Protein AF-A0A949ATL0-F1 (afdb_monomer_lite)

Secondary structure (DSSP, 8-state):
---GGG-HHHHHHHHHHHHHHHHHHHHHHHHHHTTTGGGT--------SS--HHHHHHHHHS-HHHHHHHH-PPP-TT-S-HHHHHHHHHHHHHHHHHHHHHHHHHHHHTTS--SS---PPPS---GGGG--EEEEEE-HHHHHHHH-GGG---HHHHHHHHHHHHHHHHTTGGGTBTTTBBB-EEE-STT--HHHHTTTGGGTS-HHHHHHHHHHHHHHSS-EETTEE----S-HHHHHHHHHHTT---EEESB-HHHHS---PPPPSS--SSSSSTTHHHHHHHHHHHTTSS-TTSPP--SEEEE-HHHHSS-EEEEEEE-B-S-IIIIIIHHHHHHHHHHHHHHHHHHTTS--GGGS---HHHHHHHHHHHHHHHHT-SEEEEETT-S-HHHHHHHHH-TT-EE-SSSTTEEEEEHHHHHHHHHHHHHHHTHHHHHHHT-HHHHHHHHHHHHSHHHHSHHHHHHHHHHHHHT-SSTTSS-HHHHHHHHHHHHHTHHHHHHHHHHHHHHHHHHHHHHTTSSPPPHHHHHHHHHHHTTS-HHHHHHHHHHHHHTT---HHHHHHHHHHHHHHHHHHHHHHHHT-

Structure (mmCIF, N/CA/C/O backbone):
data_AF-A0A949ATL0-F1
#
_entry.id   AF-A0A949ATL0-F1
#
loop_
_atom_site.group_PDB
_atom_site.id
_atom_site.type_symbol
_atom_site.label_atom_id
_atom_site.label_alt_id
_atom_site.label_comp_id
_atom_site.label_asym_id
_atom_site.label_entity_id
_atom_site.label_seq_id
_atom_site.pdbx_PDB_ins_code
_atom_site.Cartn_x
_atom_site.Cartn_y
_atom_site.Cartn_z
_atom_site.occupancy
_atom_site.B_iso_or_equiv
_atom_site.auth_seq_id
_atom_site.auth_comp_id
_atom_site.auth_asym_id
_atom_site.auth_atom_id
_atom_site.pdbx_PDB_model_num
ATOM 1 N N . ALA A 1 1 ? 1.616 -3.691 27.550 1.00 38.03 1 ALA A N 1
ATOM 2 C CA . ALA A 1 1 ? 3.024 -3.585 27.112 1.00 38.03 1 ALA A CA 1
ATOM 3 C C . ALA A 1 1 ? 3.184 -4.290 25.773 1.00 38.03 1 ALA A C 1
ATOM 5 O O . ALA A 1 1 ? 2.669 -5.392 25.647 1.00 38.03 1 ALA A O 1
ATOM 6 N N . MET A 1 2 ? 3.848 -3.681 24.785 1.00 47.81 2 MET A N 1
ATOM 7 C CA . MET A 1 2 ? 4.134 -4.350 23.508 1.00 47.81 2 MET A CA 1
ATOM 8 C C . MET A 1 2 ? 5.226 -5.403 23.725 1.00 47.81 2 MET A C 1
ATOM 10 O O . MET A 1 2 ? 6.414 -5.078 23.716 1.00 47.81 2 MET A O 1
ATOM 14 N N . THR A 1 3 ? 4.824 -6.641 23.995 1.00 50.84 3 THR A N 1
ATOM 15 C CA . THR A 1 3 ? 5.743 -7.778 24.095 1.00 50.84 3 THR A CA 1
ATOM 16 C C . THR A 1 3 ? 5.717 -8.571 22.789 1.00 50.84 3 THR A C 1
ATOM 18 O O . THR A 1 3 ? 4.660 -8.657 22.161 1.00 50.84 3 THR A O 1
ATOM 21 N N . PRO A 1 4 ? 6.837 -9.199 22.386 1.00 49.50 4 PRO A N 1
ATOM 22 C CA . PRO A 1 4 ? 6.887 -10.092 21.225 1.00 49.50 4 PRO A CA 1
ATOM 23 C C . PRO A 1 4 ? 5.726 -11.097 21.184 1.00 49.50 4 PRO A C 1
ATOM 25 O O . PRO A 1 4 ? 5.126 -11.302 20.137 1.00 49.50 4 PRO A O 1
ATOM 28 N N . HIS A 1 5 ? 5.345 -11.632 22.349 1.00 43.72 5 HIS A N 1
ATOM 29 C CA . HIS A 1 5 ? 4.305 -12.652 22.498 1.00 43.72 5 HIS A CA 1
ATOM 30 C C . HIS A 1 5 ? 2.863 -12.146 22.325 1.00 43.72 5 HIS A C 1
ATOM 32 O O . HIS A 1 5 ? 1.959 -12.959 22.161 1.00 43.72 5 HIS A O 1
ATOM 38 N N . THR A 1 6 ? 2.619 -10.830 22.369 1.00 52.38 6 THR A N 1
ATOM 39 C CA . THR A 1 6 ? 1.273 -10.250 22.172 1.00 52.38 6 THR A CA 1
ATOM 40 C C . THR A 1 6 ? 1.055 -9.677 20.763 1.00 52.38 6 THR A C 1
ATOM 42 O O . THR A 1 6 ? -0.088 -9.374 20.419 1.00 52.38 6 THR A O 1
ATOM 45 N N . GLY A 1 7 ? 2.113 -9.611 19.936 1.00 62.03 7 GLY A N 1
ATOM 46 C CA . GLY A 1 7 ? 2.097 -9.154 18.539 1.00 62.03 7 GLY A CA 1
ATOM 47 C C . GLY A 1 7 ? 1.983 -7.631 18.405 1.00 62.03 7 GLY A C 1
ATOM 48 O O . GLY A 1 7 ? 0.956 -7.039 18.740 1.00 62.03 7 GLY A O 1
ATOM 49 N N . TYR A 1 8 ? 3.025 -6.971 17.883 1.00 78.50 8 TYR A N 1
ATOM 50 C CA . TYR A 1 8 ? 3.023 -5.514 17.663 1.00 78.50 8 TYR A CA 1
ATOM 51 C C . TYR A 1 8 ? 1.917 -5.089 16.686 1.00 78.50 8 TYR A C 1
ATOM 53 O O . TYR A 1 8 ? 1.301 -4.036 16.858 1.00 78.50 8 TYR A O 1
ATOM 61 N N . GLY A 1 9 ? 1.619 -5.931 15.698 1.00 88.81 9 GLY A N 1
ATOM 62 C CA . GLY A 1 9 ? 0.537 -5.726 14.751 1.00 88.81 9 GLY A CA 1
ATOM 63 C C . GLY A 1 9 ? -0.846 -5.783 15.388 1.00 88.81 9 GLY A C 1
ATOM 64 O O . GLY A 1 9 ? -1.692 -4.951 15.067 1.00 88.81 9 GLY A O 1
ATOM 65 N N . ARG A 1 10 ? -1.084 -6.694 16.341 1.00 87.25 10 ARG A N 1
ATOM 66 C CA . ARG A 1 10 ? -2.369 -6.773 17.058 1.00 87.25 10 ARG A CA 1
ATOM 67 C C . ARG A 1 10 ? -2.649 -5.500 17.854 1.00 87.25 10 ARG A C 1
ATOM 69 O O . ARG A 1 10 ? -3.773 -5.006 17.829 1.00 87.25 10 ARG A O 1
ATOM 76 N N . ALA A 1 11 ? -1.637 -4.960 18.532 1.00 87.81 11 ALA A N 1
ATOM 77 C CA . ALA A 1 11 ? -1.769 -3.707 19.272 1.00 87.81 11 ALA A CA 1
ATOM 78 C C . ALA A 1 11 ? -2.113 -2.533 18.339 1.00 87.81 11 ALA A C 1
ATOM 80 O O . ALA A 1 11 ? -3.066 -1.803 18.606 1.00 87.81 11 ALA A O 1
ATOM 81 N N . LEU A 1 12 ? -1.404 -2.407 17.210 1.00 91.31 12 LEU A N 1
ATOM 82 C CA . LEU A 1 12 ? -1.682 -1.373 16.208 1.00 91.31 12 LEU A CA 1
ATOM 83 C C . LEU A 1 12 ? -3.086 -1.515 15.603 1.00 91.31 12 LEU A C 1
ATOM 85 O O . LEU A 1 12 ? -3.784 -0.519 15.415 1.00 91.31 12 LEU A O 1
ATOM 89 N N . ALA A 1 13 ? -3.508 -2.743 15.297 1.00 93.94 13 ALA A N 1
ATOM 90 C CA . ALA A 1 13 ? -4.839 -3.026 14.773 1.00 93.94 13 ALA A CA 1
ATOM 91 C C . ALA A 1 13 ? -5.935 -2.632 15.772 1.00 93.94 13 ALA A C 1
ATOM 93 O O . ALA A 1 13 ? -6.879 -1.945 15.388 1.00 93.94 13 ALA A O 1
ATOM 94 N N . ARG A 1 14 ? -5.772 -2.989 17.056 1.00 93.12 14 ARG A N 1
ATOM 95 C CA . ARG A 1 14 ? -6.687 -2.594 18.140 1.00 93.12 14 ARG A CA 1
ATOM 96 C C . ARG A 1 14 ? -6.792 -1.075 18.254 1.00 93.12 14 ARG A C 1
ATOM 98 O O . ARG A 1 14 ? -7.898 -0.544 18.260 1.00 93.12 14 ARG A O 1
ATOM 105 N N . GLU A 1 15 ? -5.658 -0.377 18.307 1.00 92.25 15 GLU A N 1
ATOM 106 C CA . GLU A 1 15 ? -5.614 1.090 18.373 1.00 92.25 15 GLU A CA 1
ATOM 107 C C . GLU A 1 15 ? -6.308 1.725 17.159 1.00 92.25 15 GLU A C 1
ATOM 109 O O . GLU A 1 15 ? -7.127 2.634 17.304 1.00 92.25 15 GLU A O 1
ATOM 114 N N . THR A 1 16 ? -6.032 1.213 15.956 1.00 94.75 16 THR A N 1
ATOM 115 C CA . THR A 1 16 ? -6.629 1.712 14.710 1.00 94.75 16 THR A CA 1
ATOM 116 C C . THR A 1 16 ? -8.143 1.508 14.696 1.00 94.75 16 THR A C 1
ATOM 118 O O . THR A 1 16 ? -8.878 2.442 14.376 1.00 94.75 16 THR A O 1
ATOM 121 N N . ALA A 1 17 ? -8.620 0.328 15.095 1.00 96.25 17 ALA A N 1
ATOM 122 C CA . ALA A 1 17 ? -10.040 0.003 15.162 1.00 96.25 17 ALA A CA 1
ATOM 123 C C . ALA A 1 17 ? -10.779 0.867 16.202 1.00 96.25 17 ALA A C 1
ATOM 125 O O . ALA A 1 17 ? -11.827 1.438 15.893 1.00 96.25 17 ALA A O 1
ATOM 126 N N . LYS A 1 18 ? -10.196 1.054 17.400 1.00 95.19 18 LYS A N 1
ATOM 127 C CA . LYS A 1 18 ? -10.725 1.963 18.434 1.00 95.19 18 LYS A CA 1
ATOM 128 C C . LYS A 1 18 ? -10.811 3.399 17.918 1.00 95.19 18 LYS A C 1
ATOM 130 O O . LYS A 1 18 ? -11.859 4.026 18.033 1.00 95.19 18 LYS A O 1
ATOM 135 N N . ARG A 1 19 ? -9.747 3.926 17.302 1.00 95.00 19 ARG A N 1
ATOM 136 C CA . ARG A 1 19 ? -9.737 5.297 16.752 1.00 95.00 19 ARG A CA 1
ATOM 137 C C . ARG A 1 19 ? -10.710 5.476 15.595 1.00 95.00 19 ARG A C 1
ATOM 139 O O . ARG A 1 19 ? -11.346 6.527 15.488 1.00 95.00 19 ARG A O 1
ATOM 146 N N . PHE A 1 20 ? -10.853 4.464 14.744 1.00 96.25 20 PHE A N 1
ATOM 147 C CA . PHE A 1 20 ? -11.852 4.481 13.686 1.00 96.25 20 PHE A CA 1
ATOM 148 C C . PHE A 1 20 ? -13.256 4.591 14.278 1.00 96.25 20 PHE A C 1
ATOM 150 O O . PHE A 1 20 ? -13.971 5.528 13.930 1.00 96.25 20 PHE A O 1
ATOM 157 N N . LEU A 1 21 ? -13.612 3.725 15.235 1.00 97.00 21 LEU A N 1
ATOM 158 C CA . LEU A 1 21 ? -14.902 3.788 15.925 1.00 97.00 21 LEU A CA 1
ATOM 159 C C . LEU A 1 21 ? -15.111 5.132 16.636 1.00 97.00 21 LEU A C 1
ATOM 161 O O . LEU A 1 21 ? -16.160 5.747 16.474 1.00 97.00 21 LEU A O 1
ATOM 165 N N . PHE A 1 22 ? -14.102 5.633 17.351 1.00 96.69 22 PHE A N 1
ATOM 166 C CA . PHE A 1 22 ? -14.157 6.947 17.997 1.00 96.69 22 PHE A CA 1
ATOM 167 C C . PHE A 1 22 ? -14.537 8.047 16.999 1.00 96.69 22 PHE A C 1
ATOM 169 O O . PHE A 1 22 ? -15.420 8.865 17.251 1.00 96.69 22 PHE A O 1
ATOM 176 N N . THR A 1 23 ? -13.920 8.030 15.817 1.00 95.50 23 THR A N 1
ATOM 177 C CA . THR A 1 23 ? -14.212 9.012 14.769 1.00 95.50 23 THR A CA 1
ATOM 178 C C . THR A 1 23 ? -15.613 8.824 14.175 1.00 95.50 23 THR A C 1
ATOM 180 O O . THR A 1 23 ? -16.273 9.812 13.854 1.00 95.50 23 THR A O 1
ATOM 183 N N . GLN A 1 24 ? -16.109 7.585 14.065 1.00 95.62 24 GLN A N 1
ATOM 184 C CA . GLN A 1 24 ? -17.497 7.323 13.657 1.00 95.62 24 GLN A CA 1
ATOM 185 C C . GLN A 1 24 ? -18.490 7.936 14.647 1.00 95.62 24 GLN A C 1
ATOM 187 O O . GLN A 1 24 ? -19.400 8.646 14.227 1.00 95.62 24 GLN A O 1
ATOM 192 N N . LEU A 1 25 ? -18.273 7.737 15.950 1.00 96.12 25 LEU A N 1
ATOM 193 C CA . LEU A 1 25 ? -19.125 8.285 17.007 1.00 96.12 25 LEU A CA 1
ATOM 194 C C . LEU A 1 25 ? -19.133 9.815 17.007 1.00 96.12 25 LEU A C 1
ATOM 196 O O . LEU A 1 25 ? -20.196 10.419 17.128 1.00 96.12 25 LEU A O 1
ATOM 200 N N . LEU A 1 26 ? -17.974 10.451 16.798 1.00 95.06 26 LEU A N 1
ATOM 201 C CA . LEU A 1 26 ? -17.893 11.906 16.644 1.00 95.06 26 LEU A CA 1
ATOM 202 C C . LEU A 1 26 ? -18.732 12.409 15.466 1.00 95.06 26 LEU A C 1
ATOM 204 O O . LEU A 1 26 ? -19.407 13.428 15.585 1.00 95.06 26 LEU A O 1
ATOM 208 N N . ILE A 1 27 ? -18.710 11.701 14.334 1.00 93.56 27 ILE A N 1
ATOM 209 C CA . ILE A 1 27 ? -19.497 12.067 13.152 1.00 93.56 27 ILE A CA 1
ATOM 210 C C . ILE A 1 27 ? -20.992 11.862 13.393 1.00 93.56 27 ILE A C 1
ATOM 212 O O . ILE A 1 27 ? -21.781 12.732 13.029 1.00 93.56 27 ILE A O 1
ATOM 216 N N . MET A 1 28 ? -21.387 10.755 14.026 1.00 91.75 28 MET A N 1
ATOM 217 C CA . MET A 1 28 ? -22.783 10.507 14.402 1.00 91.75 28 MET A CA 1
ATOM 218 C C . MET A 1 28 ? -23.292 11.603 15.344 1.00 91.75 28 MET A C 1
ATOM 220 O O . MET A 1 28 ? -24.315 12.227 15.070 1.00 91.75 28 MET A O 1
ATOM 224 N N . TYR A 1 29 ? -22.515 11.926 16.380 1.00 92.75 29 TYR A N 1
ATOM 225 C CA . TYR A 1 29 ? -22.817 13.022 17.295 1.00 92.75 29 TYR A CA 1
ATOM 226 C C . TYR A 1 29 ? -22.923 14.368 16.563 1.00 92.75 29 TYR A C 1
ATOM 228 O O . TYR A 1 29 ? -23.875 15.114 16.778 1.00 92.75 29 TYR A O 1
ATOM 236 N N . ALA A 1 30 ? -21.981 14.683 15.668 1.00 91.94 30 ALA A N 1
ATOM 237 C CA . ALA A 1 30 ? -21.966 15.932 14.909 1.00 91.94 30 ALA A CA 1
ATOM 238 C C . ALA A 1 30 ? -23.161 16.064 13.948 1.00 91.94 30 ALA A C 1
ATOM 240 O O . ALA A 1 30 ? -23.724 17.154 13.828 1.00 91.94 30 ALA A O 1
ATOM 241 N N . ASN A 1 31 ? -23.566 14.975 13.287 1.00 92.62 31 ASN A N 1
ATOM 242 C CA . ASN A 1 31 ? -24.712 14.966 12.373 1.00 92.62 31 ASN A CA 1
ATOM 243 C C . ASN A 1 31 ? -26.005 15.408 13.068 1.00 92.62 31 ASN A C 1
ATOM 245 O O . ASN A 1 31 ? -26.751 16.214 12.505 1.00 92.62 31 ASN A O 1
ATOM 249 N N . GLU A 1 32 ? -26.222 14.938 14.297 1.00 90.00 32 GLU A N 1
ATOM 250 C CA . GLU A 1 32 ? -27.373 15.311 15.119 1.00 90.00 32 GLU A CA 1
ATOM 251 C C . GLU A 1 32 ? -27.179 16.680 15.778 1.00 90.00 32 GLU A C 1
ATOM 253 O O . GLU A 1 32 ? -28.005 17.583 15.632 1.00 90.00 32 GLU A O 1
ATOM 258 N N . LYS A 1 33 ? -26.048 16.890 16.463 1.00 90.94 33 LYS A N 1
ATOM 259 C CA . LYS A 1 33 ? -25.818 18.087 17.282 1.00 90.94 33 LYS A CA 1
ATOM 260 C C . LYS A 1 33 ? -25.751 19.376 16.464 1.00 90.94 33 LYS A C 1
ATOM 262 O O . LYS A 1 33 ? -26.205 20.415 16.942 1.00 90.94 33 LYS A O 1
ATOM 267 N N . PHE A 1 34 ? -25.212 19.319 15.246 1.00 90.75 34 PHE A N 1
ATOM 268 C CA . PHE A 1 34 ? -25.178 20.457 14.321 1.00 90.75 34 PHE A CA 1
ATOM 269 C C . PHE A 1 34 ? -26.373 20.486 13.356 1.00 90.75 34 PHE A C 1
ATOM 271 O O . PHE A 1 34 ? -26.385 21.292 12.424 1.00 90.75 34 PHE A O 1
ATOM 278 N N . ALA A 1 35 ? -27.383 19.635 13.581 1.00 89.50 35 ALA A N 1
ATOM 279 C CA . ALA A 1 35 ? -28.601 19.543 12.782 1.00 89.50 35 ALA A CA 1
ATOM 280 C C . ALA A 1 35 ? -28.333 19.352 11.275 1.00 89.50 35 ALA A C 1
ATOM 282 O O . ALA A 1 35 ? -29.090 19.848 10.435 1.00 89.50 35 ALA A O 1
ATOM 283 N N . LEU A 1 36 ? -27.253 18.641 10.919 1.00 89.38 36 LEU A N 1
ATOM 284 C CA . LEU A 1 36 ? -26.925 18.343 9.522 1.00 89.38 36 LEU A CA 1
ATOM 285 C C . LEU A 1 36 ? -28.033 17.486 8.908 1.00 89.38 36 LEU A C 1
ATOM 287 O O . LEU A 1 36 ? -28.561 17.841 7.853 1.00 89.38 36 LEU A O 1
ATOM 291 N N . ALA A 1 37 ? -28.453 16.433 9.619 1.00 83.75 37 ALA A N 1
ATOM 292 C CA . ALA A 1 37 ? -29.500 15.518 9.168 1.00 83.75 37 ALA A CA 1
ATOM 293 C C . ALA A 1 37 ? -30.829 16.250 8.920 1.00 83.75 37 ALA A C 1
ATOM 295 O O . ALA A 1 37 ? -31.431 16.105 7.856 1.00 83.75 37 ALA A O 1
ATOM 296 N N . HIS A 1 38 ? -31.228 17.136 9.840 1.00 86.12 38 HIS A N 1
ATOM 297 C CA . HIS A 1 38 ? -32.420 17.981 9.696 1.00 86.12 38 HIS A CA 1
ATOM 298 C C . HIS A 1 38 ? -32.341 18.920 8.476 1.00 86.12 38 HIS A C 1
ATOM 300 O O . HIS A 1 38 ? -33.360 19.300 7.903 1.00 86.12 38 HIS A O 1
ATOM 306 N N . ARG A 1 39 ? -31.136 19.316 8.052 1.00 91.44 39 ARG A N 1
ATOM 307 C CA . ARG A 1 39 ? -30.905 20.147 6.857 1.00 91.44 39 ARG A CA 1
ATOM 308 C C . ARG A 1 39 ? -30.714 19.325 5.576 1.00 91.44 39 ARG A C 1
ATOM 310 O O . ARG A 1 39 ? -30.345 19.888 4.548 1.00 91.44 39 ARG A O 1
ATOM 317 N N . GLY A 1 40 ? -30.947 18.011 5.622 1.00 90.81 40 GLY A N 1
ATOM 318 C CA . GLY A 1 40 ? -30.778 17.106 4.483 1.00 90.81 40 GLY A CA 1
ATOM 319 C C . GLY A 1 40 ? -29.317 16.782 4.155 1.00 90.81 40 GLY A C 1
ATOM 320 O O . GLY A 1 40 ? -29.020 16.354 3.041 1.00 90.81 40 GLY A O 1
ATOM 321 N N . GLN A 1 41 ? -28.394 17.000 5.095 1.00 91.38 41 GLN A N 1
ATOM 322 C CA . GLN A 1 41 ? -26.971 16.692 4.956 1.00 91.38 41 GLN A CA 1
ATOM 323 C C . GLN A 1 41 ? -26.563 15.565 5.907 1.00 91.38 41 GLN A C 1
ATOM 325 O O . GLN A 1 41 ? -27.055 15.466 7.024 1.00 91.38 41 GLN A O 1
ATOM 330 N N . LYS A 1 42 ? -25.619 14.723 5.486 1.00 90.62 42 LYS A N 1
ATOM 331 C CA . LYS A 1 42 ? -25.051 13.675 6.339 1.00 90.62 42 LYS A CA 1
ATOM 332 C C . LYS A 1 42 ? -23.557 13.556 6.085 1.00 90.62 42 LYS A C 1
ATOM 334 O O . LYS A 1 42 ? -23.139 13.230 4.974 1.00 90.62 42 LYS A O 1
ATOM 339 N N . ALA A 1 43 ? -22.760 13.826 7.111 1.00 91.69 43 ALA A N 1
ATOM 340 C CA . ALA A 1 43 ? -21.337 13.535 7.107 1.00 91.69 43 ALA A CA 1
ATOM 341 C C . ALA A 1 43 ? -21.121 12.042 7.376 1.00 91.69 43 ALA A C 1
ATOM 343 O O . ALA A 1 43 ? -21.821 11.441 8.191 1.00 91.69 43 ALA A O 1
ATOM 344 N N . MET A 1 44 ? -20.152 11.439 6.689 1.00 91.88 44 MET A N 1
ATOM 345 C CA . MET A 1 44 ? -19.773 10.041 6.884 1.00 91.88 44 MET A CA 1
ATOM 346 C C . MET A 1 44 ? -18.268 9.877 6.712 1.00 91.88 44 MET A C 1
ATOM 348 O O . MET A 1 44 ? -17.652 10.585 5.916 1.00 91.88 44 MET A O 1
ATOM 352 N N . LEU A 1 45 ? -17.703 8.903 7.419 1.00 92.94 45 LEU A N 1
ATOM 353 C CA . LEU A 1 45 ? -16.316 8.481 7.276 1.00 92.94 45 LEU A CA 1
ATOM 354 C C . LEU A 1 45 ? -16.272 7.004 6.910 1.00 92.94 45 LEU A C 1
ATOM 356 O O . LEU A 1 45 ? -17.006 6.195 7.473 1.00 92.94 45 LEU A O 1
ATOM 360 N N . PHE A 1 46 ? -15.394 6.658 5.984 1.00 94.00 46 PHE A N 1
ATOM 361 C CA . PHE A 1 46 ? -15.075 5.287 5.611 1.00 94.00 46 PHE A CA 1
ATOM 362 C C . PHE A 1 46 ? -13.706 5.282 4.933 1.00 94.00 46 PHE A C 1
ATOM 364 O O . PHE A 1 46 ? -13.237 6.320 4.457 1.00 94.00 46 PHE A O 1
ATOM 371 N N . PHE A 1 47 ? -13.063 4.120 4.892 1.00 93.62 47 PHE A N 1
ATOM 372 C CA . PHE A 1 47 ? -11.842 3.946 4.119 1.00 93.62 47 PHE A CA 1
ATOM 373 C C . PHE A 1 47 ? -12.193 3.608 2.667 1.00 93.62 47 PHE A C 1
ATOM 375 O O . PHE A 1 47 ? -13.070 2.787 2.407 1.00 93.62 47 PHE A O 1
ATOM 382 N N . SER A 1 48 ? -11.523 4.258 1.718 1.00 91.88 48 SER A N 1
ATOM 383 C CA . SER A 1 48 ? -11.639 3.953 0.292 1.00 91.88 48 SER A CA 1
ATOM 384 C C . SER A 1 48 ? -10.261 4.055 -0.355 1.00 91.88 48 SER A C 1
ATOM 386 O O . SER A 1 48 ? -9.575 5.058 -0.141 1.00 91.88 48 SER A O 1
ATOM 388 N N . PRO A 1 49 ? -9.851 3.072 -1.175 1.00 92.75 49 PRO A N 1
ATOM 389 C CA . PRO A 1 49 ? -8.583 3.135 -1.893 1.00 92.75 49 PRO A CA 1
ATOM 390 C C . PRO A 1 49 ? -8.649 3.979 -3.174 1.00 92.75 49 PRO A C 1
ATOM 392 O O . PRO A 1 49 ? -7.607 4.204 -3.788 1.00 92.75 49 PRO A O 1
ATOM 395 N N . HIS A 1 50 ? -9.853 4.402 -3.585 1.00 92.19 50 HIS A N 1
ATOM 396 C CA . HIS A 1 50 ? -10.103 5.133 -4.829 1.00 92.19 50 HIS A CA 1
ATOM 397 C C . HIS A 1 50 ? -10.909 6.411 -4.584 1.00 92.19 50 HIS A C 1
ATOM 399 O O . HIS A 1 50 ? -11.759 6.430 -3.682 1.00 92.19 50 HIS A O 1
ATOM 405 N N . PRO A 1 51 ? -10.748 7.448 -5.425 1.00 90.06 51 PRO A N 1
ATOM 406 C CA . PRO A 1 51 ? -11.592 8.624 -5.381 1.00 90.06 51 PRO A CA 1
ATOM 407 C C . PRO A 1 51 ? -12.966 8.247 -5.952 1.00 90.06 51 PRO A C 1
ATOM 409 O O . PRO A 1 51 ? -13.033 7.466 -6.908 1.00 90.06 51 PRO A O 1
ATOM 412 N N . PRO A 1 52 ? -14.065 8.816 -5.434 1.00 91.38 52 PRO A N 1
ATOM 413 C CA . PRO A 1 52 ? -15.397 8.564 -5.967 1.00 91.38 52 PRO A CA 1
ATOM 414 C C . PRO A 1 52 ? -15.497 8.828 -7.476 1.00 91.38 52 PRO A C 1
ATOM 416 O O . PRO A 1 52 ? -15.014 9.842 -7.984 1.00 91.38 52 PRO A O 1
ATOM 419 N N . MET A 1 53 ? -16.222 7.982 -8.200 1.00 91.50 53 MET A N 1
ATOM 420 C CA . MET A 1 53 ? -16.475 8.087 -9.638 1.00 91.50 53 MET A CA 1
ATOM 421 C C . MET A 1 53 ? -17.129 9.423 -9.999 1.00 91.50 53 MET A C 1
ATOM 423 O O . MET A 1 53 ? -16.832 9.993 -11.044 1.00 91.50 53 MET A O 1
ATOM 427 N N . ARG A 1 54 ? -17.985 9.971 -9.123 1.00 91.25 54 ARG A N 1
ATOM 428 C CA . ARG A 1 54 ? -18.558 11.316 -9.316 1.00 91.25 54 ARG A CA 1
ATOM 429 C C . ARG A 1 54 ? -17.509 12.423 -9.195 1.00 91.25 54 ARG A C 1
ATOM 431 O O . ARG A 1 54 ? -17.594 13.401 -9.927 1.00 91.25 54 ARG A O 1
ATOM 438 N N . GLN A 1 55 ? -16.526 12.270 -8.306 1.00 90.12 55 GLN A N 1
ATOM 439 C CA . GLN A 1 55 ? -15.405 13.207 -8.190 1.00 90.12 55 GLN A CA 1
ATOM 440 C C . GLN A 1 55 ? -14.481 13.106 -9.409 1.00 90.12 55 GLN A C 1
ATOM 442 O O . GLN A 1 55 ? -14.038 14.136 -9.906 1.00 90.12 55 GLN A O 1
ATOM 447 N N . ARG A 1 56 ? -14.255 11.895 -9.939 1.00 89.19 56 ARG A N 1
ATOM 448 C CA . ARG A 1 56 ? -13.538 11.689 -11.207 1.00 89.19 56 ARG A CA 1
ATOM 449 C C . ARG A 1 56 ? -14.250 12.371 -12.380 1.00 89.19 56 ARG A C 1
ATOM 451 O O . ARG A 1 56 ? -13.630 13.172 -13.064 1.00 89.19 56 ARG A O 1
ATOM 458 N N . ALA A 1 57 ? -15.553 12.139 -12.539 1.00 89.06 57 ALA A N 1
ATOM 459 C CA . ALA A 1 57 ? -16.347 12.785 -13.585 1.00 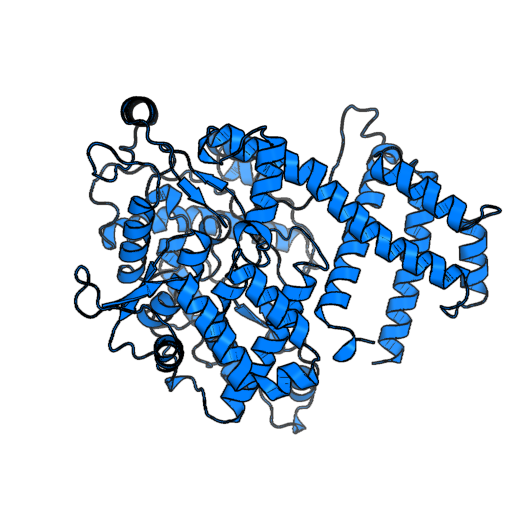89.06 57 ALA A CA 1
ATOM 460 C C . ALA A 1 57 ? -16.357 14.318 -13.442 1.00 89.06 57 ALA A C 1
ATOM 462 O O . ALA A 1 57 ? -16.234 15.037 -14.426 1.00 89.06 57 ALA A O 1
ATOM 463 N N . LEU A 1 58 ? -16.450 14.841 -12.213 1.00 89.94 58 LEU A N 1
ATOM 464 C CA . LEU A 1 58 ? -16.357 16.282 -11.976 1.00 89.94 58 LEU A CA 1
ATOM 465 C C . LEU A 1 58 ? -14.982 16.832 -12.374 1.00 89.94 58 LEU A C 1
ATOM 467 O O . LEU A 1 58 ? -14.918 17.884 -13.003 1.00 89.94 58 LEU A O 1
ATOM 471 N N . ASN A 1 59 ? -13.901 16.128 -12.027 1.00 88.31 59 ASN A N 1
ATOM 472 C CA . ASN A 1 59 ? -12.530 16.505 -12.370 1.00 88.31 59 ASN A CA 1
ATOM 473 C C . ASN A 1 59 ? -12.308 16.608 -13.888 1.00 88.31 59 ASN A C 1
ATOM 475 O O . ASN A 1 59 ? -11.587 17.491 -14.339 1.00 88.31 59 ASN A O 1
ATOM 479 N N . GLU A 1 60 ? -12.955 15.751 -14.678 1.00 84.81 60 GLU A N 1
ATOM 480 C CA . GLU A 1 60 ? -12.912 15.807 -16.148 1.00 84.81 60 GLU A CA 1
ATOM 481 C C . GLU A 1 60 ? -13.606 17.057 -16.717 1.00 84.81 60 GLU A C 1
ATOM 483 O O . GLU A 1 60 ? -13.275 17.505 -17.815 1.00 84.81 60 GLU A O 1
ATOM 488 N N . CYS A 1 61 ? -14.540 17.651 -15.967 1.00 88.44 61 CYS A N 1
ATOM 489 C CA . CYS A 1 61 ? -15.336 18.802 -16.394 1.00 88.44 61 CYS A CA 1
ATOM 490 C C . CYS A 1 61 ? -14.825 20.158 -15.884 1.00 88.44 61 CYS A C 1
ATOM 492 O O . CYS A 1 61 ? -15.390 21.188 -16.255 1.00 88.44 61 CYS A O 1
ATOM 494 N N . ILE A 1 62 ? -13.806 20.194 -15.019 1.00 87.81 62 ILE A N 1
ATOM 495 C CA . ILE A 1 62 ? -13.333 21.436 -14.397 1.00 87.81 62 ILE A CA 1
ATOM 496 C C . ILE A 1 62 ? -11.839 21.668 -14.595 1.00 87.81 62 ILE A C 1
ATOM 498 O O . ILE A 1 62 ? -11.061 20.756 -14.855 1.00 87.81 62 ILE A O 1
ATOM 502 N N . SER A 1 63 ? -11.423 22.927 -14.454 1.00 86.56 63 SER A N 1
ATOM 503 C CA . SER A 1 63 ? -10.005 23.264 -14.498 1.00 86.56 63 SER A CA 1
ATOM 504 C C . SER A 1 63 ? -9.281 22.784 -13.244 1.00 86.56 63 SER A C 1
ATOM 506 O O . SER A 1 63 ? -9.824 22.763 -12.139 1.00 86.56 63 SER A O 1
ATOM 508 N N . ASP A 1 64 ? -7.996 22.500 -13.409 1.00 83.88 64 ASP A N 1
ATOM 509 C CA . ASP A 1 64 ? -7.108 22.066 -12.337 1.00 83.88 64 ASP A CA 1
ATOM 510 C C . ASP A 1 64 ? -7.006 23.072 -11.171 1.00 83.88 64 ASP A C 1
ATOM 512 O O . ASP A 1 64 ? -6.955 22.707 -9.995 1.00 83.88 64 ASP A O 1
ATOM 516 N N . ALA A 1 65 ? -7.057 24.370 -11.478 1.00 85.81 65 ALA A N 1
ATOM 517 C CA . ALA A 1 65 ? -7.113 25.418 -10.462 1.00 85.81 65 ALA A CA 1
ATOM 518 C C . ALA A 1 65 ? -8.434 25.401 -9.677 1.00 85.81 65 ALA A C 1
ATOM 520 O O . ALA A 1 65 ? -8.426 25.604 -8.461 1.00 85.81 65 ALA A O 1
ATOM 521 N N . PHE A 1 66 ? -9.558 25.139 -10.352 1.00 88.69 66 PHE A N 1
ATOM 522 C CA . PHE A 1 66 ? -10.858 25.073 -9.695 1.00 88.69 66 PHE A CA 1
ATOM 523 C C . PHE A 1 66 ? -11.005 23.803 -8.853 1.00 88.69 66 PHE A C 1
ATOM 525 O O . PHE A 1 66 ? -11.470 23.891 -7.718 1.00 88.69 66 PHE A O 1
ATOM 532 N N . TYR A 1 67 ? -10.512 22.659 -9.340 1.00 87.88 67 TYR A N 1
ATOM 533 C CA . TYR A 1 67 ? -10.454 21.423 -8.559 1.00 87.88 67 TYR A CA 1
ATOM 534 C C . TYR A 1 67 ? -9.704 21.632 -7.241 1.00 87.88 67 TYR A C 1
ATOM 536 O O . TYR A 1 67 ? -10.222 21.298 -6.175 1.00 87.88 67 TYR A O 1
ATOM 544 N N . ARG A 1 68 ? -8.526 22.276 -7.282 1.00 87.12 68 ARG A N 1
ATOM 545 C CA . ARG A 1 68 ? -7.774 22.588 -6.059 1.00 87.12 68 ARG A CA 1
ATOM 546 C C . ARG A 1 68 ? -8.576 23.425 -5.070 1.00 87.12 68 ARG A C 1
ATOM 548 O O . ARG A 1 68 ? -8.574 23.115 -3.886 1.00 87.12 68 ARG A O 1
ATOM 555 N N . LYS A 1 69 ? -9.279 24.454 -5.547 1.00 85.19 69 LYS A N 1
ATOM 556 C CA . LYS A 1 69 ? -10.107 25.316 -4.692 1.00 85.19 69 LYS A CA 1
ATOM 557 C C . LYS A 1 69 ? -11.236 24.543 -4.000 1.00 85.19 69 LYS A C 1
ATOM 559 O O . LYS A 1 69 ? -11.590 24.885 -2.878 1.00 85.19 69 LYS A O 1
ATOM 564 N N . LEU A 1 70 ? -11.800 23.533 -4.662 1.00 85.56 70 LEU A N 1
ATOM 565 C CA . LEU A 1 70 ? -12.904 22.736 -4.126 1.00 85.56 70 LEU A CA 1
ATOM 566 C C . LEU A 1 70 ? -12.440 21.619 -3.182 1.00 85.56 70 LEU A C 1
ATOM 568 O O . LEU A 1 70 ? -13.086 21.381 -2.167 1.00 85.56 70 LEU A O 1
ATOM 572 N N . PHE A 1 71 ? -11.346 20.928 -3.517 1.00 82.38 71 PHE A N 1
ATOM 573 C CA . PHE A 1 71 ? -10.983 19.658 -2.875 1.00 82.38 71 PHE A CA 1
ATOM 574 C C . PHE A 1 71 ? -9.704 19.697 -2.033 1.00 82.38 71 PHE A C 1
ATOM 576 O O . PHE A 1 71 ? -9.451 18.754 -1.283 1.00 82.38 71 PHE A O 1
ATOM 583 N N . MET A 1 72 ? -8.885 20.752 -2.107 1.00 78.06 72 MET A N 1
ATOM 584 C CA . MET A 1 72 ? -7.681 20.858 -1.271 1.00 78.06 72 MET A CA 1
ATOM 585 C C . MET A 1 72 ? -8.022 21.432 0.104 1.00 78.06 72 MET A C 1
ATOM 587 O O . MET A 1 72 ? -7.751 22.594 0.395 1.00 78.06 72 MET A O 1
ATOM 591 N N . SER A 1 73 ?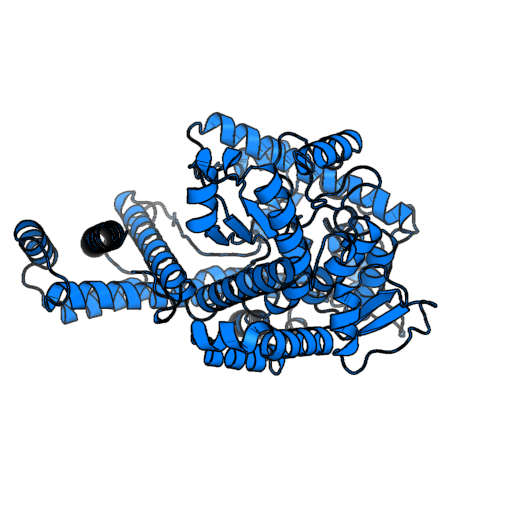 -8.586 20.594 0.972 1.00 69.12 73 SER A N 1
ATOM 592 C CA . SER A 1 73 ? -8.646 20.863 2.410 1.00 69.12 73 SER A CA 1
ATOM 593 C C . SER A 1 73 ? -7.514 20.098 3.107 1.00 69.12 73 SER A C 1
ATOM 595 O O . SER A 1 73 ? -7.455 18.870 2.988 1.00 69.12 73 SER A O 1
ATOM 597 N N . PRO A 1 74 ? -6.559 20.770 3.776 1.00 66.75 74 PRO A N 1
ATOM 598 C CA . PRO A 1 74 ? -5.478 20.066 4.447 1.00 66.75 74 PRO A CA 1
ATOM 599 C C . PRO A 1 74 ? -6.009 19.415 5.732 1.00 66.75 74 PRO A C 1
ATOM 601 O O . PRO A 1 74 ? -6.521 20.095 6.615 1.00 66.75 74 PRO A O 1
ATOM 604 N N . CYS A 1 75 ? -5.811 18.105 5.910 1.00 67.31 75 CYS A N 1
ATOM 605 C CA . CYS A 1 75 ? -5.733 17.569 7.276 1.00 67.31 75 CYS A CA 1
ATOM 606 C C . CYS A 1 75 ? -4.556 18.263 7.975 1.00 67.31 75 CYS A C 1
ATOM 608 O O . CYS A 1 75 ? -3.596 18.546 7.286 1.00 67.31 75 CYS A O 1
ATOM 610 N N . LEU A 1 76 ? -4.523 18.516 9.283 1.00 71.44 76 LEU A N 1
ATOM 611 C CA . LEU A 1 76 ? -3.345 19.156 9.920 1.00 71.44 76 LEU A CA 1
ATOM 612 C C . LEU A 1 76 ? -2.292 18.163 10.435 1.00 71.44 76 LEU A C 1
ATOM 614 O O . LEU A 1 76 ? -1.279 18.553 10.989 1.00 71.44 76 LEU A O 1
ATOM 618 N N . SER A 1 77 ? -2.476 16.861 10.188 1.00 67.12 77 SER A N 1
ATOM 619 C CA . SER A 1 77 ? -1.557 15.821 10.676 1.00 67.12 77 SER A CA 1
ATOM 620 C C . SER A 1 77 ? -0.088 16.117 10.341 1.00 67.12 77 SER A C 1
ATOM 622 O O . SER A 1 77 ? 0.266 16.185 9.158 1.00 67.12 77 SER A O 1
ATOM 624 N N . GLY A 1 78 ? 0.743 16.241 11.381 1.00 69.88 78 GLY A N 1
ATOM 625 C CA . GLY A 1 78 ? 2.190 16.460 11.297 1.00 69.88 78 GLY A CA 1
ATOM 626 C C . GLY A 1 78 ? 2.622 17.870 10.883 1.00 69.88 78 GLY A C 1
ATOM 627 O O . GLY A 1 78 ? 3.750 18.015 10.423 1.00 69.88 78 GLY A O 1
ATOM 628 N N . TRP A 1 79 ? 1.731 18.862 10.955 1.00 80.81 79 TRP A N 1
ATOM 629 C CA . TRP A 1 79 ? 2.021 20.258 10.630 1.00 80.81 79 TRP A CA 1
ATOM 630 C C . TRP A 1 79 ? 1.386 21.177 11.668 1.00 80.81 79 TRP A C 1
ATOM 632 O O . TRP A 1 79 ? 0.190 21.069 11.930 1.00 80.81 79 TRP A O 1
ATOM 642 N N . ASP A 1 80 ? 2.176 22.112 12.186 1.00 84.38 80 ASP A N 1
ATOM 643 C CA . ASP A 1 80 ? 1.696 23.117 13.139 1.00 84.38 80 ASP A CA 1
ATOM 644 C C . ASP A 1 80 ? 1.034 24.311 12.424 1.00 84.38 80 ASP A C 1
ATOM 646 O O . ASP A 1 80 ? 0.153 24.964 12.976 1.00 84.38 80 ASP A O 1
ATOM 650 N N . GLU A 1 81 ? 1.404 24.557 11.159 1.00 87.19 81 GLU A N 1
ATOM 651 C CA . GLU A 1 81 ? 0.890 25.653 10.329 1.00 87.19 81 GLU A CA 1
ATOM 652 C C . GLU A 1 81 ? 0.009 25.134 9.183 1.00 87.19 81 GLU A C 1
ATOM 654 O O . GLU A 1 81 ? 0.480 24.519 8.214 1.00 87.19 81 GLU A O 1
ATOM 659 N N . GLY A 1 82 ? -1.294 25.404 9.274 1.00 86.31 82 GLY A N 1
ATOM 660 C CA . GLY A 1 82 ? -2.275 24.934 8.298 1.00 86.31 82 GLY A CA 1
ATOM 661 C C . GLY A 1 82 ? -2.107 25.543 6.912 1.00 86.31 82 GLY A C 1
ATOM 662 O O . GLY A 1 82 ? -2.229 24.835 5.911 1.00 86.31 82 GLY A O 1
ATOM 663 N N . GLU A 1 83 ? -1.759 26.824 6.835 1.00 87.50 83 GLU A N 1
ATOM 664 C CA . GLU A 1 83 ? -1.493 27.544 5.592 1.00 87.50 83 GLU A CA 1
ATOM 665 C C . GLU A 1 83 ? -0.285 26.953 4.864 1.00 87.50 83 GLU A C 1
ATOM 667 O O . GLU A 1 83 ? -0.347 26.709 3.656 1.00 87.50 83 GLU A O 1
ATOM 672 N N . ALA A 1 84 ? 0.793 26.653 5.593 1.00 88.88 84 ALA A N 1
ATOM 673 C CA . ALA A 1 84 ? 1.986 26.033 5.029 1.00 88.88 84 ALA A CA 1
ATOM 674 C C . ALA A 1 84 ? 1.658 24.650 4.448 1.00 88.88 84 ALA A C 1
ATOM 676 O O . ALA A 1 84 ? 2.055 24.326 3.322 1.00 88.88 84 ALA A O 1
ATOM 677 N N . LYS A 1 85 ? 0.841 23.861 5.158 1.00 88.12 85 LYS A N 1
ATOM 678 C CA . LYS A 1 85 ? 0.371 22.572 4.651 1.00 88.12 85 LYS A CA 1
ATOM 679 C C . LYS A 1 85 ? -0.556 22.713 3.448 1.00 88.12 85 LYS A C 1
ATOM 681 O O . LYS A 1 85 ? -0.456 21.927 2.507 1.00 88.12 85 LYS A O 1
ATOM 686 N N . HIS A 1 86 ? -1.443 23.703 3.448 1.00 87.44 86 HIS A N 1
ATOM 687 C CA . HIS A 1 86 ? -2.309 23.989 2.309 1.00 87.44 86 HIS A CA 1
ATOM 688 C C . HIS A 1 86 ? -1.480 24.304 1.054 1.00 87.44 86 HIS A C 1
ATOM 690 O O . HIS A 1 86 ? -1.705 23.705 0.001 1.00 87.44 86 HIS A O 1
ATOM 696 N N . GLN A 1 87 ? -0.456 25.155 1.179 1.00 88.69 87 GLN A N 1
ATOM 697 C CA . GLN A 1 87 ? 0.470 25.461 0.083 1.00 88.69 87 GLN A CA 1
ATOM 698 C C . GLN A 1 87 ? 1.269 24.233 -0.365 1.00 88.69 87 GLN A C 1
ATOM 700 O O . GLN A 1 87 ? 1.444 24.003 -1.563 1.00 88.69 87 GLN A O 1
ATOM 705 N N . TYR A 1 88 ? 1.701 23.396 0.579 1.00 89.56 88 TYR A N 1
ATOM 706 C CA . TYR A 1 88 ? 2.354 22.128 0.267 1.00 89.56 88 TYR A CA 1
ATOM 707 C C . TYR A 1 88 ? 1.433 21.178 -0.517 1.00 89.56 88 TYR A C 1
ATOM 709 O O . TYR A 1 88 ? 1.868 20.567 -1.492 1.00 89.56 88 TYR A O 1
ATOM 717 N N . MET A 1 89 ? 0.151 21.080 -0.154 1.00 88.31 89 MET A N 1
ATOM 718 C CA . MET A 1 89 ? -0.834 20.265 -0.876 1.00 88.31 89 MET A CA 1
ATOM 719 C C . MET A 1 89 ? -1.090 20.790 -2.293 1.00 88.31 89 MET A C 1
ATOM 721 O O . MET A 1 89 ? -1.130 19.999 -3.239 1.00 88.31 89 MET A O 1
ATOM 725 N N . ILE A 1 90 ? -1.185 22.115 -2.464 1.00 88.88 90 ILE A N 1
ATOM 726 C CA . ILE A 1 90 ? -1.267 22.757 -3.786 1.00 88.88 90 ILE A CA 1
ATOM 727 C C . ILE A 1 90 ? -0.054 22.374 -4.637 1.00 88.88 90 ILE A C 1
ATOM 729 O O . ILE A 1 90 ? -0.221 21.961 -5.788 1.00 88.88 90 ILE A O 1
ATOM 733 N N . LEU A 1 91 ? 1.152 22.461 -4.067 1.00 90.75 91 LEU A N 1
ATOM 734 C CA . LEU A 1 91 ? 2.380 22.082 -4.755 1.00 90.75 91 LEU A CA 1
ATOM 735 C C . LEU A 1 91 ? 2.356 20.610 -5.175 1.00 90.75 91 LEU A C 1
ATOM 737 O O . LEU A 1 91 ? 2.618 20.303 -6.338 1.00 90.75 91 LEU A O 1
ATOM 741 N N . CYS A 1 92 ? 2.007 19.709 -4.254 1.00 89.38 92 CYS A N 1
ATOM 742 C CA . CYS A 1 92 ? 1.920 18.282 -4.545 1.00 89.38 92 CYS A CA 1
ATOM 743 C C . CYS A 1 92 ? 0.984 18.024 -5.729 1.00 89.38 92 CYS A C 1
ATOM 745 O O . CYS A 1 92 ? 1.345 17.309 -6.660 1.00 89.38 92 CYS A O 1
ATOM 747 N N . HIS A 1 93 ? -0.183 18.670 -5.741 1.00 88.69 93 HIS A N 1
ATOM 748 C CA . HIS A 1 93 ? -1.161 18.513 -6.811 1.00 88.69 93 HIS A CA 1
ATOM 749 C C . HIS A 1 93 ? -0.606 18.979 -8.160 1.00 88.69 93 HIS A C 1
ATOM 751 O O . HIS A 1 93 ? -0.708 18.274 -9.161 1.00 88.69 93 HIS A O 1
ATOM 757 N N . GLN A 1 94 ? 0.022 20.157 -8.192 1.00 88.94 94 GLN A N 1
ATOM 758 C CA . GLN A 1 94 ? 0.631 20.708 -9.404 1.00 88.94 94 GLN A CA 1
ATOM 759 C C . GLN A 1 94 ? 1.754 19.818 -9.941 1.00 88.94 94 GLN A C 1
ATOM 761 O O . GLN A 1 94 ? 1.929 19.693 -11.153 1.00 88.94 94 GLN A O 1
ATOM 766 N N . VAL A 1 95 ? 2.557 19.229 -9.056 1.00 90.19 95 VAL A N 1
ATOM 767 C CA . VAL A 1 95 ? 3.631 18.310 -9.442 1.00 90.19 95 VAL A CA 1
ATOM 768 C C . VAL A 1 95 ? 3.057 17.027 -10.024 1.00 90.19 95 VAL A C 1
ATOM 770 O O . VAL A 1 95 ? 3.486 16.638 -11.103 1.00 90.19 95 VAL A O 1
ATOM 773 N N . LEU A 1 96 ? 2.062 16.405 -9.385 1.00 89.19 96 LEU A N 1
ATOM 774 C CA . LEU A 1 96 ? 1.464 15.166 -9.893 1.00 89.19 96 LEU A CA 1
ATOM 775 C C . LEU A 1 96 ? 0.770 15.362 -11.247 1.00 89.19 96 LEU A C 1
ATOM 777 O O . LEU A 1 96 ? 0.959 14.541 -12.145 1.00 89.19 96 LEU A O 1
ATOM 781 N N . SER A 1 97 ? 0.049 16.472 -11.435 1.00 86.44 97 SER A N 1
ATOM 782 C CA . SER A 1 97 ? -0.529 16.836 -12.735 1.00 86.44 97 SER A CA 1
ATOM 783 C C . SER A 1 97 ? 0.537 16.960 -13.835 1.00 86.44 97 SER A C 1
ATOM 785 O O . SER A 1 97 ? 0.395 16.371 -14.905 1.00 86.44 97 SER A O 1
ATOM 787 N N . ARG A 1 98 ? 1.638 17.683 -13.573 1.00 86.62 98 ARG A N 1
ATOM 788 C CA . ARG A 1 98 ? 2.745 17.857 -14.538 1.00 86.62 98 ARG A CA 1
ATOM 789 C C . ARG A 1 98 ? 3.509 16.561 -14.798 1.00 86.62 98 ARG A C 1
ATOM 791 O O . ARG A 1 98 ? 3.859 16.270 -15.937 1.00 86.62 98 ARG A O 1
ATOM 798 N N . SER A 1 99 ? 3.744 15.777 -13.750 1.00 86.75 99 SER A N 1
ATOM 799 C CA . SER A 1 99 ? 4.439 14.494 -13.832 1.00 86.75 99 SER A CA 1
ATOM 800 C C . SER A 1 99 ? 3.683 13.535 -14.753 1.00 86.75 99 SER A C 1
ATOM 802 O O . SER A 1 99 ? 4.274 12.969 -15.664 1.00 86.75 99 SER A O 1
ATOM 804 N N . HIS A 1 100 ? 2.354 13.454 -14.624 1.00 84.12 100 HIS A N 1
ATOM 805 C CA . HIS A 1 100 ? 1.534 12.608 -15.492 1.00 84.12 100 HIS A CA 1
ATOM 806 C C . HIS A 1 100 ? 1.631 12.997 -16.980 1.00 84.12 100 HIS A C 1
ATOM 808 O O . HIS A 1 100 ? 1.708 12.125 -17.843 1.00 84.12 100 HIS A O 1
ATOM 814 N N . LEU A 1 101 ? 1.725 14.294 -17.295 1.00 83.94 101 LEU A N 1
ATOM 815 C CA . LEU A 1 101 ? 1.980 14.762 -18.664 1.00 83.94 101 LEU A CA 1
ATOM 816 C C . LEU A 1 101 ? 3.374 14.345 -19.164 1.00 83.94 101 LEU A C 1
ATOM 818 O O . LEU A 1 101 ? 3.513 13.856 -20.285 1.00 83.94 101 LEU A O 1
ATOM 822 N N . ASN A 1 102 ? 4.403 14.468 -18.322 1.00 88.25 102 ASN A N 1
ATOM 823 C CA . ASN A 1 102 ? 5.770 14.060 -18.664 1.00 88.25 102 ASN A CA 1
ATOM 824 C C . ASN A 1 102 ? 5.925 12.536 -18.826 1.00 88.25 102 ASN A C 1
ATOM 826 O O . ASN A 1 102 ? 6.830 12.080 -19.533 1.00 88.25 102 ASN A O 1
ATOM 830 N N . ALA A 1 103 ? 5.025 11.739 -18.246 1.00 89.19 103 ALA A N 1
ATOM 831 C CA . ALA A 1 103 ? 4.990 10.289 -18.424 1.00 89.19 103 ALA A CA 1
ATOM 832 C C . ALA A 1 103 ? 4.779 9.895 -19.897 1.00 89.19 103 ALA A C 1
ATOM 834 O O . ALA A 1 103 ? 5.365 8.914 -20.365 1.00 89.19 103 ALA A O 1
ATOM 835 N N . VAL A 1 104 ? 3.994 10.679 -20.649 1.00 88.94 104 VAL A N 1
ATOM 836 C CA . VAL A 1 104 ? 3.696 10.447 -22.075 1.00 88.94 104 VAL A CA 1
ATOM 837 C C . VAL A 1 104 ? 4.972 10.427 -22.915 1.00 88.94 104 VAL A C 1
ATOM 839 O O . VAL A 1 104 ? 5.166 9.525 -23.734 1.00 88.94 104 VAL A O 1
ATOM 842 N N . MET A 1 105 ? 5.886 11.370 -22.668 1.00 86.88 105 MET A N 1
ATOM 843 C CA . MET A 1 105 ? 7.167 11.441 -23.377 1.00 86.88 105 MET A CA 1
ATOM 844 C C . MET A 1 105 ? 8.019 10.197 -23.119 1.00 86.88 105 MET A C 1
ATOM 846 O O . MET A 1 105 ? 8.510 9.578 -24.063 1.00 86.88 105 MET A O 1
ATOM 850 N N . LYS A 1 106 ? 8.092 9.744 -21.863 1.00 90.00 106 LYS A N 1
ATOM 851 C CA . LYS A 1 106 ? 8.801 8.508 -21.507 1.00 90.00 106 LYS A CA 1
ATOM 852 C C . LYS A 1 106 ? 8.184 7.263 -22.143 1.00 90.00 106 LYS A C 1
ATOM 854 O O . LYS A 1 106 ? 8.900 6.349 -22.543 1.00 90.00 106 LYS A O 1
ATOM 859 N N . MET A 1 107 ? 6.858 7.205 -22.271 1.00 91.88 107 MET A N 1
ATOM 860 C CA . MET A 1 107 ? 6.185 6.102 -22.966 1.00 91.88 107 MET A CA 1
ATOM 861 C C . MET A 1 107 ? 6.485 6.087 -24.467 1.00 91.88 107 MET A C 1
ATOM 863 O O . MET A 1 107 ? 6.607 5.007 -25.054 1.00 91.88 107 MET A O 1
ATOM 867 N N . ARG A 1 108 ? 6.637 7.261 -25.087 1.00 90.38 108 ARG A N 1
ATOM 868 C CA . ARG A 1 108 ? 7.080 7.386 -26.480 1.00 90.38 108 ARG A CA 1
ATOM 869 C C . ARG A 1 108 ? 8.521 6.907 -26.654 1.00 90.38 108 ARG A C 1
ATOM 871 O O . ARG A 1 108 ? 8.776 6.087 -27.531 1.00 90.38 108 ARG A O 1
ATOM 878 N N . GLU A 1 109 ? 9.438 7.339 -25.790 1.00 88.44 109 GLU A N 1
ATOM 879 C CA . GLU A 1 109 ? 10.839 6.878 -25.780 1.00 88.44 109 GLU A CA 1
ATOM 880 C C . GLU A 1 109 ? 10.947 5.366 -25.548 1.00 88.44 109 GLU A C 1
ATOM 882 O O . GLU A 1 109 ? 11.715 4.669 -26.210 1.00 88.44 109 GLU A O 1
ATOM 887 N N . ALA A 1 110 ? 10.103 4.827 -24.667 1.00 90.69 110 ALA A N 1
ATOM 888 C CA . ALA A 1 110 ? 9.999 3.396 -24.435 1.00 90.69 110 ALA A CA 1
ATOM 889 C C . ALA A 1 110 ? 9.362 2.636 -25.614 1.00 90.69 110 ALA A C 1
ATOM 891 O O . ALA A 1 110 ? 9.273 1.414 -25.551 1.00 90.69 110 ALA A O 1
ATOM 892 N N . GLY A 1 111 ? 8.891 3.295 -26.678 1.00 90.06 111 GLY A N 1
ATOM 893 C CA . GLY A 1 111 ? 8.221 2.647 -27.811 1.00 90.06 111 GLY A CA 1
ATOM 894 C C . GLY A 1 111 ? 6.893 1.977 -27.439 1.00 90.06 111 GLY A C 1
ATOM 895 O O . GLY A 1 111 ? 6.488 1.003 -28.075 1.00 90.06 111 GLY A O 1
ATOM 896 N N . ILE A 1 112 ? 6.246 2.448 -26.369 1.00 92.38 112 ILE A N 1
ATOM 897 C CA . ILE A 1 112 ? 4.905 2.020 -25.947 1.00 92.38 112 ILE A CA 1
ATOM 898 C C . ILE A 1 112 ? 3.853 2.781 -26.748 1.00 92.38 112 ILE A C 1
ATOM 900 O O . ILE A 1 112 ? 2.932 2.167 -27.285 1.00 92.38 112 ILE A O 1
ATOM 904 N N . ILE A 1 113 ? 4.029 4.099 -26.846 1.00 88.62 113 ILE A N 1
ATOM 905 C CA . ILE A 1 113 ? 3.269 4.963 -27.744 1.00 88.62 113 ILE A CA 1
ATOM 906 C C . ILE A 1 113 ? 4.024 5.002 -29.069 1.00 88.62 113 ILE A C 1
ATOM 908 O O . ILE A 1 113 ? 5.130 5.533 -29.154 1.00 88.62 113 ILE A O 1
ATOM 912 N N . THR A 1 114 ? 3.437 4.398 -30.099 1.00 82.81 114 THR A N 1
ATOM 913 C CA . THR A 1 114 ? 4.046 4.277 -31.434 1.00 82.81 114 THR A CA 1
ATOM 914 C C . THR A 1 114 ? 3.423 5.217 -32.465 1.00 82.81 114 THR A C 1
ATOM 916 O O . THR A 1 114 ? 3.878 5.264 -33.603 1.00 82.81 114 THR A O 1
ATOM 919 N N . THR A 1 115 ? 2.370 5.943 -32.090 1.00 78.50 115 THR A N 1
ATOM 920 C CA . THR A 1 115 ? 1.590 6.832 -32.959 1.00 78.50 115 THR A CA 1
ATOM 921 C C . THR A 1 115 ? 1.629 8.267 -32.447 1.00 78.50 115 THR A C 1
ATOM 923 O O . THR A 1 115 ? 1.854 8.506 -31.265 1.00 78.50 115 THR A O 1
ATOM 926 N N . ASN A 1 116 ? 1.374 9.234 -33.334 1.00 77.25 116 ASN A N 1
ATOM 927 C CA . ASN A 1 116 ? 1.198 10.638 -32.938 1.00 77.25 116 ASN A CA 1
ATOM 928 C C . ASN A 1 116 ? -0.206 10.926 -32.374 1.00 77.25 116 ASN A C 1
ATOM 930 O O . ASN A 1 116 ? -0.449 12.023 -31.884 1.00 77.25 116 ASN A O 1
ATOM 934 N N . LEU A 1 117 ? -1.123 9.957 -32.454 1.00 77.06 117 LEU A N 1
ATOM 935 C CA . LEU A 1 117 ? -2.419 10.018 -31.793 1.00 77.06 117 LEU A CA 1
ATOM 936 C C . LEU A 1 117 ? -2.240 9.545 -30.349 1.00 77.06 117 LEU A C 1
ATOM 938 O O . LEU A 1 117 ? -1.906 8.380 -30.128 1.00 77.06 117 LEU A O 1
ATOM 942 N N . VAL A 1 118 ? -2.395 10.477 -29.413 1.00 76.25 118 VAL A N 1
ATOM 943 C CA . VAL A 1 118 ? -2.299 10.269 -27.965 1.00 76.25 118 VAL A CA 1
ATOM 944 C C . VAL A 1 118 ? -3.451 11.018 -27.319 1.00 76.25 118 VAL A C 1
ATOM 946 O O . VAL A 1 118 ? -3.697 12.177 -27.664 1.00 76.25 118 VAL A O 1
ATOM 949 N N . MET A 1 119 ? -4.136 10.385 -26.373 1.00 74.31 119 MET A N 1
ATOM 950 C CA . MET A 1 119 ? -5.070 11.091 -25.511 1.00 74.31 119 MET A CA 1
ATOM 951 C C . MET A 1 119 ? -4.274 11.944 -24.539 1.00 74.31 119 MET A C 1
ATOM 953 O O . MET A 1 119 ? -3.560 11.439 -23.678 1.00 74.31 119 MET A O 1
ATOM 957 N N . MET A 1 120 ? -4.358 13.264 -24.688 1.00 74.31 120 MET A N 1
ATOM 958 C CA . MET A 1 120 ? -3.712 14.154 -23.732 1.00 74.31 120 MET A CA 1
ATOM 959 C C . MET A 1 120 ? -4.345 13.931 -22.354 1.00 74.31 120 MET A C 1
ATOM 961 O O . MET A 1 120 ? -5.563 14.088 -22.228 1.00 74.31 120 MET A O 1
ATOM 965 N N . PRO A 1 121 ? -3.556 13.567 -21.324 1.00 69.56 121 PRO A N 1
ATOM 966 C CA . PRO A 1 121 ? -4.083 13.447 -19.978 1.00 69.56 121 PRO A CA 1
ATOM 967 C C . PRO A 1 121 ? -4.729 14.760 -19.542 1.00 69.56 121 PRO A C 1
ATOM 969 O O . PRO A 1 121 ? -4.240 15.846 -19.872 1.00 69.56 121 PRO A O 1
ATOM 972 N N . HIS A 1 122 ? -5.803 14.670 -18.758 1.00 69.75 122 HIS A N 1
ATOM 973 C CA . HIS A 1 122 ? -6.363 15.852 -18.117 1.00 69.75 122 HIS A CA 1
ATOM 974 C C . HIS A 1 122 ? -5.291 16.538 -17.262 1.00 69.75 122 HIS A C 1
ATOM 976 O O . HIS A 1 122 ? -4.492 15.892 -16.582 1.00 69.75 122 HIS A O 1
ATOM 982 N N . THR A 1 123 ? -5.292 17.869 -17.278 1.00 65.75 123 THR A N 1
ATOM 983 C CA . THR A 1 123 ? -4.351 18.684 -16.498 1.00 65.75 123 THR A CA 1
ATOM 984 C C . THR A 1 123 ? -4.629 18.635 -14.998 1.00 65.75 123 THR A C 1
ATOM 986 O O . THR A 1 123 ? -3.800 19.101 -14.219 1.00 65.75 123 THR A O 1
ATOM 989 N N . SER A 1 124 ? -5.767 18.073 -14.579 1.00 76.56 124 SER A N 1
ATOM 990 C CA . SER A 1 124 ? -6.105 17.876 -13.174 1.00 76.56 124 SER A CA 1
ATOM 991 C C . SER A 1 124 ? -6.079 16.405 -12.784 1.00 76.56 124 SER A C 1
ATOM 993 O O . SER A 1 124 ? -6.679 15.560 -13.451 1.00 76.56 124 SER A O 1
ATOM 995 N N . ASN A 1 125 ? -5.351 16.104 -11.709 1.00 79.69 125 ASN A N 1
ATOM 996 C CA . ASN A 1 125 ? -5.062 14.753 -11.263 1.00 79.69 125 ASN A CA 1
ATOM 997 C C . ASN A 1 125 ? -5.640 14.500 -9.861 1.00 79.69 125 ASN A C 1
ATOM 999 O O . ASN A 1 125 ? -5.293 15.178 -8.899 1.00 79.69 125 ASN A O 1
ATOM 1003 N N . ILE A 1 126 ? -6.471 13.465 -9.735 1.00 83.94 126 ILE A N 1
ATOM 1004 C CA . ILE A 1 126 ? -7.148 13.095 -8.482 1.00 83.94 126 ILE A CA 1
ATOM 1005 C C . ILE A 1 126 ? -6.325 12.172 -7.569 1.00 83.94 126 ILE A C 1
ATOM 1007 O O . ILE A 1 126 ? -6.761 11.859 -6.464 1.00 83.94 126 ILE A O 1
ATOM 1011 N N . SER A 1 127 ? -5.135 11.746 -7.998 1.00 82.25 127 SER A N 1
ATOM 1012 C CA . SER A 1 127 ? -4.306 10.745 -7.312 1.00 82.25 127 SER A CA 1
ATOM 1013 C C . SER A 1 127 ? -3.919 11.137 -5.886 1.00 82.25 127 SER A C 1
ATOM 1015 O O . SER A 1 127 ? -3.746 10.253 -5.056 1.00 82.25 127 SER A O 1
ATOM 1017 N N . LEU A 1 128 ? -3.861 12.428 -5.529 1.00 81.31 128 LEU A N 1
ATOM 1018 C CA . LEU A 1 128 ? -3.640 12.835 -4.131 1.00 81.31 128 LEU A CA 1
ATOM 1019 C C . LEU A 1 128 ? -4.686 12.281 -3.155 1.00 81.31 128 LEU A C 1
ATOM 1021 O O . LEU A 1 128 ? -4.364 12.088 -1.984 1.00 81.31 128 LEU A O 1
ATOM 1025 N N . ALA A 1 129 ? -5.901 11.987 -3.622 1.00 77.06 129 ALA A N 1
ATOM 1026 C CA . ALA A 1 129 ? -6.924 11.332 -2.813 1.00 77.06 129 ALA A CA 1
ATOM 1027 C C . ALA A 1 129 ? -6.625 9.837 -2.550 1.00 77.06 129 ALA A C 1
ATOM 1029 O O . ALA A 1 129 ? -7.256 9.242 -1.685 1.00 77.06 129 ALA A O 1
ATOM 1030 N N . ASN A 1 130 ? -5.624 9.252 -3.221 1.00 79.69 130 ASN A N 1
ATOM 1031 C CA . ASN A 1 130 ? -5.248 7.831 -3.169 1.00 79.69 130 ASN A CA 1
ATOM 1032 C C . ASN A 1 130 ? -3.935 7.575 -2.408 1.00 79.69 130 ASN A C 1
ATOM 1034 O O . ASN A 1 130 ? -3.179 6.652 -2.727 1.00 79.69 130 ASN A O 1
ATOM 1038 N N . ASN A 1 131 ? -3.628 8.380 -1.387 1.00 75.44 131 ASN A N 1
ATOM 1039 C CA . ASN A 1 131 ? -2.360 8.292 -0.650 1.00 75.44 131 ASN A CA 1
ATOM 1040 C C . ASN A 1 131 ? -2.181 6.978 0.157 1.00 75.44 131 ASN A C 1
ATOM 1042 O O . ASN A 1 131 ? -1.088 6.717 0.647 1.00 75.44 131 ASN A O 1
ATOM 1046 N N . GLY A 1 132 ? -3.193 6.103 0.218 1.00 86.88 132 GLY A N 1
ATOM 1047 C CA . GLY A 1 132 ? -3.107 4.778 0.851 1.00 86.88 132 GLY A CA 1
ATOM 1048 C C . GLY A 1 132 ? -2.867 4.833 2.364 1.00 86.88 132 GLY A C 1
ATOM 1049 O O . GLY A 1 132 ? -2.955 5.893 2.986 1.00 86.88 132 GLY A O 1
ATOM 1050 N N . THR A 1 133 ? -2.559 3.683 2.967 1.00 91.38 133 THR A N 1
ATOM 1051 C CA . THR A 1 133 ? -2.237 3.585 4.401 1.00 91.38 133 THR A CA 1
ATOM 1052 C C . THR A 1 133 ? -0.728 3.532 4.606 1.00 91.38 133 THR A C 1
ATOM 1054 O O . THR A 1 133 ? -0.015 2.783 3.936 1.00 91.38 133 THR A O 1
ATOM 1057 N N . HIS A 1 134 ? -0.225 4.325 5.551 1.00 93.06 134 HIS A N 1
ATOM 1058 C CA . HIS A 1 134 ? 1.185 4.321 5.927 1.00 93.06 134 HIS A CA 1
ATOM 1059 C C . HIS A 1 134 ? 1.365 3.684 7.302 1.00 93.06 134 HIS A C 1
ATOM 1061 O O . HIS A 1 134 ? 0.725 4.103 8.264 1.00 93.06 134 HIS A O 1
ATOM 1067 N N . VAL A 1 135 ? 2.272 2.714 7.409 1.00 94.19 135 VAL A N 1
ATOM 1068 C CA . VAL A 1 135 ? 2.599 2.058 8.685 1.00 94.19 135 VAL A CA 1
ATOM 1069 C C . VAL A 1 135 ? 4.054 2.340 9.023 1.00 94.19 135 VAL A C 1
ATOM 1071 O O . VAL A 1 135 ? 4.959 1.901 8.310 1.00 94.19 135 VAL A O 1
ATOM 1074 N N . SER A 1 136 ? 4.278 3.077 10.112 1.00 93.00 136 SER A N 1
ATOM 1075 C CA . SER A 1 136 ? 5.617 3.407 10.606 1.00 93.00 136 SER A CA 1
ATOM 1076 C C . SER A 1 136 ? 5.977 2.570 11.829 1.00 93.00 136 SER A C 1
ATOM 1078 O O . SER A 1 136 ? 5.186 2.451 12.757 1.00 93.00 136 SER A O 1
ATOM 1080 N N . MET A 1 137 ? 7.192 2.024 11.847 1.00 90.75 137 MET A N 1
ATOM 1081 C CA . MET A 1 137 ? 7.752 1.274 12.971 1.00 90.75 137 MET A CA 1
ATOM 1082 C C . MET A 1 137 ? 9.050 1.937 13.429 1.00 90.75 137 MET A C 1
ATOM 1084 O O . MET A 1 137 ? 10.022 1.998 12.672 1.00 90.75 137 MET A O 1
ATOM 1088 N N . GLY A 1 138 ? 9.064 2.437 14.664 1.00 91.44 138 GLY A N 1
ATOM 1089 C CA . GLY A 1 138 ? 10.241 3.044 15.287 1.00 91.44 138 GLY A CA 1
ATOM 1090 C C . GLY A 1 138 ? 11.136 2.014 15.983 1.00 91.44 138 GLY A C 1
ATOM 1091 O O . GLY A 1 138 ? 10.653 1.115 16.669 1.00 91.44 138 GLY A O 1
ATOM 1092 N N . SER A 1 139 ? 12.453 2.168 15.857 1.00 91.62 139 SER A N 1
ATOM 1093 C CA . SER A 1 139 ? 13.457 1.358 16.547 1.00 91.62 139 SER A CA 1
ATOM 1094 C C . SER A 1 139 ? 13.954 2.070 17.802 1.00 91.62 139 SER A C 1
ATOM 1096 O O . SER A 1 139 ? 14.811 2.948 17.742 1.00 91.62 139 SER A O 1
ATOM 1098 N N . ARG A 1 140 ? 13.485 1.639 18.981 1.00 90.50 140 ARG A N 1
ATOM 1099 C CA . ARG A 1 140 ? 13.953 2.188 20.272 1.00 90.50 140 ARG A CA 1
ATOM 1100 C C . ARG A 1 140 ? 15.466 2.062 20.457 1.00 90.50 140 ARG A C 1
ATOM 1102 O O . ARG A 1 140 ? 16.079 2.900 21.109 1.00 90.50 140 ARG A O 1
ATOM 1109 N N . LYS A 1 141 ? 16.082 1.001 19.922 1.00 92.19 141 LYS A N 1
ATOM 1110 C CA . LYS A 1 141 ? 17.533 0.794 20.023 1.00 92.19 141 LYS A CA 1
ATOM 1111 C C . LYS A 1 141 ? 18.290 1.806 19.168 1.00 92.19 141 LYS A C 1
ATOM 1113 O O . LYS A 1 141 ? 19.165 2.474 19.698 1.00 92.19 141 LYS A O 1
ATOM 1118 N N . MET A 1 142 ? 17.937 1.946 17.890 1.00 93.31 142 MET A N 1
ATOM 1119 C CA . MET A 1 142 ? 18.611 2.901 17.003 1.00 93.31 142 MET A CA 1
ATOM 1120 C C . MET A 1 142 ? 18.386 4.342 17.460 1.00 93.31 142 MET A C 1
ATOM 1122 O O . MET A 1 142 ? 19.344 5.100 17.525 1.00 93.31 142 MET A O 1
ATOM 1126 N N . THR A 1 143 ? 17.162 4.687 17.874 1.00 95.00 143 THR A N 1
ATOM 1127 C CA . THR A 1 143 ? 16.848 6.006 18.440 1.00 95.00 143 THR A CA 1
ATOM 1128 C C . THR A 1 143 ? 17.711 6.319 19.664 1.00 95.00 143 THR A C 1
ATOM 1130 O O . THR A 1 143 ? 18.300 7.391 19.723 1.00 95.00 143 THR A O 1
ATOM 1133 N N . ARG A 1 144 ? 17.853 5.386 20.621 1.00 95.25 144 ARG A N 1
ATOM 1134 C CA . ARG A 1 144 ? 18.724 5.595 21.794 1.00 95.25 144 ARG A CA 1
ATOM 1135 C C . ARG A 1 144 ? 20.194 5.755 21.415 1.00 95.25 144 ARG A C 1
ATOM 1137 O O . ARG A 1 144 ? 20.859 6.614 21.973 1.00 95.25 144 ARG A O 1
ATOM 1144 N N . LEU A 1 145 ? 20.684 4.949 20.474 1.00 95.56 145 LEU A N 1
ATOM 1145 C CA . LEU A 1 145 ? 22.068 5.044 20.010 1.00 95.56 145 LEU A CA 1
ATOM 1146 C C . LEU A 1 145 ? 22.341 6.392 19.325 1.00 95.56 145 LEU A C 1
ATOM 1148 O O . LEU A 1 145 ? 23.369 6.994 19.587 1.00 95.56 145 LEU A O 1
ATOM 1152 N N . LEU A 1 146 ? 21.416 6.903 18.508 1.00 95.56 146 LEU A N 1
ATOM 1153 C CA . LEU A 1 146 ? 21.567 8.212 17.855 1.00 95.56 146 LEU A CA 1
ATOM 1154 C C . LEU A 1 146 ? 21.420 9.390 18.826 1.00 95.56 146 LEU A C 1
ATOM 1156 O O . LEU A 1 146 ? 21.990 10.449 18.586 1.00 95.56 146 LEU A O 1
ATOM 1160 N N . HIS A 1 147 ? 20.678 9.207 19.919 1.00 94.81 147 HIS A N 1
ATOM 1161 C CA . HIS A 1 147 ? 20.558 10.214 20.971 1.00 94.81 147 HIS A CA 1
ATOM 1162 C C . HIS A 1 147 ? 21.806 10.286 21.866 1.00 94.81 147 HIS A C 1
ATOM 1164 O O . HIS A 1 147 ? 22.068 11.330 22.454 1.00 94.81 147 HIS A O 1
ATOM 1170 N N . ASP A 1 148 ? 22.556 9.192 22.009 1.00 94.19 148 ASP A N 1
ATOM 1171 C CA . ASP A 1 148 ? 23.772 9.134 22.823 1.00 94.19 148 ASP A CA 1
ATOM 1172 C C . ASP A 1 148 ? 25.028 9.365 21.960 1.00 94.19 148 ASP A C 1
ATOM 1174 O O . ASP A 1 148 ? 25.443 8.454 21.232 1.00 94.19 148 ASP A O 1
ATOM 1178 N N . PRO A 1 149 ? 25.695 10.535 22.058 1.00 90.25 149 PRO A N 1
ATOM 1179 C CA . PRO A 1 149 ? 26.906 10.814 21.288 1.00 90.25 149 PRO A CA 1
ATOM 1180 C C . PRO A 1 149 ? 28.063 9.853 21.598 1.00 90.25 149 PRO A C 1
ATOM 1182 O O . PRO A 1 149 ? 28.942 9.669 20.755 1.00 90.25 149 PRO A O 1
ATOM 1185 N N . ALA A 1 150 ? 28.078 9.226 22.781 1.00 94.44 150 ALA A N 1
ATOM 1186 C CA . ALA A 1 150 ? 29.119 8.282 23.182 1.00 94.44 150 ALA A CA 1
ATOM 1187 C C . ALA A 1 150 ? 28.941 6.887 22.557 1.00 94.44 150 ALA A C 1
ATOM 1189 O O . ALA A 1 150 ? 29.860 6.069 22.606 1.00 94.44 150 ALA A O 1
ATOM 1190 N N . SER A 1 151 ? 27.796 6.609 21.924 1.00 94.69 151 SER A N 1
ATOM 1191 C CA . SER A 1 151 ? 27.498 5.297 21.341 1.00 94.69 151 SER A CA 1
ATOM 1192 C C . SER A 1 151 ? 28.372 4.936 20.130 1.00 94.69 151 SER A C 1
ATOM 1194 O O . SER A 1 151 ? 28.430 3.772 19.731 1.00 94.69 151 SER A O 1
ATOM 1196 N N . GLY A 1 152 ? 28.996 5.933 19.488 1.00 93.88 152 GLY A N 1
ATOM 1197 C CA . GLY A 1 152 ? 29.696 5.784 18.207 1.00 93.88 152 GLY A CA 1
ATOM 1198 C C . GLY A 1 152 ? 28.766 5.517 17.013 1.00 93.88 152 GLY A C 1
ATOM 1199 O O . GLY A 1 152 ? 29.227 5.360 15.878 1.00 93.88 152 GLY A O 1
ATOM 1200 N N . PHE A 1 153 ? 27.451 5.470 17.230 1.00 95.69 153 PHE A N 1
ATOM 1201 C CA . PHE A 1 153 ? 26.457 5.260 16.192 1.00 95.69 153 PHE A CA 1
ATOM 1202 C C . PHE A 1 153 ? 26.019 6.599 15.595 1.00 95.69 153 PHE A C 1
ATOM 1204 O O . PHE A 1 153 ? 25.413 7.425 16.266 1.00 95.69 153 PHE A O 1
ATOM 1211 N N . THR A 1 154 ? 26.331 6.822 14.319 1.00 96.06 154 THR A N 1
ATOM 1212 C CA . THR A 1 154 ? 26.148 8.127 13.671 1.00 96.06 154 THR A CA 1
ATOM 1213 C C . THR A 1 154 ? 25.041 8.082 12.613 1.00 96.06 154 THR A C 1
ATOM 1215 O O . THR A 1 154 ? 24.695 6.994 12.137 1.00 96.06 154 THR A O 1
ATOM 1218 N N . PRO A 1 155 ? 24.552 9.244 12.139 1.00 95.94 155 PRO A N 1
ATOM 1219 C CA . PRO A 1 155 ? 23.624 9.320 11.006 1.00 95.94 155 PRO A CA 1
ATOM 1220 C C . PRO A 1 155 ? 24.129 8.594 9.748 1.00 95.94 155 PRO A C 1
ATOM 1222 O O . PRO A 1 155 ? 23.348 8.040 8.979 1.00 95.94 155 PRO A O 1
ATOM 1225 N N . ARG A 1 156 ? 25.455 8.508 9.544 1.00 96.31 156 ARG A N 1
ATOM 1226 C CA . ARG A 1 156 ? 26.033 7.721 8.438 1.00 96.31 156 ARG A CA 1
ATOM 1227 C C . ARG A 1 156 ? 25.748 6.228 8.592 1.00 96.31 156 ARG A C 1
ATOM 1229 O O . ARG A 1 156 ? 25.472 5.561 7.598 1.00 96.31 156 ARG A O 1
ATOM 1236 N N . HIS A 1 157 ? 25.821 5.703 9.816 1.00 96.31 157 HIS A N 1
ATOM 1237 C CA . HIS A 1 157 ? 25.515 4.301 10.102 1.00 96.31 157 HIS A CA 1
ATOM 1238 C C . HIS A 1 157 ? 24.020 4.023 9.932 1.00 96.31 157 HIS A C 1
ATOM 1240 O O . HIS A 1 157 ? 23.660 3.039 9.285 1.00 96.31 157 HIS A O 1
ATOM 1246 N N . GLU A 1 158 ? 23.165 4.915 10.448 1.00 96.94 158 GLU A N 1
ATOM 1247 C CA . GLU A 1 158 ? 21.715 4.856 10.236 1.00 96.94 158 GLU A CA 1
ATOM 1248 C C . GLU A 1 158 ? 21.390 4.794 8.743 1.00 96.94 158 GLU A C 1
ATOM 1250 O O . GLU A 1 158 ? 20.707 3.869 8.305 1.00 96.94 158 GLU A O 1
ATOM 1255 N N . LYS A 1 159 ? 21.936 5.725 7.956 1.00 96.75 159 LYS A N 1
ATOM 1256 C CA . LYS A 1 159 ? 21.655 5.823 6.527 1.00 96.75 159 LYS A CA 1
ATOM 1257 C C . LYS A 1 159 ? 22.141 4.607 5.747 1.00 96.75 159 LYS A C 1
ATOM 1259 O O . LYS A 1 159 ? 21.385 4.032 4.965 1.00 96.75 159 LYS A O 1
ATOM 1264 N N . CYS A 1 160 ? 23.379 4.181 5.996 1.00 96.69 160 CYS A N 1
ATOM 1265 C CA . CYS A 1 160 ? 23.981 3.033 5.325 1.00 96.69 160 CYS A CA 1
ATOM 1266 C C . CYS A 1 160 ? 23.154 1.757 5.531 1.00 96.69 160 CYS A C 1
ATOM 1268 O O . CYS A 1 160 ? 22.848 1.058 4.564 1.00 96.69 160 CYS A O 1
ATOM 1270 N N . MET A 1 161 ? 22.748 1.467 6.769 1.00 96.25 161 MET A N 1
ATOM 1271 C CA . MET A 1 161 ? 21.942 0.279 7.054 1.00 96.25 161 MET A CA 1
ATOM 1272 C C . MET A 1 161 ? 20.483 0.452 6.642 1.00 96.25 161 MET A C 1
ATOM 1274 O O . MET A 1 161 ? 19.897 -0.476 6.095 1.00 96.25 161 MET A O 1
ATOM 1278 N N . GLY A 1 162 ? 19.893 1.620 6.894 1.00 96.69 162 GLY A N 1
ATOM 1279 C CA . GLY A 1 162 ? 18.484 1.885 6.632 1.00 96.69 162 GLY A CA 1
ATOM 1280 C C . GLY A 1 162 ? 18.136 1.771 5.152 1.00 96.69 162 GLY A C 1
ATOM 1281 O O . GLY A 1 162 ? 17.172 1.095 4.793 1.00 96.69 162 GLY A O 1
ATOM 1282 N N . ASP A 1 163 ? 18.967 2.329 4.276 1.00 97.25 163 ASP A N 1
ATOM 1283 C CA . ASP A 1 163 ? 18.771 2.186 2.835 1.00 97.25 163 ASP A CA 1
ATOM 1284 C C . ASP A 1 163 ? 18.933 0.725 2.376 1.00 97.25 163 ASP A C 1
ATOM 1286 O O . ASP A 1 163 ? 18.181 0.249 1.523 1.00 97.25 163 ASP A O 1
ATOM 1290 N N . LEU A 1 164 ? 19.864 -0.030 2.972 1.00 98.06 164 LEU A N 1
ATOM 1291 C CA . LEU A 1 164 ? 20.043 -1.449 2.658 1.00 98.06 164 LEU A CA 1
ATOM 1292 C C . LEU A 1 164 ? 18.855 -2.301 3.122 1.00 98.06 164 LEU A C 1
ATOM 1294 O O . LEU A 1 164 ? 18.405 -3.172 2.376 1.00 98.06 164 LEU A O 1
ATOM 1298 N N . VAL A 1 165 ? 18.308 -2.031 4.312 1.00 98.06 165 VAL A N 1
ATOM 1299 C CA . VAL A 1 165 ? 17.060 -2.654 4.780 1.00 98.06 165 VAL A CA 1
ATOM 1300 C C . VAL A 1 165 ? 15.934 -2.351 3.797 1.00 98.06 165 VAL A C 1
ATOM 1302 O O . VAL A 1 165 ? 15.238 -3.273 3.380 1.00 98.06 165 VAL A O 1
ATOM 1305 N N . ALA A 1 166 ? 15.793 -1.099 3.349 1.00 97.06 166 ALA A N 1
ATOM 1306 C CA . ALA A 1 166 ? 14.774 -0.729 2.370 1.00 97.06 166 ALA A CA 1
ATOM 1307 C C . ALA A 1 166 ? 14.925 -1.500 1.046 1.00 97.06 166 ALA A C 1
ATOM 1309 O O . ALA A 1 166 ? 13.943 -2.038 0.531 1.00 97.06 166 ALA A O 1
ATOM 1310 N N . LYS A 1 167 ? 16.156 -1.660 0.549 1.00 96.56 167 LYS A N 1
ATOM 1311 C CA . LYS A 1 167 ? 16.465 -2.457 -0.650 1.00 96.56 167 LYS A CA 1
ATOM 1312 C C . LYS A 1 167 ? 16.114 -3.931 -0.493 1.00 96.56 167 LYS A C 1
ATOM 1314 O O . LYS A 1 167 ? 15.571 -4.531 -1.422 1.00 96.56 167 LYS A O 1
ATOM 1319 N N . ILE A 1 168 ? 16.405 -4.527 0.664 1.00 98.44 168 ILE A N 1
ATOM 1320 C CA . ILE A 1 168 ? 16.015 -5.910 0.969 1.00 98.44 168 ILE A CA 1
ATOM 1321 C C . ILE A 1 168 ? 14.485 -6.013 0.994 1.00 98.44 168 ILE A C 1
ATOM 1323 O O . ILE A 1 168 ? 13.922 -6.853 0.291 1.00 98.44 168 ILE A O 1
ATOM 1327 N N . MET A 1 169 ? 13.811 -5.109 1.711 1.00 98.12 169 MET A N 1
ATOM 1328 C CA . MET A 1 169 ? 12.352 -5.081 1.854 1.00 98.12 169 MET A CA 1
ATOM 1329 C C . MET A 1 169 ? 11.615 -4.986 0.516 1.00 98.12 169 MET A C 1
ATOM 1331 O O . MET A 1 169 ? 10.597 -5.656 0.341 1.00 98.12 169 MET A O 1
ATOM 1335 N N . GLU A 1 170 ? 12.147 -4.244 -0.462 1.00 97.56 170 GLU A N 1
ATOM 1336 C CA . GLU A 1 170 ? 11.561 -4.138 -1.807 1.00 97.56 170 GLU A CA 1
ATOM 1337 C C . GLU A 1 170 ? 11.347 -5.499 -2.501 1.00 97.56 170 GLU A C 1
ATOM 1339 O O . GLU A 1 170 ? 10.398 -5.654 -3.271 1.00 97.56 170 GLU A O 1
ATOM 1344 N N . HIS A 1 171 ? 12.165 -6.511 -2.191 1.00 98.56 171 HIS A N 1
ATOM 1345 C CA . HIS A 1 171 ? 12.030 -7.856 -2.761 1.00 98.56 171 HIS A CA 1
ATOM 1346 C C . HIS A 1 171 ? 10.844 -8.635 -2.188 1.00 98.56 171 HIS A C 1
ATOM 1348 O O . HIS A 1 171 ? 10.329 -9.527 -2.867 1.00 98.56 171 HIS A O 1
ATOM 1354 N N . PHE A 1 172 ? 10.418 -8.300 -0.966 1.00 98.69 172 PHE A N 1
ATOM 1355 C CA . PHE A 1 172 ? 9.356 -8.982 -0.227 1.00 98.69 172 PHE A CA 1
ATOM 1356 C C . PHE A 1 172 ? 7.983 -8.318 -0.370 1.00 98.69 172 PHE A C 1
ATOM 1358 O O . PHE A 1 172 ? 6.977 -8.935 -0.028 1.00 98.69 172 PHE A O 1
ATOM 1365 N N . LEU A 1 173 ? 7.902 -7.107 -0.933 1.00 98.25 173 LEU A N 1
ATOM 1366 C CA . LEU A 1 173 ? 6.637 -6.378 -1.116 1.00 98.25 173 LEU A CA 1
ATOM 1367 C C . LEU A 1 173 ? 5.516 -7.169 -1.826 1.00 98.25 173 LEU A C 1
ATOM 1369 O O . LEU A 1 173 ? 4.355 -7.009 -1.443 1.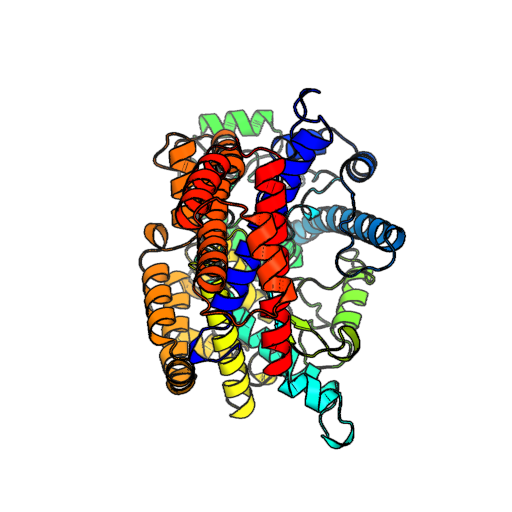00 98.25 173 LEU A O 1
ATOM 1373 N N . PRO A 1 174 ? 5.800 -8.070 -2.793 1.00 98.25 174 PRO A N 1
ATOM 1374 C CA . PRO A 1 174 ? 4.779 -8.943 -3.379 1.00 98.25 174 PRO A CA 1
ATOM 1375 C C . PRO A 1 174 ? 4.056 -9.870 -2.388 1.00 98.25 174 PRO A C 1
ATOM 1377 O O . PRO A 1 174 ? 3.019 -10.425 -2.742 1.00 98.25 174 PRO A O 1
ATOM 1380 N N . LEU A 1 175 ? 4.585 -10.076 -1.176 1.00 98.69 175 LEU A N 1
ATOM 1381 C CA . LEU A 1 175 ? 3.901 -10.825 -0.117 1.00 98.69 175 LEU A CA 1
ATOM 1382 C C . LEU A 1 175 ? 2.759 -10.034 0.521 1.00 98.69 175 LEU A C 1
ATOM 1384 O O . LEU A 1 175 ? 1.870 -10.650 1.095 1.00 98.69 175 LEU A O 1
ATOM 1388 N N . PHE A 1 176 ? 2.758 -8.705 0.405 1.00 98.50 176 PHE A N 1
ATOM 1389 C CA . PHE A 1 176 ? 1.764 -7.837 1.036 1.00 98.50 176 PHE A CA 1
ATOM 1390 C C . PHE A 1 176 ? 0.639 -7.440 0.089 1.00 98.50 176 PHE A C 1
ATOM 1392 O O . PHE A 1 176 ? -0.541 -7.507 0.440 1.00 98.50 176 PHE A O 1
ATOM 1399 N N . VAL A 1 177 ? 1.016 -7.037 -1.122 1.00 96.75 177 VAL A N 1
ATOM 1400 C CA . VAL A 1 177 ? 0.091 -6.540 -2.140 1.00 96.75 177 VAL A CA 1
ATOM 1401 C C . VAL A 1 177 ? -0.820 -7.661 -2.614 1.00 96.75 177 VAL A C 1
ATOM 1403 O O . VAL A 1 177 ? -0.352 -8.759 -2.909 1.00 96.75 177 VAL A O 1
ATOM 1406 N N . THR A 1 178 ? -2.124 -7.393 -2.685 1.00 97.56 178 THR A N 1
ATOM 1407 C CA . THR A 1 178 ? -3.224 -8.356 -2.909 1.00 97.56 178 THR A CA 1
ATOM 1408 C C . THR A 1 178 ? -3.464 -9.369 -1.782 1.00 97.56 178 THR A C 1
ATOM 1410 O O . THR A 1 178 ? -4.559 -9.927 -1.697 1.00 97.56 178 THR A O 1
ATOM 1413 N N . THR A 1 179 ? -2.476 -9.590 -0.910 1.00 98.44 179 THR A N 1
ATOM 1414 C CA . THR A 1 179 ? -2.513 -10.571 0.183 1.00 98.44 179 THR A CA 1
ATOM 1415 C C . THR A 1 179 ? -3.189 -10.012 1.434 1.00 98.44 179 THR A C 1
ATOM 1417 O O . THR A 1 179 ? -4.136 -10.621 1.930 1.00 98.44 179 THR A O 1
ATOM 1420 N N . TYR A 1 180 ? -2.716 -8.861 1.925 1.00 98.38 180 TYR A N 1
ATOM 1421 C CA . TYR A 1 180 ? -3.236 -8.196 3.128 1.00 98.38 180 TYR A CA 1
ATOM 1422 C C . TYR A 1 180 ? -3.935 -6.876 2.808 1.00 98.38 180 TYR A C 1
ATOM 1424 O O . TYR A 1 180 ? -4.863 -6.489 3.497 1.00 98.38 180 TYR A O 1
ATOM 1432 N N . SER A 1 181 ? -3.545 -6.190 1.737 1.00 98.00 181 SER A N 1
ATOM 1433 C CA . SER A 1 181 ? -4.281 -5.014 1.266 1.00 98.00 181 SER A CA 1
ATOM 1434 C C . SER A 1 181 ? -4.448 -5.069 -0.242 1.00 98.00 181 SER A C 1
ATOM 1436 O O . SER A 1 181 ? -3.651 -5.714 -0.933 1.00 98.00 181 SER A O 1
ATOM 1438 N N . ALA A 1 182 ? -5.500 -4.436 -0.746 1.00 98.00 182 ALA A N 1
ATOM 1439 C CA . ALA A 1 182 ? -5.778 -4.378 -2.171 1.00 98.00 182 ALA A CA 1
ATOM 1440 C C . ALA A 1 182 ? -6.574 -3.120 -2.530 1.00 98.00 182 ALA A C 1
ATOM 1442 O O . ALA A 1 182 ? -7.022 -2.376 -1.664 1.00 98.00 182 ALA A O 1
ATOM 1443 N N . ALA A 1 183 ? -6.758 -2.887 -3.823 1.00 97.50 183 ALA A N 1
ATOM 1444 C CA . ALA A 1 183 ? -7.599 -1.814 -4.337 1.00 97.50 183 ALA A CA 1
ATOM 1445 C C . ALA A 1 183 ? -8.283 -2.277 -5.631 1.00 97.50 183 ALA A C 1
ATOM 1447 O O . ALA A 1 183 ? -7.903 -1.805 -6.711 1.00 97.50 183 ALA A O 1
ATOM 1448 N N . PRO A 1 184 ? -9.251 -3.214 -5.547 1.00 98.12 184 PRO A N 1
ATOM 1449 C CA . PRO A 1 184 ? -9.933 -3.747 -6.721 1.00 98.12 184 PRO A CA 1
ATOM 1450 C C . PRO A 1 184 ? -10.514 -2.630 -7.589 1.00 98.12 184 PRO A C 1
ATOM 1452 O O . PRO A 1 184 ? -11.156 -1.711 -7.076 1.00 98.12 184 PRO A O 1
ATOM 1455 N N . TYR A 1 185 ? -10.275 -2.695 -8.898 1.00 97.50 185 TYR A N 1
ATOM 1456 C CA . TYR A 1 185 ? -10.756 -1.697 -9.853 1.00 97.50 185 TYR A CA 1
ATOM 1457 C C . TYR A 1 185 ? -10.992 -2.315 -11.231 1.00 97.50 185 TYR A C 1
ATOM 1459 O O . TYR A 1 185 ? -10.211 -3.155 -11.695 1.00 97.50 185 TYR A O 1
ATOM 1467 N N . ARG A 1 186 ? -12.052 -1.882 -11.918 1.00 97.50 186 ARG A N 1
ATOM 1468 C CA . ARG A 1 186 ? -12.289 -2.226 -13.322 1.00 97.50 186 ARG A CA 1
ATOM 1469 C C . ARG A 1 186 ? -11.914 -1.051 -14.207 1.00 97.50 186 ARG A C 1
ATOM 1471 O O . ARG A 1 186 ? -12.481 0.029 -14.084 1.00 97.50 186 ARG A O 1
ATOM 1478 N N . LEU A 1 187 ? -10.989 -1.308 -15.125 1.00 95.50 187 LEU A N 1
ATOM 1479 C CA . LEU A 1 187 ? -10.636 -0.387 -16.195 1.00 95.50 187 LEU A CA 1
ATOM 1480 C C . LEU A 1 187 ? -11.424 -0.796 -17.441 1.00 95.50 187 LEU A C 1
ATOM 1482 O O . LEU A 1 187 ? -11.395 -1.977 -17.811 1.00 95.50 187 LEU A O 1
ATOM 1486 N N . ALA A 1 188 ? -12.161 0.139 -18.040 1.00 94.69 188 ALA A N 1
ATOM 1487 C CA . ALA A 1 188 ? -12.945 -0.120 -19.243 1.00 94.69 188 ALA A CA 1
ATOM 1488 C C . ALA A 1 188 ? -12.033 -0.318 -20.467 1.00 94.69 188 ALA A C 1
ATOM 1490 O O . ALA A 1 188 ? -10.809 -0.221 -20.356 1.00 94.69 188 ALA A O 1
ATOM 1491 N N . PHE A 1 189 ? -12.598 -0.658 -21.630 1.00 94.50 189 PHE A N 1
ATOM 1492 C CA . PHE A 1 189 ? -11.777 -0.747 -22.840 1.00 94.50 189 PHE A CA 1
ATOM 1493 C C . PHE A 1 189 ? -11.294 0.648 -23.226 1.00 94.50 189 PHE A C 1
ATOM 1495 O O . PHE A 1 189 ? -10.097 0.834 -23.360 1.00 94.50 189 PHE A O 1
ATOM 1502 N N . GLU A 1 190 ? -12.209 1.605 -23.302 1.00 90.94 190 GLU A N 1
ATOM 1503 C CA . GLU A 1 190 ? -11.997 3.018 -23.607 1.00 90.94 190 GLU A CA 1
ATOM 1504 C C . GLU A 1 190 ? -10.991 3.713 -22.679 1.00 90.94 190 GLU A C 1
ATOM 1506 O O . GLU A 1 190 ? -10.307 4.622 -23.119 1.00 90.94 190 GLU A O 1
ATOM 1511 N N . ASP A 1 191 ? -10.815 3.239 -21.444 1.00 89.19 191 ASP A N 1
ATOM 1512 C CA . ASP A 1 191 ? -9.820 3.778 -20.504 1.00 89.19 191 ASP A CA 1
ATOM 1513 C C . ASP A 1 191 ? -8.467 3.033 -20.577 1.00 89.19 191 ASP A C 1
ATOM 1515 O O . ASP A 1 191 ? -7.517 3.334 -19.851 1.00 89.19 191 ASP A O 1
ATOM 1519 N N . PHE A 1 192 ? -8.349 2.007 -21.430 1.00 92.75 192 PHE A N 1
ATOM 1520 C CA . PHE A 1 192 ? -7.162 1.149 -21.554 1.00 92.75 192 PHE A CA 1
ATOM 1521 C C . PHE A 1 192 ? -6.091 1.728 -22.496 1.00 92.75 192 PHE A C 1
ATOM 1523 O O . PHE A 1 192 ? -5.339 0.996 -23.154 1.00 92.75 192 PHE A O 1
ATOM 1530 N N . HIS A 1 193 ? -6.016 3.052 -22.562 1.00 90.19 193 HIS A N 1
ATOM 1531 C CA . HIS A 1 193 ? -4.943 3.787 -23.214 1.00 90.19 193 HIS A CA 1
ATOM 1532 C C . HIS A 1 193 ? -3.639 3.662 -22.424 1.00 90.19 193 HIS A C 1
ATOM 1534 O O . HIS A 1 193 ? -3.682 3.775 -21.200 1.00 90.19 193 HIS A O 1
ATOM 1540 N N . PRO A 1 194 ? -2.466 3.466 -23.055 1.00 91.06 194 PRO A N 1
ATOM 1541 C CA . PRO A 1 194 ? -1.209 3.401 -22.310 1.00 91.06 194 PRO A CA 1
ATOM 1542 C C . PRO A 1 194 ? -0.966 4.661 -21.465 1.00 91.06 194 PRO A C 1
ATOM 1544 O O . PRO A 1 194 ? -0.546 4.533 -20.320 1.00 91.06 194 PRO A O 1
ATOM 1547 N N . GLU A 1 195 ? -1.303 5.843 -21.984 1.00 87.94 195 GLU A N 1
ATOM 1548 C CA . GLU A 1 195 ? -1.202 7.143 -21.311 1.00 87.94 195 GLU A CA 1
ATOM 1549 C C . GLU A 1 195 ? -2.055 7.297 -20.048 1.00 87.94 195 GLU A C 1
ATOM 1551 O O . GLU A 1 195 ? -1.736 8.133 -19.212 1.00 87.94 195 GLU A O 1
ATOM 1556 N N . GLN A 1 196 ? -3.107 6.492 -19.897 1.00 87.75 196 GLN A N 1
ATOM 1557 C CA . GLN A 1 196 ? -3.987 6.503 -18.728 1.00 87.75 196 GLN A CA 1
ATOM 1558 C C . GLN A 1 196 ? -3.729 5.276 -17.848 1.00 87.75 196 GLN A C 1
ATOM 1560 O O . GLN A 1 196 ? -3.494 5.392 -16.649 1.00 87.75 196 GLN A O 1
ATOM 1565 N N . ALA A 1 197 ? -3.698 4.087 -18.452 1.00 91.75 197 ALA A N 1
ATOM 1566 C CA . ALA A 1 197 ? -3.546 2.815 -17.759 1.00 91.75 197 ALA A CA 1
ATOM 1567 C C . ALA A 1 197 ? -2.189 2.677 -17.057 1.00 91.75 197 ALA A C 1
ATOM 1569 O O . ALA A 1 197 ? -2.120 2.092 -15.978 1.00 91.75 197 ALA A O 1
ATOM 1570 N N . LEU A 1 198 ? -1.099 3.185 -17.648 1.00 93.25 198 LEU A N 1
ATOM 1571 C CA . LEU A 1 198 ? 0.227 3.096 -17.029 1.00 93.25 198 LEU A CA 1
ATOM 1572 C C . LEU A 1 198 ? 0.448 4.147 -15.935 1.00 93.25 198 LEU A C 1
ATOM 1574 O O . LEU A 1 198 ? 1.412 3.999 -15.183 1.00 93.25 198 LEU A O 1
ATOM 1578 N N . GLY A 1 199 ? -0.415 5.163 -15.825 1.00 90.31 199 GLY A N 1
ATOM 1579 C CA . GLY A 1 199 ? -0.358 6.200 -14.795 1.00 90.31 199 GLY A CA 1
ATOM 1580 C C . GLY A 1 199 ? 1.061 6.725 -14.569 1.00 90.31 199 GLY A C 1
ATOM 1581 O O . GLY A 1 199 ? 1.723 7.226 -15.479 1.00 90.31 199 GLY A O 1
ATOM 1582 N N . PHE A 1 200 ? 1.573 6.542 -13.350 1.00 92.00 200 PHE A N 1
ATOM 1583 C CA . PHE A 1 200 ? 2.913 6.997 -12.968 1.00 92.00 200 PHE A CA 1
ATOM 1584 C C . PHE A 1 200 ? 4.029 5.971 -13.206 1.00 92.00 200 PHE A C 1
ATOM 1586 O O . PHE A 1 200 ? 5.195 6.277 -12.954 1.00 92.00 200 PHE A O 1
ATOM 1593 N N . LEU A 1 201 ? 3.732 4.755 -13.680 1.00 95.50 201 LEU A N 1
ATOM 1594 C CA . LEU A 1 201 ? 4.741 3.711 -13.921 1.00 95.50 201 LEU A CA 1
ATOM 1595 C C . LEU A 1 201 ? 5.934 4.162 -14.787 1.00 95.50 201 LEU A C 1
ATOM 1597 O O . LEU A 1 201 ? 7.044 3.721 -14.485 1.00 95.50 201 LEU A O 1
ATOM 1601 N N . PRO A 1 202 ? 5.791 5.056 -15.789 1.00 95.19 202 PRO A N 1
ATOM 1602 C CA . PRO A 1 202 ? 6.940 5.565 -16.546 1.00 95.19 202 PRO A CA 1
ATOM 1603 C C . PRO A 1 202 ? 7.973 6.337 -15.706 1.00 95.19 202 PRO A C 1
ATOM 1605 O O . PRO A 1 202 ? 9.122 6.489 -16.116 1.00 95.19 202 PRO A O 1
ATOM 1608 N N . HIS A 1 203 ? 7.602 6.817 -14.517 1.00 94.19 203 HIS A N 1
ATOM 1609 C CA . HIS A 1 203 ? 8.526 7.441 -13.561 1.00 94.19 203 HIS A CA 1
ATOM 1610 C C . HIS A 1 203 ? 9.041 6.473 -12.490 1.00 94.19 203 HIS A C 1
ATOM 1612 O O . HIS A 1 203 ? 9.896 6.853 -11.694 1.00 94.19 203 HIS A O 1
ATOM 1618 N N . GLN A 1 204 ? 8.534 5.239 -12.469 1.00 95.12 204 GLN A N 1
ATOM 1619 C CA . GLN A 1 204 ? 8.808 4.240 -11.431 1.00 95.12 204 GLN A CA 1
ATOM 1620 C C . GLN A 1 204 ? 9.556 3.010 -11.965 1.00 95.12 204 GLN A C 1
ATOM 1622 O O . GLN A 1 204 ? 10.103 2.229 -11.187 1.00 95.12 204 GLN A O 1
ATOM 1627 N N . LEU A 1 205 ? 9.581 2.825 -13.288 1.00 96.56 205 LEU A N 1
ATOM 1628 C CA . LEU A 1 205 ? 10.246 1.721 -13.969 1.00 96.56 205 LEU A CA 1
ATOM 1629 C C . LEU A 1 205 ? 11.085 2.222 -15.145 1.00 96.56 205 LEU A C 1
ATOM 1631 O O . LEU A 1 205 ? 10.702 3.146 -15.858 1.00 96.56 205 LEU A O 1
ATOM 1635 N N . ASP A 1 206 ? 12.205 1.542 -15.367 1.00 95.75 206 ASP A N 1
ATOM 1636 C CA . ASP A 1 206 ? 13.024 1.671 -16.564 1.00 95.75 206 ASP A CA 1
ATOM 1637 C C . ASP A 1 206 ? 12.231 1.245 -17.813 1.00 95.75 206 ASP A C 1
ATOM 1639 O O . ASP A 1 206 ? 11.361 0.363 -17.758 1.00 95.75 206 ASP A O 1
ATOM 1643 N N . TYR A 1 207 ? 12.568 1.829 -18.966 1.00 95.06 207 TYR A N 1
ATOM 1644 C CA . TYR A 1 207 ? 11.885 1.600 -20.242 1.00 95.06 207 TYR A CA 1
ATOM 1645 C C . TYR A 1 207 ? 11.859 0.116 -20.653 1.00 95.06 207 TYR A C 1
ATOM 1647 O O . TYR A 1 207 ? 10.934 -0.334 -21.340 1.00 95.06 207 TYR A O 1
ATOM 1655 N N . THR A 1 208 ? 12.849 -0.680 -20.239 1.00 96.00 208 THR A N 1
ATOM 1656 C CA . THR A 1 208 ? 12.902 -2.117 -20.529 1.00 96.00 208 THR A CA 1
ATOM 1657 C C . THR A 1 208 ? 11.807 -2.868 -19.785 1.00 96.00 208 THR A C 1
ATOM 1659 O O . THR A 1 208 ? 10.982 -3.548 -20.407 1.00 96.00 208 THR A O 1
ATOM 1662 N N . HIS A 1 209 ? 11.752 -2.710 -18.465 1.00 97.50 209 HIS A N 1
ATOM 1663 C CA . HIS A 1 209 ? 10.778 -3.403 -17.627 1.00 97.50 209 HIS A CA 1
ATOM 1664 C C . HIS A 1 209 ? 9.365 -2.855 -17.833 1.00 97.50 209 HIS A C 1
ATOM 1666 O O . HIS A 1 209 ? 8.419 -3.641 -17.886 1.00 97.50 209 HIS A O 1
ATOM 1672 N N . LEU A 1 210 ? 9.215 -1.544 -18.059 1.00 97.56 210 LEU A N 1
ATOM 1673 C CA . LEU A 1 210 ? 7.934 -0.917 -18.388 1.00 97.56 210 LEU A CA 1
ATOM 1674 C C . LEU A 1 210 ? 7.312 -1.535 -19.651 1.00 97.56 210 LEU A C 1
ATOM 1676 O O . LEU A 1 210 ? 6.156 -1.961 -19.633 1.00 97.56 210 LEU A O 1
ATOM 1680 N N . ARG A 1 211 ? 8.090 -1.680 -20.736 1.00 96.94 211 ARG A N 1
ATOM 1681 C CA . ARG A 1 211 ? 7.637 -2.355 -21.967 1.00 96.94 211 ARG A CA 1
ATOM 1682 C C . ARG A 1 211 ? 7.230 -3.803 -21.726 1.00 96.94 211 ARG A C 1
ATOM 1684 O O . ARG A 1 211 ? 6.225 -4.272 -22.271 1.00 96.94 211 ARG A O 1
ATOM 1691 N N . MET A 1 212 ? 8.043 -4.545 -20.975 1.00 97.31 212 MET A N 1
ATOM 1692 C CA . MET A 1 212 ? 7.775 -5.951 -20.676 1.00 97.31 212 MET A CA 1
ATOM 1693 C C . MET A 1 212 ? 6.477 -6.103 -19.880 1.00 97.31 212 MET A C 1
ATOM 1695 O O . MET A 1 212 ? 5.631 -6.925 -20.248 1.00 97.31 212 MET A O 1
ATOM 1699 N N . LEU A 1 213 ? 6.295 -5.273 -18.852 1.00 97.56 213 LEU A N 1
ATOM 1700 C CA . LEU A 1 213 ? 5.101 -5.213 -18.018 1.00 97.56 213 LEU A CA 1
ATOM 1701 C C . LEU A 1 213 ? 3.869 -4.841 -18.848 1.00 97.56 213 LEU A C 1
ATOM 1703 O O . LEU A 1 213 ? 2.914 -5.620 -18.876 1.00 97.56 213 LEU A O 1
ATOM 1707 N N . TRP A 1 214 ? 3.913 -3.746 -19.615 1.00 96.69 214 TRP A N 1
ATOM 1708 C CA . TRP A 1 214 ? 2.797 -3.315 -20.465 1.00 96.69 214 TRP A CA 1
ATOM 1709 C C . TRP A 1 214 ? 2.371 -4.402 -21.452 1.00 96.69 214 TRP A C 1
ATOM 1711 O O . TRP A 1 214 ? 1.191 -4.719 -21.611 1.00 96.69 214 TRP A O 1
ATOM 1721 N N . ARG A 1 215 ? 3.341 -5.077 -22.076 1.00 95.31 215 ARG A N 1
ATOM 1722 C CA . ARG A 1 215 ? 3.052 -6.183 -22.991 1.00 95.31 215 ARG A CA 1
ATOM 1723 C C . ARG A 1 215 ? 2.353 -7.351 -22.296 1.00 95.31 215 ARG A C 1
ATOM 1725 O O . ARG A 1 215 ? 1.498 -8.002 -22.902 1.00 95.31 215 ARG A O 1
ATOM 1732 N N . ARG A 1 216 ? 2.746 -7.687 -21.064 1.00 96.12 216 ARG A N 1
ATOM 1733 C CA . ARG A 1 216 ? 2.076 -8.732 -20.276 1.00 96.12 216 ARG A CA 1
ATOM 1734 C C . ARG A 1 216 ? 0.675 -8.299 -19.872 1.00 96.12 216 ARG A C 1
ATOM 1736 O O . ARG A 1 216 ? -0.229 -9.129 -19.950 1.00 96.12 216 ARG A O 1
ATOM 1743 N N . TRP A 1 217 ? 0.499 -7.029 -19.532 1.00 96.69 217 TRP A N 1
ATOM 1744 C CA . TRP A 1 217 ? -0.787 -6.463 -19.161 1.00 96.69 217 TRP A CA 1
ATOM 1745 C C . TRP A 1 217 ? -1.780 -6.479 -20.328 1.00 96.69 217 TRP A C 1
ATOM 1747 O O . TRP A 1 217 ? -2.848 -7.072 -20.206 1.00 96.69 217 TRP A O 1
ATOM 1757 N N . ARG A 1 218 ? -1.381 -6.024 -21.522 1.00 95.56 218 ARG A N 1
ATOM 1758 C CA . ARG A 1 218 ? -2.199 -6.143 -22.747 1.00 95.56 218 ARG A CA 1
ATOM 1759 C C . ARG A 1 218 ? -2.664 -7.570 -23.045 1.00 95.56 218 ARG A C 1
ATOM 1761 O O . ARG A 1 218 ? -3.730 -7.775 -23.607 1.00 95.56 218 ARG A O 1
ATOM 1768 N N . LYS A 1 219 ? -1.856 -8.580 -22.699 1.00 94.12 219 LYS A N 1
ATOM 1769 C CA . LYS A 1 219 ? -2.230 -9.996 -22.874 1.00 94.12 219 LYS A CA 1
ATOM 1770 C C . LYS A 1 219 ? -3.194 -10.512 -21.807 1.00 94.12 219 LYS A C 1
ATOM 1772 O O . LYS A 1 219 ? -3.877 -11.500 -22.081 1.00 94.12 219 LYS A O 1
ATOM 1777 N N . LYS A 1 220 ? -3.159 -9.921 -20.611 1.00 95.62 220 LYS A N 1
ATOM 1778 C CA . LYS A 1 220 ? -4.036 -10.234 -19.478 1.00 95.62 220 LYS A CA 1
ATOM 1779 C C . LYS A 1 220 ? -5.432 -9.647 -19.706 1.00 95.62 220 LYS A C 1
ATOM 1781 O O . LYS A 1 220 ? -6.406 -10.368 -19.508 1.00 95.62 220 LYS A O 1
ATOM 1786 N N . ALA A 1 221 ? -5.495 -8.396 -20.165 1.00 95.56 221 ALA A N 1
ATOM 1787 C CA . ALA A 1 221 ? -6.739 -7.687 -20.437 1.00 95.56 221 ALA A CA 1
ATOM 1788 C C . ALA A 1 221 ? -7.659 -8.477 -21.382 1.00 95.56 221 ALA A C 1
ATOM 1790 O O . ALA A 1 221 ? -7.208 -9.172 -22.304 1.00 95.56 221 ALA A O 1
ATOM 1791 N N . LYS A 1 222 ? -8.971 -8.342 -21.183 1.00 94.44 222 LYS A N 1
ATOM 1792 C CA . LYS A 1 222 ? -10.025 -8.962 -21.999 1.00 94.44 222 LYS A CA 1
ATOM 1793 C C . LYS A 1 222 ? -10.319 -8.117 -23.245 1.00 94.44 222 LYS A C 1
ATOM 1795 O O . LYS A 1 222 ? -11.471 -7.865 -23.580 1.00 94.44 222 LYS A O 1
ATOM 1800 N N . ASN A 1 223 ? -9.249 -7.721 -23.934 1.00 92.56 223 ASN A N 1
ATOM 1801 C CA . ASN A 1 223 ? -9.252 -6.848 -25.108 1.00 92.56 223 ASN A CA 1
ATOM 1802 C C . ASN A 1 223 ? -8.652 -7.590 -26.302 1.00 92.56 223 ASN A C 1
ATOM 1804 O O . ASN A 1 223 ? -7.584 -7.233 -26.796 1.00 92.56 223 ASN A O 1
ATOM 1808 N N . LYS A 1 224 ? -9.261 -8.707 -26.706 1.00 89.44 224 LYS A N 1
ATOM 1809 C CA . LYS A 1 224 ? -8.770 -9.493 -27.841 1.00 89.44 224 LYS A CA 1
ATOM 1810 C C . LYS A 1 224 ? -9.796 -9.536 -28.950 1.00 89.44 224 LYS A C 1
ATOM 1812 O O . LYS A 1 224 ? -10.931 -9.931 -28.718 1.00 89.44 224 LYS A O 1
ATOM 1817 N N . PHE A 1 225 ? -9.330 -9.251 -30.156 1.00 88.19 225 PHE A N 1
ATOM 1818 C CA . PHE A 1 225 ? -10.088 -9.419 -31.383 1.00 88.19 225 PHE A CA 1
ATOM 1819 C C . PHE A 1 225 ? -9.247 -10.227 -32.371 1.00 88.19 225 PHE A C 1
ATOM 1821 O O . PHE A 1 225 ? -8.057 -9.956 -32.537 1.00 88.19 225 PHE A O 1
ATOM 1828 N N . CYS A 1 226 ? -9.820 -11.283 -32.955 1.00 86.62 226 CYS A N 1
ATOM 1829 C CA . CYS A 1 226 ? -9.120 -12.200 -33.870 1.00 86.62 226 CYS A CA 1
ATOM 1830 C C . CYS A 1 226 ? -7.750 -12.696 -33.343 1.00 86.62 226 CYS A C 1
ATOM 1832 O O . CYS A 1 226 ? -6.767 -12.778 -34.074 1.00 86.62 226 CYS A O 1
ATOM 1834 N N . GLY A 1 227 ? -7.658 -12.984 -32.037 1.00 82.00 227 GLY A N 1
ATOM 1835 C CA . GLY A 1 227 ? -6.434 -13.474 -31.384 1.00 82.00 227 GLY A CA 1
ATOM 1836 C C . GLY A 1 227 ? -5.359 -12.413 -31.096 1.00 82.00 227 GLY A C 1
ATOM 1837 O O . GLY A 1 227 ? -4.382 -12.711 -30.402 1.00 82.00 227 GLY A O 1
ATOM 1838 N N . GLN A 1 228 ? -5.548 -11.174 -31.552 1.00 85.69 228 GLN A N 1
ATOM 1839 C CA . GLN A 1 228 ? -4.649 -10.041 -31.327 1.00 85.69 228 GLN A CA 1
ATOM 1840 C C . GLN A 1 228 ? -5.147 -9.183 -30.158 1.00 85.69 228 GLN A C 1
ATOM 1842 O O . GLN A 1 228 ? -6.349 -9.005 -29.976 1.00 85.69 228 GLN A O 1
ATOM 1847 N N . ALA A 1 229 ? -4.225 -8.660 -29.344 1.00 87.94 229 ALA A N 1
ATOM 1848 C CA . ALA A 1 229 ? -4.569 -7.753 -28.248 1.00 87.94 229 ALA A CA 1
ATOM 1849 C C . ALA A 1 229 ? -4.794 -6.337 -28.791 1.00 87.94 229 ALA A C 1
ATOM 1851 O O . ALA A 1 229 ? -3.843 -5.708 -29.267 1.00 87.94 229 ALA A O 1
ATOM 1852 N N . LEU A 1 230 ? -6.024 -5.849 -28.680 1.00 88.31 230 LEU A N 1
ATOM 1853 C CA . LEU A 1 230 ? -6.443 -4.528 -29.117 1.00 88.31 230 LEU A CA 1
ATOM 1854 C C . LEU A 1 230 ? -6.227 -3.502 -27.997 1.00 88.31 230 LEU A C 1
ATOM 1856 O O . LEU A 1 230 ? -6.405 -3.802 -26.816 1.00 88.31 230 LEU A O 1
ATOM 1860 N N . THR A 1 231 ? -5.811 -2.303 -28.378 1.00 86.12 231 THR A N 1
ATOM 1861 C CA . THR A 1 231 ? -5.790 -1.112 -27.523 1.00 86.12 231 THR A CA 1
ATOM 1862 C C . THR A 1 231 ? -6.689 -0.065 -28.166 1.00 86.12 231 THR A C 1
ATOM 1864 O O . THR A 1 231 ? -6.863 -0.127 -29.387 1.00 86.12 231 THR A O 1
ATOM 1867 N N . PRO A 1 232 ? -7.252 0.865 -27.391 1.00 87.12 232 PRO A N 1
ATOM 1868 C CA . PRO A 1 232 ? -8.133 1.877 -27.952 1.00 87.12 232 PRO A CA 1
ATOM 1869 C C . PRO A 1 232 ? -7.341 2.859 -28.824 1.00 87.12 232 PRO A C 1
ATOM 1871 O O . PRO A 1 232 ? -6.111 2.948 -28.735 1.00 87.12 232 PRO A O 1
ATOM 1874 N N . PHE A 1 233 ? -8.049 3.536 -29.718 1.00 82.56 233 PHE A N 1
ATOM 1875 C CA . PHE A 1 233 ? -7.507 4.379 -30.776 1.00 82.56 233 PHE A CA 1
ATOM 1876 C C . PHE A 1 233 ? -7.439 5.856 -30.384 1.00 82.56 233 PHE A C 1
ATOM 1878 O O . PHE A 1 233 ? -6.619 6.573 -30.945 1.00 82.56 233 PHE A O 1
ATOM 1885 N N . GLY A 1 234 ? -8.261 6.318 -29.442 1.00 80.69 234 GLY A N 1
ATOM 1886 C CA . GLY A 1 234 ? -8.223 7.668 -28.877 1.00 80.69 234 GLY A CA 1
ATOM 1887 C C . GLY A 1 234 ? -9.611 8.295 -28.842 1.00 80.69 234 GLY A C 1
ATOM 1888 O O . GLY A 1 234 ? -10.102 8.636 -27.769 1.00 80.69 234 GLY A O 1
ATOM 1889 N N . PRO A 1 235 ? -10.271 8.477 -30.003 1.00 83.81 235 PRO A N 1
ATOM 1890 C CA . PRO A 1 235 ? -11.582 9.110 -30.040 1.00 83.81 235 PRO A CA 1
ATOM 1891 C C . PRO A 1 235 ? -12.630 8.284 -29.264 1.00 83.81 235 PRO A C 1
ATOM 1893 O O . PRO A 1 235 ? -12.953 7.174 -29.700 1.00 83.81 235 PRO A O 1
ATOM 1896 N N . PRO A 1 236 ? -13.243 8.828 -28.189 1.00 83.25 236 PRO A N 1
ATOM 1897 C CA . PRO A 1 236 ? -14.080 8.039 -27.277 1.00 83.25 236 PRO A CA 1
ATOM 1898 C C . PRO A 1 236 ? -15.254 7.329 -27.957 1.00 83.25 236 PRO A C 1
ATOM 1900 O O . PRO A 1 236 ? -15.557 6.182 -27.644 1.00 83.25 236 PRO A O 1
ATOM 1903 N N . LEU A 1 237 ? -15.891 7.980 -28.936 1.00 85.00 237 LEU A N 1
ATOM 1904 C CA . LEU A 1 237 ? -17.002 7.388 -29.687 1.00 85.00 237 LEU A CA 1
ATOM 1905 C C . LEU A 1 237 ? -16.555 6.168 -30.508 1.00 85.00 237 LEU A C 1
ATOM 1907 O O . LEU A 1 237 ? -17.262 5.164 -30.567 1.00 85.00 237 LEU A O 1
ATOM 1911 N N . ILE A 1 238 ? -15.377 6.248 -31.133 1.00 86.25 238 ILE A N 1
ATOM 1912 C CA . ILE A 1 238 ? -14.820 5.139 -31.914 1.00 86.25 238 ILE A CA 1
ATOM 1913 C C . ILE A 1 238 ? -14.470 3.993 -30.972 1.00 86.25 238 ILE A C 1
ATOM 1915 O O . ILE A 1 238 ? -14.818 2.849 -31.254 1.00 86.25 238 ILE A O 1
ATOM 1919 N N . ASP A 1 239 ? -13.846 4.297 -29.839 1.00 89.25 239 ASP A N 1
ATOM 1920 C CA . ASP A 1 239 ? -13.433 3.283 -28.874 1.00 89.25 239 ASP A CA 1
ATOM 1921 C C . ASP A 1 239 ? -14.619 2.567 -28.231 1.00 89.25 239 ASP A C 1
ATOM 1923 O O . ASP A 1 239 ? -14.572 1.349 -28.068 1.00 89.25 239 ASP A O 1
ATOM 1927 N N . GLN A 1 240 ? -15.726 3.268 -27.979 1.00 87.12 240 GLN A N 1
ATOM 1928 C CA . GLN A 1 240 ? -16.977 2.646 -27.539 1.00 87.12 240 GLN A CA 1
ATOM 1929 C C . GLN A 1 240 ? -17.560 1.704 -28.602 1.00 87.12 240 GLN A C 1
ATOM 1931 O O . GLN A 1 240 ? -17.922 0.567 -28.291 1.00 87.12 240 GLN A O 1
ATOM 1936 N N . ILE A 1 241 ? -17.615 2.140 -29.867 1.00 88.62 241 ILE A N 1
ATOM 1937 C CA . ILE A 1 241 ? -18.145 1.324 -30.972 1.00 88.62 241 ILE A CA 1
ATOM 1938 C C . ILE A 1 241 ? -17.277 0.081 -31.189 1.00 88.62 241 ILE A C 1
ATOM 1940 O O . ILE A 1 241 ? -17.789 -1.039 -31.245 1.00 88.62 241 ILE A O 1
ATOM 1944 N N . VAL A 1 242 ? -15.959 0.264 -31.281 1.00 87.94 242 VAL A N 1
ATOM 1945 C CA . VAL A 1 242 ? -14.990 -0.824 -31.447 1.00 87.94 242 VAL A CA 1
ATOM 1946 C C . VAL A 1 242 ? -15.040 -1.760 -30.246 1.00 87.94 242 VAL A C 1
ATOM 1948 O O . VAL A 1 242 ? -15.084 -2.976 -30.423 1.00 87.94 242 VAL A O 1
ATOM 1951 N N . GLY A 1 243 ? -15.058 -1.216 -29.029 1.00 88.56 243 GLY A N 1
ATOM 1952 C CA . GLY A 1 243 ? -15.129 -1.986 -27.794 1.00 88.56 243 GLY A CA 1
ATOM 1953 C C . GLY A 1 243 ? -16.349 -2.903 -27.772 1.00 88.56 243 GLY A C 1
ATOM 1954 O O . GLY A 1 243 ? -16.213 -4.102 -27.519 1.00 88.56 243 GLY A O 1
ATOM 1955 N N . GLY A 1 244 ? -17.517 -2.371 -28.148 1.00 88.81 244 GLY A N 1
ATOM 1956 C CA . GLY A 1 244 ? -18.752 -3.138 -28.298 1.00 88.81 244 GLY A CA 1
ATOM 1957 C C . GLY A 1 244 ? -18.667 -4.207 -29.391 1.00 88.81 244 GLY A C 1
ATOM 1958 O O . GLY A 1 244 ? -18.900 -5.388 -29.120 1.00 88.81 244 GLY A O 1
ATOM 1959 N N . ALA A 1 245 ? -18.270 -3.826 -30.609 1.00 90.62 245 ALA A N 1
ATOM 1960 C CA . ALA A 1 245 ? -18.192 -4.732 -31.759 1.00 90.62 245 ALA A CA 1
ATOM 1961 C C . ALA A 1 245 ? -17.193 -5.882 -31.539 1.00 90.62 245 ALA A C 1
ATOM 1963 O O . ALA A 1 245 ? -17.470 -7.038 -31.864 1.00 90.62 245 ALA A O 1
ATOM 1964 N N . CYS A 1 246 ? -16.044 -5.584 -30.933 1.00 91.25 246 CYS A N 1
ATOM 1965 C CA . CYS A 1 246 ? -14.992 -6.549 -30.637 1.00 91.25 246 CYS A CA 1
ATOM 1966 C C . CYS A 1 246 ? -15.172 -7.252 -29.281 1.00 91.25 246 CYS A C 1
ATOM 1968 O O . CYS A 1 246 ? -14.322 -8.066 -28.917 1.00 91.25 246 CYS A O 1
ATOM 1970 N N . ARG A 1 247 ? -16.240 -6.947 -28.526 1.00 90.69 247 ARG A N 1
ATOM 1971 C CA . ARG A 1 247 ? -16.499 -7.460 -27.166 1.00 90.69 247 ARG A CA 1
ATOM 1972 C C . ARG A 1 247 ? -15.309 -7.264 -26.213 1.00 90.69 247 ARG A C 1
ATOM 1974 O O . ARG A 1 247 ? -15.018 -8.129 -25.382 1.00 90.69 247 ARG A O 1
ATOM 1981 N N . CYS A 1 248 ? -14.599 -6.147 -26.352 1.00 93.19 248 CYS A N 1
ATOM 1982 C CA . CYS A 1 248 ? -13.483 -5.798 -25.481 1.00 93.19 248 CYS A CA 1
ATOM 1983 C C . CYS A 1 248 ? -14.024 -5.264 -24.151 1.00 93.19 248 CYS A C 1
ATOM 1985 O O . CYS A 1 248 ? -14.779 -4.300 -24.127 1.00 93.19 248 CYS A O 1
ATOM 1987 N N . LYS A 1 249 ? -13.651 -5.907 -23.038 1.00 93.62 249 LYS A N 1
ATOM 1988 C CA . LYS A 1 249 ? -14.192 -5.595 -21.700 1.00 93.62 249 LYS A CA 1
ATOM 1989 C C . LYS A 1 249 ? -13.249 -4.763 -20.820 1.00 93.62 249 LYS A C 1
ATOM 1991 O O . LYS A 1 249 ? -13.575 -4.522 -19.655 1.00 93.62 249 LYS A O 1
ATOM 1996 N N . GLY A 1 250 ? -12.062 -4.413 -21.306 1.00 95.69 250 GLY A N 1
ATOM 1997 C CA . GLY A 1 250 ? -10.994 -3.820 -20.505 1.00 95.69 250 GLY A CA 1
ATOM 1998 C C . GLY A 1 250 ? -10.273 -4.849 -19.627 1.00 95.69 250 GLY A C 1
ATOM 1999 O O . GLY A 1 250 ? -10.039 -5.991 -20.037 1.00 95.69 250 GLY A O 1
ATOM 2000 N N . ASP A 1 251 ? -9.924 -4.463 -18.402 1.00 97.44 251 ASP A N 1
ATOM 2001 C CA . ASP A 1 251 ? -9.222 -5.324 -17.442 1.00 97.44 251 ASP A CA 1
ATOM 2002 C C . ASP A 1 251 ? -9.776 -5.184 -16.016 1.00 97.44 251 ASP A C 1
ATOM 2004 O O . ASP A 1 251 ? -10.452 -4.213 -15.673 1.00 97.44 251 ASP A O 1
ATOM 2008 N N . PHE A 1 252 ? -9.515 -6.190 -15.189 1.00 98.00 252 PHE A N 1
ATOM 2009 C CA . PHE A 1 252 ? -9.771 -6.177 -13.751 1.00 98.00 252 PHE A CA 1
ATOM 2010 C C . PHE A 1 252 ? -8.441 -6.160 -13.004 1.00 98.00 252 PHE A C 1
ATOM 2012 O O . PHE A 1 252 ? -7.634 -7.077 -13.173 1.00 98.00 252 PHE A O 1
ATOM 2019 N N . ILE A 1 253 ? -8.213 -5.142 -12.183 1.00 98.19 253 ILE A N 1
ATOM 2020 C CA . ILE A 1 253 ? -6.939 -4.884 -11.515 1.00 98.19 253 ILE A CA 1
ATOM 2021 C C . ILE A 1 253 ? -7.113 -5.147 -10.012 1.00 98.19 253 ILE A C 1
ATOM 2023 O O . ILE A 1 253 ? -7.923 -4.468 -9.383 1.00 98.19 253 ILE A O 1
ATOM 2027 N N . PRO A 1 254 ? -6.374 -6.111 -9.429 1.00 98.06 254 PRO A N 1
ATOM 2028 C CA . PRO A 1 254 ? -6.440 -6.426 -8.001 1.00 98.06 254 PRO A CA 1
ATOM 2029 C C . PRO A 1 254 ? -6.092 -5.254 -7.077 1.00 98.06 254 PRO A C 1
ATOM 2031 O O . PRO A 1 254 ? -6.732 -5.074 -6.044 1.00 98.06 254 PRO A O 1
ATOM 2034 N N . ASP A 1 255 ? -5.077 -4.466 -7.434 1.00 97.81 255 ASP A N 1
ATOM 2035 C CA . ASP A 1 255 ? -4.643 -3.303 -6.663 1.00 97.81 255 ASP A CA 1
ATOM 2036 C C . ASP A 1 255 ? -4.249 -2.151 -7.592 1.00 97.81 255 ASP A C 1
ATOM 2038 O O . ASP A 1 255 ? -3.111 -2.038 -8.050 1.00 97.81 255 ASP A O 1
ATOM 2042 N N . PHE A 1 256 ? -5.232 -1.315 -7.928 1.00 96.06 256 PHE A N 1
ATOM 2043 C CA . PHE A 1 256 ? -5.043 -0.214 -8.869 1.00 96.06 256 PHE A CA 1
ATOM 2044 C C . PHE A 1 256 ? -4.402 1.027 -8.237 1.00 96.06 256 PHE A C 1
ATOM 2046 O O . PHE A 1 256 ? -3.755 1.802 -8.942 1.00 96.06 256 PHE A O 1
ATOM 2053 N N . ARG A 1 257 ? -4.478 1.186 -6.908 1.00 95.31 257 ARG A N 1
ATOM 2054 C CA . ARG A 1 257 ? -3.893 2.337 -6.200 1.00 95.31 257 ARG A CA 1
ATOM 2055 C C . ARG A 1 257 ? -2.383 2.433 -6.421 1.00 95.31 257 ARG A C 1
ATOM 2057 O O . ARG A 1 257 ? -1.858 3.527 -6.583 1.00 95.31 257 ARG A O 1
ATOM 2064 N N . LEU A 1 258 ? -1.686 1.298 -6.495 1.00 95.12 258 LEU A N 1
ATOM 2065 C CA . LEU A 1 258 ? -0.240 1.257 -6.762 1.00 95.12 258 LEU A CA 1
ATOM 2066 C C . LEU A 1 258 ? 0.150 1.649 -8.197 1.00 95.12 258 LEU A C 1
ATOM 2068 O O . LEU A 1 258 ? 1.338 1.775 -8.491 1.00 95.12 258 LEU A O 1
ATOM 2072 N N . ILE A 1 259 ? -0.827 1.814 -9.089 1.00 93.31 259 ILE A N 1
ATOM 2073 C CA . ILE A 1 259 ? -0.631 2.245 -10.478 1.00 93.31 259 ILE A CA 1
ATOM 2074 C C . ILE A 1 259 ? -1.044 3.712 -10.639 1.00 93.31 259 ILE A C 1
ATOM 2076 O O . ILE A 1 259 ? -0.319 4.498 -11.253 1.00 93.31 259 ILE A O 1
ATOM 2080 N N . ASP A 1 260 ? -2.176 4.074 -10.031 1.00 89.31 260 ASP A N 1
ATOM 2081 C CA . ASP A 1 260 ? -2.790 5.406 -10.085 1.00 89.31 260 ASP A CA 1
ATOM 2082 C C . ASP A 1 260 ? -2.141 6.426 -9.127 1.00 89.31 260 ASP A C 1
ATOM 2084 O O . ASP A 1 260 ? -2.408 7.620 -9.214 1.00 89.31 260 ASP A O 1
ATOM 2088 N N . TYR A 1 261 ? -1.261 5.987 -8.220 1.00 90.25 261 TYR A N 1
ATOM 2089 C CA . TYR A 1 261 ? -0.485 6.849 -7.321 1.00 90.25 261 TYR A CA 1
ATOM 2090 C C . TYR A 1 261 ? 1.015 6.524 -7.395 1.00 90.25 261 TYR A C 1
ATOM 2092 O O . TYR A 1 261 ? 1.383 5.344 -7.378 1.00 90.25 261 TYR A O 1
ATOM 2100 N N . PRO A 1 262 ? 1.920 7.524 -7.445 1.00 90.19 262 PRO A N 1
ATOM 2101 C CA . PRO A 1 262 ? 3.350 7.255 -7.425 1.00 90.19 262 PRO A CA 1
ATOM 2102 C C . PRO A 1 262 ? 3.787 6.786 -6.035 1.00 90.19 262 PRO A C 1
ATOM 2104 O O . PRO A 1 262 ? 3.665 7.503 -5.044 1.00 90.19 262 PRO A O 1
ATOM 2107 N N . VAL A 1 263 ? 4.358 5.587 -5.967 1.00 91.81 263 VAL A N 1
ATOM 2108 C CA . VAL A 1 263 ? 4.844 4.977 -4.721 1.00 91.81 263 VAL A CA 1
ATOM 2109 C C . VAL A 1 263 ? 6.347 4.714 -4.726 1.00 91.81 263 VAL A C 1
ATOM 2111 O O . VAL A 1 263 ? 6.920 4.545 -3.657 1.00 91.81 263 VAL A O 1
ATOM 2114 N N . ALA A 1 264 ? 7.002 4.686 -5.890 1.00 93.44 264 ALA A N 1
ATOM 2115 C CA . ALA A 1 264 ? 8.410 4.311 -6.010 1.00 93.44 264 ALA A CA 1
ATOM 2116 C C . ALA A 1 264 ? 9.121 5.053 -7.154 1.00 93.44 264 ALA A C 1
ATOM 2118 O O . ALA A 1 264 ? 9.343 4.480 -8.221 1.00 93.44 264 ALA A O 1
ATOM 2119 N N . LEU A 1 265 ? 9.488 6.322 -6.946 1.00 93.06 265 LEU A N 1
ATOM 2120 C CA . LEU A 1 265 ? 10.239 7.084 -7.952 1.00 93.06 265 LEU A CA 1
ATOM 2121 C C . LEU A 1 265 ? 11.574 6.398 -8.268 1.00 93.06 265 LEU A C 1
ATOM 2123 O O . LEU A 1 265 ? 12.285 5.945 -7.368 1.00 93.06 265 LEU A O 1
ATOM 2127 N N . LEU A 1 266 ? 11.880 6.296 -9.560 1.00 94.56 266 LEU A N 1
ATOM 2128 C CA . LEU A 1 266 ? 13.103 5.671 -10.046 1.00 94.56 266 LEU A CA 1
ATOM 2129 C C . LEU A 1 266 ? 14.307 6.598 -9.842 1.00 94.56 266 LEU A C 1
ATOM 2131 O O . LEU A 1 266 ? 14.205 7.811 -10.034 1.00 94.56 266 LEU A O 1
ATOM 2135 N N . SER A 1 267 ? 15.447 6.008 -9.500 1.00 94.31 267 SER A N 1
ATOM 2136 C CA . SER A 1 267 ? 16.751 6.667 -9.476 1.00 94.31 267 SER A CA 1
ATOM 2137 C C . SER A 1 267 ? 17.136 7.197 -10.858 1.00 94.31 267 SER A C 1
ATOM 2139 O O . SER A 1 267 ? 16.642 6.728 -11.889 1.00 94.31 267 SER A O 1
ATOM 2141 N N . THR A 1 268 ? 18.060 8.154 -10.891 1.00 94.38 268 THR A N 1
ATOM 2142 C CA . THR A 1 268 ? 18.724 8.577 -12.131 1.00 94.38 268 THR A CA 1
ATOM 2143 C C . THR A 1 268 ? 20.053 7.840 -12.292 1.00 94.38 268 THR A C 1
ATOM 2145 O O . THR A 1 268 ? 20.539 7.196 -11.365 1.00 94.38 268 THR A O 1
ATOM 2148 N N . GLU A 1 269 ? 20.688 7.961 -13.459 1.00 91.62 269 GLU A N 1
ATOM 2149 C CA . GLU A 1 269 ? 22.039 7.414 -13.683 1.00 91.62 269 GLU A CA 1
ATOM 2150 C C . GLU A 1 269 ? 23.103 8.031 -12.755 1.00 91.62 269 GLU A C 1
ATOM 2152 O O . GLU A 1 269 ? 24.185 7.473 -12.585 1.00 91.62 269 GLU A O 1
ATOM 2157 N N . ARG A 1 270 ? 22.816 9.197 -12.159 1.00 92.25 270 ARG A N 1
ATOM 2158 C CA . ARG A 1 270 ? 23.738 9.932 -11.279 1.00 92.25 270 ARG A CA 1
ATOM 2159 C C . ARG A 1 270 ? 23.378 9.805 -9.804 1.00 92.25 270 ARG A C 1
ATOM 2161 O O . ARG A 1 270 ? 24.277 9.786 -8.964 1.00 92.25 270 ARG A O 1
ATOM 2168 N N . SER A 1 271 ? 22.086 9.729 -9.499 1.00 94.88 271 SER A N 1
ATOM 2169 C CA . SER A 1 271 ? 21.563 9.836 -8.142 1.00 94.88 271 SER A CA 1
ATOM 2170 C C . SER A 1 271 ? 20.651 8.663 -7.816 1.00 94.88 271 SER A C 1
ATOM 2172 O O . SER A 1 271 ? 19.549 8.535 -8.350 1.00 94.88 271 SER A O 1
ATOM 2174 N N . ALA A 1 272 ? 21.119 7.827 -6.895 1.00 93.56 272 ALA A N 1
ATOM 2175 C CA . ALA A 1 272 ? 20.389 6.691 -6.362 1.00 93.56 272 ALA A CA 1
ATOM 2176 C C . ALA A 1 272 ? 19.494 7.082 -5.182 1.00 93.56 272 ALA A C 1
ATOM 2178 O O . ALA A 1 272 ? 19.837 7.959 -4.389 1.00 93.56 272 ALA A O 1
ATOM 2179 N N . SER A 1 273 ? 18.372 6.380 -5.031 1.00 87.69 273 SER A N 1
ATOM 2180 C CA . SER A 1 273 ? 17.437 6.582 -3.920 1.00 87.69 273 SER A CA 1
ATOM 2181 C C . SER A 1 273 ? 17.884 5.944 -2.593 1.00 87.69 273 SER A C 1
ATOM 2183 O O . SER A 1 273 ? 17.443 6.388 -1.533 1.00 87.69 273 SER A O 1
ATOM 2185 N N . GLN A 1 274 ? 18.716 4.894 -2.647 1.00 93.62 274 GLN A N 1
ATOM 2186 C CA . GLN A 1 274 ? 19.015 3.995 -1.519 1.00 93.62 274 GLN A CA 1
ATOM 2187 C C . GLN A 1 274 ? 20.495 3.522 -1.500 1.00 93.62 274 GLN A C 1
ATOM 2189 O O . GLN A 1 274 ? 20.796 2.384 -1.145 1.00 93.62 274 GLN A O 1
ATOM 2194 N N . ASP A 1 275 ? 21.446 4.385 -1.872 1.00 94.44 275 ASP A N 1
ATOM 2195 C CA . ASP A 1 275 ? 22.887 4.046 -1.930 1.00 94.44 275 ASP A CA 1
ATOM 2196 C C . ASP A 1 275 ? 23.619 4.028 -0.570 1.00 94.44 275 ASP A C 1
ATOM 2198 O O . ASP A 1 275 ? 24.834 3.811 -0.516 1.00 94.44 275 ASP A O 1
ATOM 2202 N N . GLY A 1 276 ? 22.920 4.300 0.536 1.00 95.12 276 GLY A N 1
ATOM 2203 C CA . GLY A 1 276 ? 23.502 4.340 1.876 1.00 95.12 276 GLY A CA 1
ATOM 2204 C C . GLY A 1 276 ? 24.358 5.576 2.169 1.00 95.12 276 GLY A C 1
ATOM 2205 O O . GLY A 1 276 ? 24.959 5.660 3.243 1.00 95.12 276 GLY A O 1
ATOM 2206 N N . ARG A 1 277 ? 24.433 6.547 1.250 1.00 95.62 277 ARG A N 1
ATOM 2207 C CA . ARG A 1 277 ? 25.142 7.814 1.458 1.00 95.62 277 ARG A CA 1
ATOM 2208 C C . ARG A 1 277 ? 24.184 8.872 1.994 1.00 95.62 277 ARG A C 1
ATOM 2210 O O . ARG A 1 277 ? 23.037 8.974 1.565 1.00 95.62 277 ARG A O 1
ATOM 2217 N N . LEU A 1 278 ? 24.690 9.737 2.874 1.00 94.75 278 LEU A N 1
ATOM 2218 C CA . LEU A 1 278 ? 23.924 10.881 3.376 1.00 94.75 278 LEU A CA 1
ATOM 2219 C C . LEU A 1 278 ? 23.390 11.742 2.224 1.00 94.75 278 LEU A C 1
ATOM 2221 O O . LEU A 1 278 ? 24.088 11.957 1.226 1.00 94.75 278 LEU A O 1
ATOM 2225 N N . HIS A 1 279 ? 22.166 12.245 2.385 1.00 93.06 279 HIS A N 1
ATOM 2226 C CA . HIS A 1 279 ? 21.491 13.161 1.456 1.00 93.06 279 HIS A CA 1
ATOM 2227 C C . HIS A 1 279 ? 21.295 12.618 0.027 1.00 93.06 279 HIS A C 1
ATOM 2229 O O . HIS A 1 279 ? 21.279 13.387 -0.937 1.00 93.06 279 HIS A O 1
ATOM 2235 N N . ASN A 1 280 ? 21.206 11.299 -0.150 1.00 93.62 280 ASN A N 1
ATOM 2236 C CA . ASN A 1 280 ? 20.943 10.700 -1.461 1.00 93.62 280 ASN A CA 1
ATOM 2237 C C . ASN A 1 280 ? 19.557 11.052 -2.012 1.00 93.62 280 ASN A C 1
ATOM 2239 O O . ASN A 1 280 ? 19.423 11.383 -3.187 1.00 93.62 280 ASN A O 1
ATOM 2243 N N . ASP A 1 281 ? 18.563 11.119 -1.134 1.00 91.12 281 ASP A N 1
ATOM 2244 C CA . ASP A 1 281 ? 17.219 11.602 -1.411 1.00 91.12 281 ASP A CA 1
ATOM 2245 C C . ASP A 1 281 ? 17.236 13.044 -1.943 1.00 91.12 281 ASP A C 1
ATOM 2247 O O . ASP A 1 281 ? 16.535 13.352 -2.904 1.00 91.12 281 ASP A O 1
ATOM 2251 N N . ARG A 1 282 ? 18.070 13.925 -1.373 1.00 93.19 282 ARG A N 1
ATOM 2252 C CA . ARG A 1 282 ? 18.231 15.307 -1.840 1.00 93.19 282 ARG A CA 1
ATOM 2253 C C . ARG A 1 282 ? 18.811 15.361 -3.251 1.00 93.19 282 ARG A C 1
ATOM 2255 O O . ARG A 1 282 ? 18.250 16.066 -4.083 1.00 93.19 282 ARG A O 1
ATOM 2262 N N . ARG A 1 283 ? 19.877 14.601 -3.525 1.00 95.81 283 ARG A N 1
ATOM 2263 C CA . ARG A 1 283 ? 20.492 14.527 -4.865 1.00 95.81 283 ARG A CA 1
ATOM 2264 C C . ARG A 1 283 ? 19.498 14.023 -5.909 1.00 95.81 283 ARG A C 1
ATOM 2266 O O . ARG A 1 283 ? 19.333 14.640 -6.955 1.00 95.81 283 ARG A O 1
ATOM 2273 N N . LEU A 1 284 ? 18.765 12.956 -5.586 1.00 95.69 284 LEU A N 1
ATOM 2274 C CA . LEU A 1 284 ? 17.726 12.425 -6.466 1.00 95.69 284 LEU A CA 1
ATOM 2275 C C . LEU A 1 284 ? 16.614 13.451 -6.717 1.00 95.69 284 LEU A C 1
ATOM 2277 O O . LEU A 1 284 ? 16.182 13.627 -7.851 1.00 95.69 284 LEU A O 1
ATOM 2281 N N . LYS A 1 285 ? 16.160 14.160 -5.680 1.00 95.38 285 LYS A N 1
ATOM 2282 C CA . LYS A 1 285 ? 15.157 15.222 -5.829 1.00 95.38 285 LYS A CA 1
ATOM 2283 C C . LYS A 1 285 ? 15.622 16.357 -6.727 1.00 95.38 285 LYS A C 1
ATOM 2285 O O . LYS A 1 285 ? 14.826 16.832 -7.525 1.00 95.38 285 LYS A O 1
ATOM 2290 N N . GLU A 1 286 ? 16.868 16.796 -6.580 1.00 95.94 286 GLU A N 1
ATOM 2291 C CA . GLU A 1 286 ? 17.456 17.841 -7.422 1.00 95.94 286 GLU A CA 1
ATOM 2292 C C . GLU A 1 286 ? 17.493 17.395 -8.892 1.00 95.94 286 GLU A C 1
ATOM 2294 O O . GLU A 1 286 ? 17.058 18.146 -9.764 1.00 95.94 286 GLU A O 1
ATOM 2299 N N . ASP A 1 287 ? 17.890 16.150 -9.170 1.00 95.19 287 ASP A N 1
ATOM 2300 C CA . ASP A 1 287 ? 17.862 15.604 -10.531 1.00 95.19 287 ASP A CA 1
ATOM 2301 C C . ASP A 1 287 ? 16.438 15.519 -11.106 1.00 95.19 287 ASP A C 1
ATOM 2303 O O . ASP A 1 287 ? 16.193 15.945 -12.236 1.00 95.19 287 ASP A O 1
ATOM 2307 N N . LEU A 1 288 ? 15.477 14.995 -10.340 1.00 93.69 288 LEU A N 1
ATOM 2308 C CA . LEU A 1 288 ? 14.090 14.848 -10.797 1.00 93.69 288 LEU A CA 1
ATOM 2309 C C . LEU A 1 288 ? 13.380 16.198 -10.996 1.00 93.69 288 LEU A C 1
ATOM 2311 O O . LEU A 1 288 ? 12.522 16.299 -11.877 1.00 93.69 288 LEU A O 1
ATOM 2315 N N . ASP A 1 289 ? 13.741 17.214 -10.207 1.00 94.19 289 ASP A N 1
ATOM 2316 C CA . ASP A 1 289 ? 13.293 18.606 -10.356 1.00 94.19 289 ASP A CA 1
ATOM 2317 C C . ASP A 1 289 ? 13.814 19.209 -11.666 1.00 94.19 289 ASP A C 1
ATOM 2319 O O . ASP A 1 289 ? 13.033 19.727 -12.463 1.00 94.19 289 ASP A O 1
ATOM 2323 N N . MET A 1 290 ? 15.106 19.025 -11.971 1.00 92.19 290 MET A N 1
ATOM 2324 C CA . MET A 1 290 ? 15.695 19.457 -13.248 1.00 92.19 290 MET A CA 1
ATOM 2325 C C . MET A 1 290 ? 15.068 18.762 -14.465 1.00 92.19 290 MET A C 1
ATOM 2327 O O . MET A 1 290 ? 14.958 19.364 -15.531 1.00 92.19 290 MET A O 1
ATOM 2331 N N . MET A 1 291 ? 14.625 17.510 -14.317 1.00 89.44 291 MET A N 1
ATOM 2332 C CA . MET A 1 291 ? 13.908 16.771 -15.365 1.00 89.44 291 MET A CA 1
ATOM 2333 C C . MET A 1 291 ? 12.424 17.166 -15.487 1.00 89.44 291 MET A C 1
ATOM 2335 O O . MET A 1 291 ? 11.723 16.636 -16.349 1.00 89.44 291 MET A O 1
ATOM 2339 N N . GLY A 1 292 ? 11.910 18.036 -14.609 1.00 87.38 292 GLY A N 1
ATOM 2340 C CA . GLY A 1 292 ? 10.493 18.404 -14.546 1.00 87.38 292 GLY A CA 1
ATOM 2341 C C . GLY A 1 292 ? 9.566 17.269 -14.087 1.00 87.38 292 GLY A C 1
ATOM 2342 O O . GLY A 1 292 ? 8.353 17.345 -14.278 1.00 87.38 292 GLY A O 1
ATOM 2343 N N . ILE A 1 293 ? 10.110 16.193 -13.513 1.00 88.12 293 ILE A N 1
ATOM 2344 C CA . ILE A 1 293 ?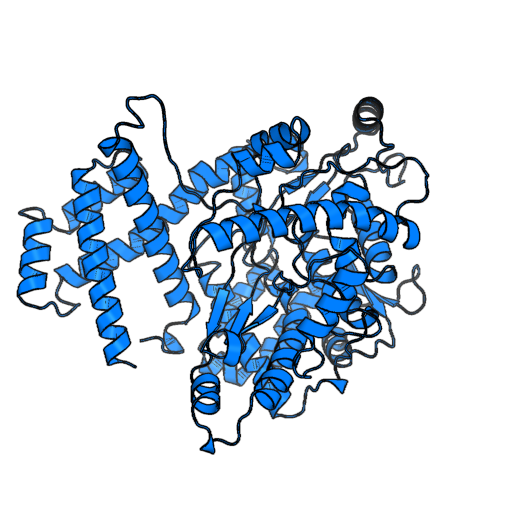 9.350 15.003 -13.095 1.00 88.12 293 ILE A CA 1
ATOM 2345 C C . ILE A 1 293 ? 8.756 15.184 -11.696 1.00 88.12 293 ILE A C 1
ATOM 2347 O O . ILE A 1 293 ? 7.676 14.657 -11.412 1.00 88.12 293 ILE A O 1
ATOM 2351 N N . PHE A 1 294 ? 9.473 15.888 -10.822 1.00 92.50 294 PHE A N 1
ATOM 2352 C CA . PHE A 1 294 ? 9.154 16.045 -9.405 1.00 92.50 294 PHE A CA 1
ATOM 2353 C C . PHE A 1 294 ? 9.508 17.457 -8.919 1.00 92.50 294 PHE A C 1
ATOM 2355 O O . PHE A 1 294 ? 10.081 18.217 -9.683 1.00 92.50 294 PHE A O 1
ATOM 2362 N N . ASP A 1 295 ? 9.178 17.819 -7.675 1.00 92.94 295 ASP A N 1
ATOM 2363 C CA . ASP A 1 295 ? 9.655 19.067 -7.054 1.00 92.94 295 ASP A CA 1
ATOM 2364 C C . ASP A 1 295 ? 10.469 18.742 -5.804 1.00 92.94 295 ASP A C 1
ATOM 2366 O O . ASP A 1 295 ? 10.053 17.958 -4.946 1.00 92.94 295 ASP A O 1
ATOM 2370 N N . LYS A 1 296 ? 11.637 19.367 -5.675 1.00 92.75 296 LYS A N 1
ATOM 2371 C CA . LYS A 1 296 ? 12.584 19.093 -4.585 1.00 92.75 296 LYS A CA 1
ATOM 2372 C C . LYS A 1 296 ? 12.066 19.396 -3.174 1.00 92.75 296 LYS A C 1
ATOM 2374 O O . LYS A 1 296 ? 12.629 18.886 -2.195 1.00 92.75 296 LYS A O 1
ATOM 2379 N N . ARG A 1 297 ? 11.007 20.204 -3.050 1.00 91.12 297 ARG A N 1
ATOM 2380 C CA . ARG A 1 297 ? 10.337 20.505 -1.773 1.00 91.12 297 ARG A CA 1
ATOM 2381 C C . ARG A 1 297 ? 9.438 19.363 -1.301 1.00 91.12 297 ARG A C 1
ATOM 2383 O O . ARG A 1 297 ? 9.113 19.302 -0.120 1.00 91.12 297 ARG A O 1
ATOM 2390 N N . MET A 1 298 ? 9.049 18.451 -2.190 1.00 89.94 298 MET A N 1
ATOM 2391 C CA . MET A 1 298 ? 8.234 17.295 -1.830 1.00 89.94 298 MET A CA 1
ATOM 2392 C C . MET A 1 298 ? 9.066 16.179 -1.189 1.00 89.94 298 MET A C 1
ATOM 2394 O O . MET A 1 298 ? 10.271 16.032 -1.414 1.00 89.94 298 MET A O 1
ATOM 2398 N N . SER A 1 299 ? 8.403 15.350 -0.383 1.00 87.75 299 SER A N 1
ATOM 2399 C CA . SER A 1 299 ? 8.993 14.116 0.143 1.00 87.75 299 SER A CA 1
ATOM 2400 C C . SER A 1 299 ? 9.119 13.075 -0.972 1.00 87.75 299 SER A C 1
ATOM 2402 O O . SER A 1 299 ? 8.119 12.766 -1.613 1.00 87.75 299 SER A O 1
ATOM 2404 N N . VAL A 1 300 ? 10.307 12.490 -1.177 1.00 89.62 300 VAL A N 1
ATOM 2405 C CA . VAL A 1 300 ? 10.490 11.409 -2.171 1.00 89.62 300 VAL A CA 1
ATOM 2406 C C . VAL A 1 300 ? 9.552 10.242 -1.870 1.00 89.62 300 VAL A C 1
ATOM 2408 O O . VAL A 1 300 ? 9.459 9.797 -0.717 1.00 89.62 300 VAL A O 1
ATOM 2411 N N . TYR A 1 301 ? 8.892 9.745 -2.917 1.00 91.75 301 TYR A N 1
ATOM 2412 C CA . TYR A 1 301 ? 8.059 8.550 -2.869 1.00 91.75 301 TYR A CA 1
ATOM 2413 C C . TYR A 1 301 ? 8.907 7.287 -3.005 1.00 91.75 301 TYR A C 1
ATOM 2415 O O . TYR A 1 301 ? 9.491 7.026 -4.057 1.00 91.75 301 TYR A O 1
ATOM 2423 N N . LEU A 1 302 ? 8.945 6.514 -1.920 1.00 94.00 302 LEU A N 1
ATOM 2424 C CA . LEU A 1 302 ? 9.522 5.176 -1.845 1.00 94.00 302 LEU A CA 1
ATOM 2425 C C . LEU A 1 302 ? 8.499 4.241 -1.194 1.00 94.00 302 LEU A C 1
ATOM 2427 O O . LEU A 1 302 ? 7.808 4.672 -0.263 1.00 94.00 302 LEU A O 1
ATOM 2431 N N . PRO A 1 303 ? 8.416 2.970 -1.624 1.00 94.69 303 PRO A N 1
ATOM 2432 C CA . PRO A 1 303 ? 7.433 2.045 -1.078 1.00 94.69 303 PRO A CA 1
ATOM 2433 C C . PRO A 1 303 ? 7.792 1.681 0.366 1.00 94.69 303 PRO A C 1
ATOM 2435 O O . PRO A 1 303 ? 6.906 1.484 1.195 1.00 94.69 303 PRO A O 1
ATOM 2438 N N . TYR A 1 304 ? 9.088 1.652 0.680 1.00 96.25 304 TYR A N 1
ATOM 2439 C CA . TYR A 1 304 ? 9.620 1.483 2.023 1.00 96.25 304 TYR A CA 1
ATOM 2440 C C . TYR A 1 304 ? 10.677 2.551 2.286 1.00 96.25 304 TYR A C 1
ATOM 2442 O O . TYR A 1 304 ? 11.634 2.677 1.519 1.00 96.25 304 TYR A O 1
ATOM 2450 N N . LYS A 1 305 ? 10.484 3.356 3.332 1.00 94.00 305 LYS A N 1
ATOM 2451 C CA . LYS A 1 305 ? 11.281 4.560 3.576 1.00 94.00 305 LYS A CA 1
ATOM 2452 C C . LYS A 1 305 ? 11.879 4.567 4.977 1.00 94.00 305 LYS A C 1
ATOM 2454 O O . LYS A 1 305 ? 11.164 4.368 5.953 1.00 94.00 305 LYS A O 1
ATOM 2459 N N . LEU A 1 306 ? 13.172 4.870 5.072 1.00 95.75 306 LEU A N 1
ATOM 2460 C CA . LEU A 1 306 ? 13.839 5.181 6.335 1.00 95.75 306 LEU A CA 1
ATOM 2461 C C . LEU A 1 306 ? 13.257 6.473 6.934 1.00 95.75 306 LEU A C 1
ATOM 2463 O O . LEU A 1 306 ? 13.174 7.510 6.270 1.00 95.75 306 LEU A O 1
ATOM 2467 N N . ARG A 1 307 ? 12.842 6.405 8.196 1.00 94.94 307 ARG A N 1
ATOM 2468 C CA . ARG A 1 307 ? 12.543 7.565 9.033 1.00 94.94 307 ARG A CA 1
ATOM 2469 C C . ARG A 1 307 ? 13.833 7.919 9.762 1.00 94.94 307 ARG A C 1
ATOM 2471 O O . ARG A 1 307 ? 14.195 7.229 10.705 1.00 94.94 307 ARG A O 1
ATOM 2478 N N . GLU A 1 308 ? 14.537 8.917 9.235 1.00 93.94 308 GLU A N 1
ATOM 2479 C CA . GLU A 1 308 ? 15.838 9.365 9.744 1.00 93.94 308 GLU A CA 1
ATOM 2480 C C . GLU A 1 308 ? 15.658 10.138 11.054 1.00 93.94 308 GLU A C 1
ATOM 2482 O O . GLU A 1 308 ? 14.780 11.005 11.154 1.00 93.94 308 GLU A O 1
ATOM 2487 N N . PHE A 1 309 ? 16.503 9.842 12.042 1.00 95.00 309 PHE A N 1
ATOM 2488 C CA . PHE A 1 309 ? 16.421 10.445 13.372 1.00 95.00 309 PHE A CA 1
ATOM 2489 C C . PHE A 1 309 ? 16.524 11.970 13.335 1.00 95.00 309 PHE A C 1
ATOM 2491 O O . PHE A 1 309 ? 15.712 12.642 13.964 1.00 95.00 309 PHE A O 1
ATOM 2498 N N . GLU A 1 310 ? 17.453 12.520 12.549 1.00 92.62 310 GLU A N 1
ATOM 2499 C CA . GLU A 1 310 ? 17.647 13.974 12.430 1.00 92.62 310 GLU A CA 1
ATOM 2500 C C . GLU A 1 310 ? 16.407 14.707 11.895 1.00 92.62 310 GLU A C 1
ATOM 2502 O O . GLU A 1 310 ? 16.226 15.891 12.163 1.00 92.62 310 GLU A O 1
ATOM 2507 N N . VAL A 1 311 ? 15.544 14.011 11.147 1.00 89.19 311 VAL A N 1
ATOM 2508 C CA . VAL A 1 311 ? 14.339 14.592 10.539 1.00 89.19 311 VAL A CA 1
ATOM 2509 C C . VAL A 1 311 ? 13.105 14.363 11.407 1.00 89.19 311 VAL A C 1
ATOM 2511 O O . VAL A 1 311 ? 12.240 15.228 11.494 1.00 89.19 311 VAL A O 1
ATOM 2514 N N . MET A 1 312 ? 12.987 13.179 12.011 1.00 90.69 312 MET A N 1
ATOM 2515 C CA . MET A 1 312 ? 11.757 12.735 12.673 1.00 90.69 312 MET A CA 1
ATOM 2516 C C . MET A 1 312 ? 11.832 12.759 14.204 1.00 90.69 312 MET A C 1
ATOM 2518 O O . MET A 1 312 ? 10.810 12.561 14.855 1.00 90.69 312 MET A O 1
ATOM 2522 N N . GLY A 1 313 ? 13.024 12.912 14.786 1.00 92.12 313 GLY A N 1
ATOM 2523 C CA . GLY A 1 313 ? 13.276 12.714 16.219 1.00 92.12 313 GLY A CA 1
ATOM 2524 C C . GLY A 1 313 ? 13.317 11.241 16.651 1.00 92.12 313 GLY A C 1
ATOM 2525 O O . GLY A 1 313 ? 13.499 10.939 17.829 1.00 92.12 313 GLY A O 1
ATOM 2526 N N . PHE A 1 314 ? 13.153 10.301 15.716 1.00 93.81 314 PHE A N 1
ATOM 2527 C CA . PHE A 1 314 ? 13.291 8.865 15.947 1.00 93.81 314 PHE A CA 1
ATOM 2528 C C . PHE A 1 314 ? 13.789 8.154 14.688 1.00 93.81 314 PHE A C 1
ATOM 2530 O O . PHE A 1 314 ? 13.528 8.601 13.573 1.00 93.81 314 PHE A O 1
ATOM 2537 N N . SER A 1 315 ? 14.460 7.017 14.877 1.00 95.75 315 SER A N 1
ATOM 2538 C CA . SER A 1 315 ? 14.902 6.149 13.786 1.00 95.75 315 SER A CA 1
ATOM 2539 C C . SER A 1 315 ? 13.912 5.014 13.554 1.00 95.75 315 SER A C 1
ATOM 2541 O O . SER A 1 315 ? 13.441 4.391 14.511 1.00 95.75 315 SER A O 1
ATOM 2543 N N . GLY A 1 316 ? 13.587 4.705 12.303 1.00 95.62 316 GLY A N 1
ATOM 2544 C CA . GLY A 1 316 ? 12.658 3.626 11.982 1.00 95.62 316 GLY A CA 1
ATOM 2545 C C . GLY A 1 316 ? 12.357 3.498 10.499 1.00 95.62 316 GLY A C 1
ATOM 2546 O O . GLY A 1 316 ? 13.078 4.015 9.655 1.00 95.62 316 GLY A O 1
ATOM 2547 N N . PHE A 1 317 ? 11.260 2.827 10.168 1.00 96.38 317 PHE A N 1
ATOM 2548 C CA . PHE A 1 317 ? 10.858 2.617 8.781 1.00 96.38 317 PHE A CA 1
ATOM 2549 C C . PHE A 1 317 ? 9.371 2.844 8.585 1.00 96.38 317 PHE A C 1
ATOM 2551 O O . PHE A 1 317 ? 8.567 2.514 9.451 1.00 96.38 317 PHE A O 1
ATOM 2558 N N . GLU A 1 318 ? 9.009 3.358 7.419 1.00 95.88 318 GLU A N 1
ATOM 2559 C CA . GLU A 1 318 ? 7.636 3.562 6.988 1.00 95.88 318 GLU A CA 1
ATOM 2560 C C . GLU A 1 318 ? 7.350 2.763 5.717 1.00 95.88 318 GLU A C 1
ATOM 2562 O O . GLU A 1 318 ? 7.996 2.960 4.686 1.00 95.88 318 GLU A O 1
ATOM 2567 N N . ALA A 1 319 ? 6.334 1.906 5.777 1.00 96.19 319 ALA A N 1
ATOM 2568 C CA . ALA A 1 319 ? 5.717 1.306 4.604 1.00 96.19 319 ALA A CA 1
ATOM 2569 C C . ALA A 1 319 ? 4.652 2.239 4.025 1.00 96.19 319 ALA A C 1
ATOM 2571 O O . ALA A 1 319 ? 3.788 2.717 4.757 1.00 96.19 319 ALA A O 1
ATOM 2572 N N . ARG A 1 320 ? 4.697 2.455 2.706 1.00 94.50 320 ARG A N 1
ATOM 2573 C CA . ARG A 1 320 ? 3.775 3.321 1.943 1.00 94.50 320 ARG A CA 1
ATOM 2574 C C . ARG A 1 320 ? 3.042 2.586 0.812 1.00 94.50 320 ARG A C 1
ATOM 2576 O O . ARG A 1 320 ? 2.412 3.209 -0.043 1.00 94.50 320 ARG A O 1
ATOM 2583 N N . TYR A 1 321 ? 3.153 1.259 0.771 1.00 94.75 321 TYR A N 1
ATOM 2584 C CA . TYR A 1 321 ? 2.579 0.407 -0.276 1.00 94.75 321 TYR A CA 1
ATOM 2585 C C . TYR A 1 321 ? 1.218 -0.201 0.094 1.00 94.75 321 TYR A C 1
ATOM 2587 O O . TYR A 1 321 ? 0.663 -0.928 -0.723 1.00 94.75 321 TYR A O 1
ATOM 2595 N N . TYR A 1 322 ? 0.679 0.056 1.289 1.00 96.62 322 TYR A N 1
ATOM 2596 C CA . TYR A 1 322 ? -0.631 -0.478 1.659 1.00 96.62 322 TYR A CA 1
ATOM 2597 C C . TYR A 1 322 ? -1.765 0.302 0.988 1.00 96.62 322 TYR A C 1
ATOM 2599 O O . TYR A 1 322 ? -1.751 1.537 0.933 1.00 96.62 322 TYR A O 1
ATOM 2607 N N . SER A 1 323 ? -2.740 -0.451 0.489 1.00 96.44 323 SER A N 1
ATOM 2608 C CA . SER A 1 323 ? -3.974 0.055 -0.113 1.00 96.44 323 SER A CA 1
ATOM 2609 C C . SER A 1 323 ? -5.124 -0.054 0.902 1.00 96.44 323 SER A C 1
ATOM 2611 O O . SER A 1 323 ? -4.968 0.413 2.026 1.00 96.44 323 SER A O 1
ATOM 2613 N N . GLN A 1 324 ? -6.261 -0.664 0.551 1.00 96.25 324 GLN A N 1
ATOM 2614 C CA . GLN A 1 324 ? -7.364 -0.913 1.480 1.00 96.25 324 GLN A CA 1
ATOM 2615 C C . GLN A 1 324 ? -7.154 -2.237 2.220 1.00 96.25 324 GLN A C 1
ATOM 2617 O O . GLN A 1 324 ? -6.958 -3.276 1.585 1.00 96.25 324 GLN A O 1
ATOM 2622 N N . PHE A 1 325 ? -7.235 -2.199 3.548 1.00 97.75 325 PHE A N 1
ATOM 2623 C CA . PHE A 1 325 ? -7.399 -3.388 4.384 1.00 97.75 325 PHE A CA 1
ATOM 2624 C C . PHE A 1 325 ? -8.884 -3.731 4.497 1.00 97.75 325 PHE A C 1
ATOM 2626 O O . PHE A 1 325 ? -9.713 -2.827 4.620 1.00 97.75 325 PHE A O 1
ATOM 2633 N N . GLU A 1 326 ? -9.230 -5.014 4.451 1.00 96.38 326 GLU A N 1
ATOM 2634 C CA . GLU A 1 326 ? -10.598 -5.430 4.757 1.00 96.38 326 GLU A CA 1
ATOM 2635 C C . GLU A 1 326 ? -10.783 -5.455 6.283 1.00 96.38 326 GLU A C 1
ATOM 2637 O O . GLU A 1 326 ? -11.643 -4.749 6.803 1.00 96.38 326 GLU A O 1
ATOM 2642 N N . GLN A 1 327 ? -9.889 -6.143 7.000 1.00 96.69 327 GLN A N 1
ATOM 2643 C CA . GLN A 1 327 ? -9.924 -6.276 8.463 1.00 96.69 327 GLN A CA 1
ATOM 2644 C C . GLN A 1 327 ? -8.746 -5.572 9.145 1.00 96.69 327 GLN A C 1
ATOM 2646 O O . GLN A 1 327 ? -7.609 -5.620 8.659 1.00 96.69 327 GLN A O 1
ATOM 2651 N N . PHE A 1 328 ? -8.964 -4.987 10.326 1.00 97.00 328 PHE A N 1
ATOM 2652 C CA . PHE A 1 328 ? -7.869 -4.397 11.096 1.00 97.00 328 PHE A CA 1
ATOM 2653 C C . PHE A 1 328 ? -6.952 -5.483 11.666 1.00 97.00 328 PHE A C 1
ATOM 2655 O O . PHE A 1 328 ? -5.754 -5.488 11.399 1.00 97.00 328 PHE A O 1
ATOM 2662 N N . ALA A 1 329 ? -7.473 -6.438 12.426 1.00 93.12 329 ALA A N 1
ATOM 2663 C CA . ALA A 1 329 ? -6.673 -7.481 13.057 1.00 93.12 329 ALA A CA 1
ATOM 2664 C C . ALA A 1 329 ? -6.195 -8.521 12.041 1.00 93.12 329 ALA A C 1
ATOM 2666 O O . ALA A 1 329 ? -5.010 -8.868 12.006 1.00 93.12 329 ALA A O 1
ATOM 2667 N N . GLY A 1 330 ? -7.123 -8.995 11.205 1.00 93.94 330 GLY A N 1
ATOM 2668 C CA . GLY A 1 330 ? -6.884 -10.048 10.223 1.00 93.94 330 GLY A CA 1
ATOM 2669 C C . GLY A 1 330 ? -5.923 -9.641 9.110 1.00 93.94 330 GLY A C 1
ATOM 2670 O O . GLY A 1 330 ? -5.185 -10.496 8.623 1.00 93.94 330 GLY A O 1
ATOM 2671 N N . ASP A 1 331 ? -5.876 -8.357 8.740 1.00 97.56 331 ASP A N 1
ATOM 2672 C CA . ASP A 1 331 ? -4.999 -7.887 7.671 1.00 97.56 331 ASP A CA 1
ATOM 2673 C C . ASP A 1 331 ? -3.965 -6.851 8.118 1.00 97.56 331 ASP A C 1
ATOM 2675 O O . ASP A 1 331 ? -2.772 -7.121 7.990 1.00 97.56 331 ASP A O 1
ATOM 2679 N N . LEU A 1 332 ? -4.372 -5.690 8.649 1.00 97.44 332 LEU A N 1
ATOM 2680 C CA . LEU A 1 332 ? -3.425 -4.639 9.063 1.00 97.44 332 LEU A CA 1
ATOM 2681 C C . LEU A 1 332 ? -2.467 -5.145 10.154 1.00 97.44 332 LEU A C 1
ATOM 2683 O O . LEU A 1 332 ? -1.255 -4.927 10.066 1.00 97.44 332 LEU A O 1
ATOM 2687 N N . GLY A 1 333 ? -2.986 -5.861 11.152 1.00 95.56 333 GLY A N 1
ATOM 2688 C CA . GLY A 1 333 ? -2.187 -6.443 12.225 1.00 95.56 333 GLY A CA 1
ATOM 2689 C C . GLY A 1 333 ? -1.200 -7.482 11.701 1.00 95.56 333 GLY A C 1
ATOM 2690 O O . GLY A 1 333 ? 0.009 -7.332 11.879 1.00 95.56 333 GLY A O 1
ATOM 2691 N N . ARG A 1 334 ? -1.689 -8.482 10.959 1.00 96.06 334 ARG A N 1
ATOM 2692 C CA . ARG A 1 334 ? -0.843 -9.531 10.356 1.00 96.06 334 ARG A CA 1
ATOM 2693 C C . ARG A 1 334 ? 0.214 -8.965 9.402 1.00 96.06 334 ARG A C 1
ATOM 2695 O O . ARG A 1 334 ? 1.367 -9.391 9.440 1.00 96.06 334 ARG A O 1
ATOM 2702 N N . ALA A 1 335 ? -0.140 -7.977 8.581 1.00 97.31 335 ALA A N 1
ATOM 2703 C CA . ALA A 1 335 ? 0.810 -7.289 7.712 1.00 97.31 335 ALA A CA 1
ATOM 2704 C C . ALA A 1 335 ? 1.896 -6.567 8.521 1.00 97.31 335 ALA A C 1
ATOM 2706 O O . ALA A 1 335 ? 3.078 -6.660 8.201 1.00 97.31 335 ALA A O 1
ATOM 2707 N N . THR A 1 336 ? 1.523 -5.896 9.607 1.00 96.25 336 THR A N 1
ATOM 2708 C CA . THR A 1 336 ? 2.483 -5.200 10.472 1.00 96.25 336 THR A CA 1
ATOM 2709 C C . THR A 1 336 ? 3.439 -6.180 11.159 1.00 96.25 336 THR A C 1
ATOM 2711 O O . THR A 1 336 ? 4.646 -5.933 11.195 1.00 96.25 336 THR A O 1
ATOM 2714 N N . ASP A 1 337 ? 2.943 -7.329 11.622 1.00 95.50 337 ASP A N 1
ATOM 2715 C CA . ASP A 1 337 ? 3.784 -8.387 12.193 1.00 95.50 337 ASP A CA 1
ATOM 2716 C C . ASP A 1 337 ? 4.755 -8.968 11.152 1.00 95.50 337 ASP A C 1
ATOM 2718 O O . ASP A 1 337 ? 5.950 -9.122 11.424 1.00 95.50 337 ASP A O 1
ATOM 2722 N N . LEU A 1 338 ? 4.290 -9.209 9.919 1.00 97.31 338 LEU A N 1
ATOM 2723 C CA . LEU A 1 338 ? 5.160 -9.663 8.830 1.00 97.31 338 LEU A CA 1
ATOM 2724 C C . LEU A 1 338 ? 6.216 -8.607 8.475 1.00 97.31 338 LEU A C 1
ATOM 2726 O O . LEU A 1 338 ? 7.379 -8.941 8.259 1.00 97.31 338 LEU A O 1
ATOM 2730 N N . GLN A 1 339 ? 5.838 -7.329 8.443 1.00 96.19 339 GLN A N 1
ATOM 2731 C CA . GLN A 1 339 ? 6.765 -6.224 8.218 1.00 96.19 339 GLN A CA 1
ATOM 2732 C C . GLN A 1 339 ? 7.855 -6.180 9.297 1.00 96.19 339 GLN A C 1
ATOM 2734 O O . GLN A 1 339 ? 9.028 -5.978 8.979 1.00 96.19 339 GLN A O 1
ATOM 2739 N N . MET A 1 340 ? 7.495 -6.402 10.564 1.00 94.50 340 MET A N 1
ATOM 2740 C CA . MET A 1 340 ? 8.458 -6.481 11.661 1.00 94.50 340 MET A CA 1
ATOM 2741 C C . MET A 1 340 ? 9.411 -7.670 11.498 1.00 94.50 340 MET A C 1
ATOM 2743 O O . MET A 1 340 ? 10.626 -7.489 11.609 1.00 94.50 340 MET A O 1
ATOM 2747 N N . LEU A 1 341 ? 8.883 -8.861 11.198 1.00 96.25 341 LEU A N 1
ATOM 2748 C CA . LEU A 1 341 ? 9.690 -10.060 10.964 1.00 96.25 341 LEU A CA 1
ATOM 2749 C C . LEU A 1 341 ? 10.709 -9.833 9.844 1.00 96.25 341 LEU A C 1
ATOM 2751 O O . LEU A 1 341 ? 11.882 -10.174 9.989 1.00 96.25 341 LEU A O 1
ATOM 2755 N N . LEU A 1 342 ? 10.276 -9.225 8.739 1.00 97.69 342 LEU A N 1
ATOM 2756 C CA . LEU A 1 342 ? 11.141 -8.959 7.596 1.00 97.69 342 LEU A CA 1
ATOM 2757 C C . LEU A 1 342 ? 12.191 -7.885 7.882 1.00 97.69 342 LEU A C 1
ATOM 2759 O O . LEU A 1 342 ? 13.321 -8.020 7.418 1.00 97.69 342 LEU A O 1
ATOM 2763 N N . ASN A 1 343 ? 11.879 -6.875 8.696 1.00 96.19 343 ASN A N 1
ATOM 2764 C CA . ASN A 1 343 ? 12.894 -5.940 9.179 1.00 96.19 343 ASN A CA 1
ATOM 2765 C C . ASN A 1 343 ? 13.950 -6.644 10.032 1.00 96.19 343 ASN A C 1
ATOM 2767 O O . ASN A 1 343 ? 15.144 -6.425 9.833 1.00 96.19 343 ASN A O 1
ATOM 2771 N N . ALA A 1 344 ? 13.529 -7.504 10.962 1.00 95.94 344 ALA A N 1
ATOM 2772 C CA . ALA A 1 344 ? 14.452 -8.279 11.784 1.00 95.94 344 ALA A CA 1
ATOM 2773 C C . ALA A 1 344 ? 15.324 -9.208 10.922 1.00 95.94 344 ALA A C 1
ATOM 2775 O O . ALA A 1 344 ? 16.541 -9.252 11.108 1.00 95.94 344 ALA A O 1
ATOM 2776 N N . LEU A 1 345 ? 14.731 -9.877 9.928 1.00 97.94 345 LEU A N 1
ATOM 2777 C CA . LEU A 1 345 ? 15.458 -10.684 8.949 1.00 97.94 345 LEU A CA 1
ATOM 2778 C C . LEU A 1 345 ? 16.453 -9.833 8.147 1.00 97.94 345 LEU A C 1
ATOM 2780 O O . LEU A 1 345 ? 17.607 -10.225 8.007 1.00 97.94 345 LEU A O 1
ATOM 2784 N N . ALA A 1 346 ? 16.056 -8.656 7.661 1.00 98.19 346 ALA A N 1
ATOM 2785 C CA . ALA A 1 346 ? 16.949 -7.762 6.929 1.00 98.19 346 ALA A CA 1
ATOM 2786 C C . ALA A 1 346 ? 18.160 -7.364 7.787 1.00 98.19 346 ALA A C 1
ATOM 2788 O O . ALA A 1 346 ? 19.296 -7.488 7.334 1.00 98.19 346 ALA A O 1
ATOM 2789 N N . PHE A 1 347 ? 17.947 -6.982 9.050 1.00 97.12 347 PHE A N 1
ATOM 2790 C CA . PHE A 1 347 ? 19.051 -6.710 9.973 1.00 97.12 347 PHE A CA 1
ATOM 2791 C C . PHE A 1 347 ? 19.916 -7.947 10.247 1.00 97.12 347 PHE A C 1
ATOM 2793 O O . PHE A 1 347 ? 21.137 -7.810 10.284 1.00 97.12 347 PHE A O 1
ATOM 2800 N N . LYS A 1 348 ? 19.333 -9.147 10.376 1.00 97.38 348 LYS A N 1
ATOM 2801 C CA . LYS A 1 348 ? 20.086 -10.409 10.520 1.00 97.38 348 LYS A CA 1
ATOM 2802 C C . LYS A 1 348 ? 20.987 -10.668 9.305 1.00 97.38 348 LYS A C 1
ATOM 2804 O O . LYS A 1 348 ? 22.163 -10.995 9.466 1.00 97.38 348 LYS A O 1
ATOM 2809 N N . LEU A 1 349 ? 20.470 -10.473 8.092 1.00 97.94 349 LEU A N 1
ATOM 2810 C CA . LEU A 1 349 ? 21.228 -10.644 6.847 1.00 97.94 349 LEU A CA 1
ATOM 2811 C C . LEU A 1 349 ? 22.359 -9.616 6.707 1.00 97.94 349 LEU A C 1
ATOM 2813 O O . LEU A 1 349 ? 23.435 -9.947 6.214 1.00 97.94 349 LEU A O 1
ATOM 2817 N N . ILE A 1 350 ? 22.135 -8.380 7.156 1.00 97.44 350 ILE A N 1
ATOM 2818 C CA . ILE A 1 350 ? 23.162 -7.330 7.158 1.00 97.44 350 ILE A CA 1
ATOM 2819 C C . ILE A 1 350 ? 24.243 -7.644 8.198 1.00 97.44 350 ILE A C 1
ATOM 2821 O O . ILE A 1 350 ? 25.428 -7.628 7.878 1.00 97.44 350 ILE A O 1
ATOM 2825 N N . ALA A 1 351 ? 23.846 -7.967 9.431 1.00 95.69 351 ALA A N 1
ATOM 2826 C CA . ALA A 1 351 ? 24.766 -8.215 10.539 1.00 95.69 351 ALA A CA 1
ATOM 2827 C C . ALA A 1 351 ? 25.650 -9.453 10.319 1.00 95.69 351 ALA A C 1
ATOM 2829 O O . ALA A 1 351 ? 26.811 -9.453 10.715 1.00 95.69 351 ALA A O 1
ATOM 2830 N N . SER A 1 352 ? 25.125 -10.487 9.656 1.00 96.38 352 SER A N 1
ATOM 2831 C CA . SER A 1 352 ? 25.891 -11.686 9.276 1.00 96.38 352 SER A CA 1
ATOM 2832 C C . SER A 1 352 ? 26.797 -11.484 8.055 1.00 96.38 352 SER A C 1
ATOM 2834 O O . SER A 1 352 ? 27.560 -12.381 7.705 1.00 96.38 352 SER A O 1
ATOM 2836 N N . GLY A 1 353 ? 26.709 -10.337 7.371 1.00 95.50 353 GLY A N 1
ATOM 2837 C CA . GLY A 1 353 ? 27.416 -10.086 6.114 1.00 95.50 353 GLY A CA 1
ATOM 2838 C C . GLY A 1 353 ? 26.831 -10.821 4.901 1.00 95.50 353 GLY A C 1
ATOM 2839 O O . GLY A 1 353 ? 27.372 -10.697 3.801 1.00 95.50 353 GLY A O 1
ATOM 2840 N N . ALA A 1 354 ? 25.714 -11.541 5.063 1.00 95.94 354 ALA A N 1
ATOM 2841 C CA . ALA A 1 354 ? 25.031 -12.254 3.983 1.00 95.94 354 ALA A CA 1
ATOM 2842 C C . ALA A 1 354 ? 24.458 -11.308 2.913 1.00 95.94 354 ALA A C 1
ATOM 2844 O O . ALA A 1 354 ? 24.310 -11.692 1.752 1.00 95.94 354 ALA A O 1
ATOM 2845 N N . CYS A 1 355 ? 24.150 -10.060 3.281 1.00 97.19 355 CYS A N 1
ATOM 2846 C CA . CYS A 1 355 ? 23.727 -9.024 2.348 1.00 97.19 355 CYS A CA 1
ATOM 2847 C C . CYS A 1 355 ? 24.425 -7.688 2.631 1.00 97.19 355 CYS A C 1
ATOM 2849 O O . CYS A 1 355 ? 24.581 -7.260 3.769 1.00 97.19 355 CYS A O 1
ATOM 2851 N N . SER A 1 356 ? 24.817 -7.000 1.561 1.00 97.12 356 SER A N 1
ATOM 2852 C CA . SER A 1 356 ? 25.469 -5.687 1.584 1.00 97.12 356 SER A CA 1
ATOM 2853 C C . SER A 1 356 ? 25.017 -4.878 0.368 1.00 97.12 356 SER A C 1
ATOM 2855 O O . SER A 1 356 ? 24.415 -5.433 -0.554 1.00 97.12 356 SER A O 1
ATOM 2857 N N . HIS A 1 357 ? 25.345 -3.585 0.308 1.00 96.81 357 HIS A N 1
ATOM 2858 C CA . HIS A 1 357 ? 25.015 -2.744 -0.853 1.00 96.81 357 HIS A CA 1
ATOM 2859 C C . HIS A 1 357 ? 25.545 -3.294 -2.185 1.00 96.81 357 HIS A C 1
ATOM 2861 O O . HIS A 1 357 ? 24.888 -3.149 -3.208 1.00 96.81 357 HIS A O 1
ATOM 2867 N N . GLN A 1 358 ? 26.672 -4.013 -2.182 1.00 95.88 358 GLN A N 1
ATOM 2868 C CA . GLN A 1 358 ? 27.220 -4.643 -3.393 1.00 95.88 358 GLN A CA 1
ATOM 2869 C C . GLN A 1 358 ? 26.356 -5.800 -3.918 1.00 95.88 358 GLN A C 1
ATOM 2871 O O . GLN A 1 358 ? 26.416 -6.132 -5.101 1.00 95.88 358 GLN A O 1
ATOM 2876 N N . HIS A 1 359 ? 25.561 -6.433 -3.051 1.00 97.75 359 HIS A N 1
ATOM 2877 C CA . HIS A 1 359 ? 24.672 -7.528 -3.434 1.00 97.75 359 HIS A CA 1
ATOM 2878 C C . HIS A 1 359 ? 23.403 -7.039 -4.139 1.00 97.75 359 HIS A C 1
ATOM 2880 O O . HIS A 1 359 ? 22.786 -7.816 -4.869 1.00 97.75 359 HIS A O 1
ATOM 2886 N N . ILE A 1 360 ? 23.027 -5.771 -3.946 1.00 97.56 360 ILE A N 1
ATOM 2887 C CA . ILE A 1 360 ? 21.858 -5.141 -4.563 1.00 97.56 360 ILE A CA 1
ATOM 2888 C C . ILE A 1 360 ? 22.301 -3.783 -5.124 1.00 97.56 360 ILE A C 1
ATOM 2890 O O . ILE A 1 360 ? 22.204 -2.789 -4.419 1.00 97.56 360 ILE A O 1
ATOM 2894 N N . PRO A 1 361 ? 22.821 -3.699 -6.356 1.00 95.88 361 PRO A N 1
ATOM 2895 C CA . PRO A 1 361 ? 23.278 -2.422 -6.906 1.00 95.88 361 PRO A CA 1
ATOM 2896 C C . PRO A 1 361 ? 22.158 -1.382 -7.081 1.00 95.88 361 PRO A C 1
ATOM 2898 O O . PRO A 1 361 ? 20.984 -1.725 -7.234 1.00 95.88 361 PRO A O 1
ATOM 2901 N N . ASP A 1 362 ? 22.543 -0.107 -7.105 1.00 93.38 362 ASP A N 1
ATOM 2902 C CA . ASP A 1 362 ? 21.631 1.048 -7.088 1.00 93.38 362 ASP A CA 1
ATOM 2903 C C . ASP A 1 362 ? 21.332 1.653 -8.465 1.00 93.38 362 ASP A C 1
ATOM 2905 O O . ASP A 1 362 ? 20.859 2.782 -8.565 1.00 93.38 362 ASP A O 1
ATOM 2909 N N . THR A 1 363 ? 21.616 0.925 -9.547 1.00 94.56 363 THR A N 1
ATOM 2910 C CA . THR A 1 363 ? 21.340 1.443 -10.891 1.00 94.56 363 THR A CA 1
ATOM 2911 C C . THR A 1 363 ? 19.831 1.480 -11.160 1.00 94.56 363 THR A C 1
ATOM 2913 O O . THR A 1 363 ? 19.107 0.590 -10.686 1.00 94.56 363 THR A O 1
ATOM 2916 N N . PRO A 1 364 ? 19.338 2.434 -11.977 1.00 95.31 364 PRO A N 1
ATOM 2917 C CA . PRO A 1 364 ? 17.920 2.506 -12.341 1.00 95.31 364 PRO A CA 1
ATOM 2918 C C . PRO A 1 364 ? 17.395 1.188 -12.924 1.00 95.31 364 PRO A C 1
ATOM 2920 O O . PRO A 1 364 ? 16.287 0.749 -12.617 1.00 95.31 364 PRO A O 1
ATOM 2923 N N . PHE A 1 365 ? 18.221 0.487 -13.707 1.00 96.62 365 PHE A N 1
ATOM 2924 C CA . PHE A 1 365 ? 17.878 -0.829 -14.237 1.00 96.62 365 PHE A CA 1
ATOM 2925 C C . PHE A 1 365 ? 17.609 -1.858 -13.127 1.00 96.62 365 PHE A C 1
ATOM 2927 O O . PHE A 1 365 ? 16.580 -2.530 -13.158 1.00 96.62 365 PHE A O 1
ATOM 2934 N N . VAL A 1 366 ? 18.501 -1.977 -12.137 1.00 96.62 366 VAL A N 1
ATOM 2935 C CA . VAL A 1 366 ? 18.382 -2.966 -11.049 1.00 96.62 366 VAL A CA 1
ATOM 2936 C C . VAL A 1 366 ? 17.231 -2.627 -10.103 1.00 96.62 366 VAL A C 1
ATOM 2938 O O . VAL A 1 366 ? 16.523 -3.521 -9.635 1.00 96.62 366 VAL A O 1
ATOM 2941 N N . GLU A 1 367 ? 17.017 -1.341 -9.835 1.00 96.44 367 GLU A N 1
ATOM 2942 C CA . GLU A 1 367 ? 15.863 -0.846 -9.081 1.00 96.44 367 GLU A CA 1
ATOM 2943 C C . GLU A 1 367 ? 14.552 -1.161 -9.789 1.00 96.44 367 GLU A C 1
ATOM 2945 O O . GLU A 1 367 ? 13.637 -1.738 -9.197 1.00 96.44 367 GLU A O 1
ATOM 2950 N N . SER A 1 368 ? 14.489 -0.894 -11.087 1.00 97.50 368 SER A N 1
ATOM 2951 C CA . SER A 1 368 ? 13.334 -1.252 -11.891 1.00 97.50 368 SER A CA 1
ATOM 2952 C C . SER A 1 368 ? 13.115 -2.767 -11.961 1.00 97.50 368 SER A C 1
ATOM 2954 O O . SER A 1 368 ? 11.968 -3.211 -11.898 1.00 97.50 368 SER A O 1
ATOM 2956 N N . GLU A 1 369 ? 14.182 -3.565 -12.047 1.00 97.81 369 GLU A N 1
ATOM 2957 C CA . GLU A 1 369 ? 14.093 -5.021 -12.158 1.00 97.81 369 GLU A CA 1
ATOM 2958 C C . GLU A 1 369 ? 13.437 -5.649 -10.923 1.00 97.81 369 GLU A C 1
ATOM 2960 O O . GLU A 1 369 ? 12.554 -6.496 -11.075 1.00 97.81 369 GLU A O 1
ATOM 2965 N N . ARG A 1 370 ? 13.808 -5.204 -9.712 1.00 96.75 370 ARG A N 1
ATOM 2966 C CA . ARG A 1 370 ? 13.191 -5.676 -8.458 1.00 96.75 370 ARG A CA 1
ATOM 2967 C C . ARG A 1 370 ? 11.791 -5.089 -8.232 1.00 96.75 370 ARG A C 1
ATOM 2969 O O . ARG A 1 370 ? 10.902 -5.799 -7.767 1.00 96.75 370 ARG A O 1
ATOM 2976 N N . ARG A 1 371 ? 11.546 -3.829 -8.621 1.00 97.19 371 ARG A N 1
ATOM 2977 C CA . ARG A 1 371 ? 10.248 -3.152 -8.418 1.00 97.19 371 ARG A CA 1
ATOM 2978 C C . ARG A 1 371 ? 9.165 -3.570 -9.403 1.00 97.19 371 ARG A C 1
ATOM 2980 O O . ARG A 1 371 ? 7.990 -3.527 -9.048 1.00 97.19 371 ARG A O 1
ATOM 2987 N N . GLN A 1 372 ? 9.508 -4.048 -10.603 1.00 97.81 372 GLN A N 1
ATOM 2988 C CA . GLN A 1 372 ? 8.495 -4.564 -11.538 1.00 97.81 372 GLN A CA 1
ATOM 2989 C C . GLN A 1 372 ? 7.663 -5.694 -10.905 1.00 97.81 372 GLN A C 1
ATOM 2991 O O . GLN A 1 372 ? 6.520 -5.919 -11.297 1.00 97.81 372 GLN A O 1
ATOM 2996 N N . ILE A 1 373 ? 8.242 -6.422 -9.941 1.00 98.44 373 ILE A N 1
ATOM 2997 C CA . ILE A 1 373 ? 7.604 -7.559 -9.282 1.00 98.44 373 ILE A CA 1
ATOM 2998 C C . ILE A 1 373 ? 6.438 -7.073 -8.411 1.00 98.44 373 ILE A C 1
ATOM 3000 O O . ILE A 1 373 ? 5.370 -7.688 -8.415 1.00 98.44 373 ILE A O 1
ATOM 3004 N N . LEU A 1 374 ? 6.608 -5.935 -7.730 1.00 98.19 374 LEU A N 1
ATOM 3005 C CA . LEU A 1 374 ? 5.554 -5.257 -6.977 1.00 98.19 374 LEU A CA 1
ATOM 3006 C C . LEU A 1 374 ? 4.395 -4.865 -7.899 1.00 98.19 374 LEU A C 1
ATOM 3008 O O . LEU A 1 374 ? 3.277 -5.350 -7.728 1.00 98.19 374 LEU A O 1
ATOM 3012 N N . PHE A 1 375 ? 4.674 -4.049 -8.918 1.00 98.44 375 PHE A N 1
ATOM 3013 C CA . PHE A 1 375 ? 3.643 -3.539 -9.825 1.00 98.44 375 PHE A CA 1
ATOM 3014 C C . PHE A 1 375 ? 2.974 -4.652 -10.633 1.00 98.44 375 PHE A C 1
ATOM 3016 O O . PHE A 1 375 ? 1.765 -4.637 -10.835 1.00 98.44 375 PHE A O 1
ATOM 3023 N N . GLY A 1 376 ? 3.731 -5.667 -11.051 1.00 98.31 376 GLY A N 1
ATOM 3024 C CA . GLY A 1 376 ? 3.171 -6.833 -11.723 1.00 98.31 376 GLY A CA 1
ATOM 3025 C C . GLY A 1 376 ? 2.205 -7.622 -10.831 1.00 98.31 376 GLY A C 1
ATOM 3026 O O . GLY A 1 376 ? 1.163 -8.074 -11.308 1.00 98.31 376 GLY A O 1
ATOM 3027 N N . THR A 1 377 ? 2.504 -7.724 -9.532 1.00 98.38 377 THR A N 1
ATOM 3028 C CA . THR A 1 377 ? 1.606 -8.349 -8.546 1.00 98.38 377 THR A CA 1
ATOM 3029 C C . THR A 1 377 ? 0.342 -7.509 -8.351 1.00 98.38 377 THR A C 1
ATOM 3031 O O . THR A 1 377 ? -0.751 -8.062 -8.414 1.00 98.38 377 THR A O 1
ATOM 3034 N N . ALA A 1 378 ? 0.480 -6.184 -8.224 1.00 98.00 378 ALA A N 1
ATOM 3035 C CA . ALA A 1 378 ? -0.638 -5.242 -8.102 1.00 98.00 378 ALA A CA 1
ATOM 3036 C C . ALA A 1 378 ? -1.591 -5.291 -9.311 1.00 98.00 378 ALA A C 1
ATOM 3038 O O . ALA A 1 378 ? -2.809 -5.385 -9.162 1.00 98.00 378 ALA A O 1
ATOM 3039 N N . ILE A 1 379 ? -1.023 -5.327 -10.524 1.00 98.44 379 ILE A N 1
ATOM 3040 C CA . ILE A 1 379 ? -1.781 -5.476 -11.773 1.00 98.44 379 ILE A CA 1
ATOM 3041 C C . ILE A 1 379 ? -2.395 -6.874 -11.884 1.00 98.44 379 ILE A C 1
ATOM 3043 O O . ILE A 1 379 ? -3.402 -7.051 -12.562 1.00 98.44 379 ILE A O 1
ATOM 3047 N N . GLY A 1 380 ? -1.805 -7.892 -11.259 1.00 97.75 380 GLY A N 1
ATOM 3048 C CA . GLY A 1 380 ? -2.217 -9.285 -11.417 1.00 97.75 380 GLY A CA 1
ATOM 3049 C C . GLY A 1 380 ? -1.752 -9.905 -12.739 1.00 97.75 380 GLY A C 1
ATOM 3050 O O . GLY A 1 380 ? -2.443 -10.758 -13.302 1.00 97.75 380 GLY A O 1
ATOM 3051 N N . ILE A 1 381 ? -0.604 -9.480 -13.285 1.00 97.62 381 ILE A N 1
ATOM 3052 C CA . ILE A 1 381 ? 0.014 -10.207 -14.405 1.00 97.62 381 ILE A CA 1
ATOM 3053 C C . ILE A 1 381 ? 0.634 -11.515 -13.888 1.00 97.62 381 ILE A C 1
ATOM 3055 O O . ILE A 1 381 ? 1.175 -11.561 -12.790 1.00 97.62 381 ILE A O 1
ATOM 3059 N N . PRO A 1 382 ? 0.620 -12.608 -14.671 1.00 96.38 382 PRO A N 1
ATOM 3060 C CA . PRO A 1 382 ? 1.047 -13.909 -14.150 1.00 96.38 382 PRO A CA 1
ATOM 3061 C C . PRO A 1 382 ? 2.571 -14.072 -14.081 1.00 96.38 382 PRO A C 1
ATOM 3063 O O . PRO A 1 382 ? 3.070 -14.904 -13.329 1.00 96.38 382 PRO A O 1
ATOM 3066 N N . THR A 1 383 ? 3.328 -13.323 -14.891 1.00 97.88 383 THR A N 1
ATOM 3067 C CA . THR A 1 383 ? 4.787 -13.475 -14.993 1.00 97.88 383 THR A CA 1
ATOM 3068 C C . THR A 1 383 ? 5.500 -12.152 -15.203 1.00 97.88 383 THR A C 1
ATOM 3070 O O . THR A 1 383 ? 5.013 -11.348 -16.002 1.00 97.88 383 THR A O 1
ATOM 3073 N N . PHE A 1 384 ? 6.703 -12.042 -14.647 1.00 98.25 384 PHE A N 1
ATOM 3074 C CA . PHE A 1 384 ? 7.671 -10.962 -14.857 1.00 98.25 384 PHE A CA 1
ATOM 3075 C C . PHE A 1 384 ? 8.988 -11.506 -15.441 1.00 98.25 384 PHE A C 1
ATOM 3077 O O . PHE A 1 384 ? 9.103 -12.716 -15.695 1.00 98.25 384 PHE A O 1
ATOM 3084 N N . PHE A 1 385 ? 9.955 -10.622 -15.707 1.00 98.38 385 PHE A N 1
ATOM 3085 C CA . PHE A 1 385 ? 11.221 -10.989 -16.340 1.00 98.38 385 PHE A CA 1
ATOM 3086 C C . PHE A 1 385 ? 12.432 -10.468 -15.570 1.00 98.38 385 PHE A C 1
ATOM 3088 O O . PHE A 1 385 ? 12.440 -9.323 -15.144 1.00 98.38 385 PHE A O 1
ATOM 3095 N N . VAL A 1 386 ? 13.462 -11.302 -15.443 1.00 98.31 386 VAL A N 1
ATOM 3096 C CA . VAL A 1 386 ? 14.732 -10.957 -14.783 1.00 98.31 386 VAL A CA 1
ATOM 3097 C C . VAL A 1 386 ? 15.879 -11.310 -15.717 1.00 98.31 386 VAL A C 1
ATOM 3099 O O . VAL A 1 386 ? 15.850 -12.366 -16.350 1.00 98.31 386 VAL A O 1
ATOM 3102 N N . HIS A 1 387 ? 16.871 -10.440 -15.841 1.00 97.81 387 HIS A N 1
ATOM 3103 C CA . HIS A 1 387 ? 18.071 -10.695 -16.620 1.00 97.81 387 HIS A CA 1
ATOM 3104 C C . HIS A 1 387 ? 18.839 -11.885 -16.026 1.00 97.81 387 HIS A C 1
ATOM 3106 O O . HIS A 1 387 ? 19.037 -11.972 -14.813 1.00 97.81 387 HIS A O 1
ATOM 3112 N N . LYS A 1 388 ? 19.284 -12.825 -16.869 1.00 95.38 388 LYS A N 1
ATOM 3113 C CA . LYS A 1 388 ? 19.998 -14.039 -16.423 1.00 95.38 388 LYS A CA 1
ATOM 3114 C C . LYS A 1 388 ? 21.249 -13.707 -15.613 1.00 95.38 388 LYS A C 1
ATOM 3116 O O . LYS A 1 388 ? 21.502 -14.331 -14.585 1.00 95.38 388 LYS A O 1
ATOM 3121 N N . ASP A 1 389 ? 21.958 -12.677 -16.057 1.00 95.38 389 ASP A N 1
ATOM 3122 C CA . ASP A 1 389 ? 23.182 -12.180 -15.435 1.00 95.38 389 ASP A CA 1
ATOM 3123 C C . ASP A 1 389 ? 22.922 -10.911 -14.620 1.00 95.38 389 ASP A C 1
ATOM 3125 O O . ASP A 1 389 ? 23.759 -10.013 -14.584 1.00 95.38 389 ASP A O 1
ATOM 3129 N N . THR A 1 390 ? 21.735 -10.785 -14.010 1.00 97.00 390 THR A N 1
ATOM 3130 C CA . THR A 1 390 ? 21.437 -9.630 -13.154 1.00 97.00 390 THR A CA 1
ATOM 3131 C C . THR A 1 390 ? 22.538 -9.447 -12.098 1.00 97.00 390 THR A C 1
ATOM 3133 O O . THR A 1 390 ? 22.965 -10.422 -11.459 1.00 97.00 390 THR A O 1
ATOM 3136 N N . PRO A 1 391 ? 23.018 -8.209 -11.885 1.00 96.81 391 PRO A N 1
ATOM 3137 C CA . PRO A 1 391 ? 24.014 -7.940 -10.860 1.00 96.81 391 PRO A CA 1
ATOM 3138 C C . PRO A 1 391 ? 23.390 -7.939 -9.451 1.00 96.81 391 PRO A C 1
ATOM 3140 O O . PRO A 1 391 ? 24.122 -7.931 -8.464 1.00 96.81 391 PRO A O 1
ATOM 3143 N N . ASN A 1 392 ? 22.056 -8.010 -9.334 1.00 98.12 392 ASN A N 1
ATOM 3144 C CA . ASN A 1 392 ? 21.357 -8.201 -8.067 1.00 98.12 392 ASN A CA 1
ATOM 3145 C C . ASN A 1 392 ? 21.499 -9.656 -7.584 1.00 98.12 392 ASN A C 1
ATOM 3147 O O . ASN A 1 392 ? 20.714 -10.550 -7.916 1.00 98.12 392 ASN A O 1
ATOM 3151 N N . ARG A 1 393 ? 22.539 -9.900 -6.785 1.00 97.88 393 ARG A N 1
ATOM 3152 C CA . ARG A 1 393 ? 22.873 -11.219 -6.234 1.00 97.88 393 ARG A CA 1
ATOM 3153 C C . ARG A 1 393 ? 21.815 -11.715 -5.251 1.00 97.88 393 ARG A C 1
ATOM 3155 O O . ARG A 1 393 ? 21.572 -12.920 -5.204 1.00 97.88 393 ARG A O 1
ATOM 3162 N N . PHE A 1 394 ? 21.163 -10.806 -4.526 1.00 98.06 394 PHE A N 1
ATOM 3163 C CA . PHE A 1 394 ? 20.075 -11.153 -3.612 1.00 98.06 394 PHE A CA 1
ATOM 3164 C C . PHE A 1 394 ? 18.862 -11.701 -4.378 1.00 98.06 394 PHE A C 1
ATOM 3166 O O . PHE A 1 394 ? 18.398 -12.807 -4.100 1.00 98.06 394 PHE A O 1
ATOM 3173 N N . LEU A 1 395 ? 18.430 -11.011 -5.441 1.00 98.25 395 LEU A N 1
ATOM 3174 C CA . LEU A 1 395 ? 17.371 -11.498 -6.330 1.00 98.25 395 LEU A CA 1
ATOM 3175 C C . LEU A 1 395 ? 17.729 -12.855 -6.953 1.00 98.25 395 LEU A C 1
ATOM 3177 O O . LEU A 1 395 ? 16.886 -13.749 -7.004 1.00 98.25 395 LEU A O 1
ATOM 3181 N N . ARG A 1 396 ? 18.987 -13.064 -7.365 1.00 97.19 396 ARG A N 1
ATOM 3182 C CA . ARG A 1 396 ? 19.441 -14.375 -7.867 1.00 97.19 396 ARG A CA 1
ATOM 3183 C C . ARG A 1 396 ? 19.317 -15.481 -6.824 1.00 97.19 396 ARG A C 1
ATOM 3185 O O . ARG A 1 396 ? 18.951 -16.594 -7.193 1.00 97.19 396 ARG A O 1
ATOM 3192 N N . ALA A 1 397 ? 19.614 -15.205 -5.556 1.00 96.44 397 ALA A N 1
ATOM 3193 C CA . ALA A 1 397 ? 19.462 -16.182 -4.480 1.00 96.44 397 ALA A CA 1
ATOM 3194 C C . ALA A 1 397 ? 17.993 -16.600 -4.301 1.00 96.44 397 ALA A C 1
ATOM 3196 O O . ALA A 1 397 ? 17.710 -17.794 -4.217 1.00 96.44 397 ALA A O 1
ATOM 3197 N N . ILE A 1 398 ? 17.059 -15.643 -4.361 1.00 97.75 398 ILE A N 1
ATOM 3198 C CA . ILE A 1 398 ? 15.615 -15.927 -4.340 1.00 97.75 398 ILE A CA 1
ATOM 3199 C C . ILE A 1 398 ? 15.227 -16.782 -5.552 1.00 97.75 398 ILE A C 1
ATOM 3201 O O . ILE A 1 398 ? 14.601 -17.829 -5.404 1.00 97.75 398 ILE A O 1
ATOM 3205 N N . LEU A 1 399 ? 15.657 -16.391 -6.757 1.00 97.38 399 LEU A N 1
ATOM 3206 C CA . LEU A 1 399 ? 15.318 -17.098 -7.996 1.00 97.38 399 LEU A CA 1
ATOM 3207 C C . LEU A 1 399 ? 15.822 -18.543 -8.051 1.00 97.38 399 LEU A C 1
ATOM 3209 O O . LEU A 1 399 ? 15.178 -19.367 -8.694 1.00 97.38 399 LEU A O 1
ATOM 3213 N N . LYS A 1 400 ? 16.921 -18.879 -7.362 1.00 95.81 400 LYS A N 1
ATOM 3214 C CA . LYS A 1 400 ? 17.380 -20.274 -7.227 1.00 95.81 400 LYS A CA 1
ATOM 3215 C C . LYS A 1 400 ? 16.375 -21.153 -6.476 1.00 95.81 400 LYS A C 1
ATOM 3217 O O . LYS A 1 400 ? 16.298 -22.344 -6.759 1.00 95.81 400 LYS A O 1
ATOM 3222 N N . LYS A 1 401 ? 15.609 -20.578 -5.542 1.00 96.19 401 LYS A N 1
ATOM 3223 C CA . LYS A 1 401 ? 14.530 -21.261 -4.809 1.00 96.19 401 LYS A CA 1
ATOM 3224 C C . LYS A 1 401 ? 13.190 -21.205 -5.568 1.00 96.19 401 LYS A C 1
ATOM 3226 O O . LYS A 1 401 ? 12.280 -21.977 -5.270 1.00 96.19 401 LYS A O 1
ATOM 3231 N N . THR A 1 402 ? 13.064 -20.333 -6.574 1.00 97.81 402 THR A N 1
ATOM 3232 C CA . THR A 1 402 ? 11.838 -20.153 -7.367 1.00 97.81 402 THR A CA 1
ATOM 3233 C C . THR A 1 402 ? 11.647 -21.244 -8.416 1.00 97.81 402 THR A C 1
ATOM 3235 O O . THR A 1 402 ? 12.351 -21.311 -9.429 1.00 97.81 402 THR A O 1
ATOM 3238 N N . LYS A 1 403 ? 10.613 -22.063 -8.212 1.00 96.50 403 LYS A N 1
ATOM 3239 C CA . LYS A 1 403 ? 10.208 -23.125 -9.140 1.00 96.50 403 LYS A CA 1
ATOM 3240 C C . LYS A 1 403 ? 9.638 -22.555 -10.443 1.00 96.50 403 LYS A C 1
ATOM 3242 O O . LYS A 1 403 ? 9.230 -21.398 -10.522 1.00 96.50 403 LYS A O 1
ATOM 3247 N N . ASN A 1 404 ? 9.605 -23.390 -11.483 1.00 93.94 404 ASN A N 1
ATOM 3248 C CA . ASN A 1 404 ? 8.989 -23.077 -12.782 1.00 93.94 404 ASN A CA 1
ATOM 3249 C C . ASN A 1 404 ? 9.552 -21.818 -13.484 1.00 93.94 404 ASN A C 1
ATOM 3251 O O . ASN A 1 404 ? 8.898 -21.213 -14.340 1.00 93.94 404 ASN A O 1
ATOM 3255 N N . THR A 1 405 ? 10.791 -21.445 -13.158 1.00 93.19 405 THR A N 1
ATOM 3256 C CA . THR A 1 405 ? 11.559 -20.397 -13.838 1.00 93.19 405 THR A CA 1
ATOM 3257 C C . THR A 1 405 ? 12.127 -20.948 -15.147 1.00 93.19 405 THR A C 1
ATOM 3259 O O . THR A 1 405 ? 12.762 -21.999 -15.160 1.00 93.19 405 THR A O 1
ATOM 3262 N N . ARG A 1 406 ? 11.928 -20.243 -16.267 1.00 94.75 406 ARG A N 1
ATOM 3263 C CA . ARG A 1 406 ? 12.448 -20.667 -17.583 1.00 94.75 406 ARG A CA 1
ATOM 3264 C C . ARG A 1 406 ? 13.035 -19.517 -18.380 1.00 94.75 406 ARG A C 1
ATOM 3266 O O . ARG A 1 406 ? 12.650 -18.371 -18.185 1.00 94.75 406 ARG A O 1
ATOM 3273 N N . THR A 1 407 ? 13.896 -19.815 -19.348 1.00 96.25 407 THR A N 1
ATOM 3274 C CA . THR A 1 407 ? 14.366 -18.802 -20.307 1.00 96.25 407 THR A CA 1
ATOM 3275 C C . THR A 1 407 ? 13.200 -18.258 -21.142 1.00 96.25 407 THR A C 1
ATOM 3277 O O . THR A 1 407 ? 12.314 -18.999 -21.569 1.00 96.25 407 THR A O 1
ATOM 3280 N N . SER A 1 408 ? 13.189 -16.950 -21.386 1.00 95.62 408 SER A N 1
ATOM 3281 C CA . SER A 1 408 ? 12.228 -16.304 -22.275 1.00 95.62 408 SER A CA 1
ATOM 3282 C C . SER A 1 408 ? 12.649 -16.461 -23.738 1.00 95.62 408 SER A C 1
ATOM 3284 O O . SER A 1 408 ? 13.682 -15.945 -24.145 1.00 95.62 408 SER A O 1
ATOM 3286 N N . HIS A 1 409 ? 11.808 -17.087 -24.567 1.00 92.75 409 HIS A N 1
ATOM 3287 C CA . HIS A 1 409 ? 12.015 -17.105 -26.026 1.00 92.75 409 HIS A CA 1
ATOM 3288 C C . HIS A 1 409 ? 11.865 -15.720 -26.670 1.00 92.75 409 HIS A C 1
ATOM 3290 O O . HIS A 1 409 ? 12.406 -15.462 -27.735 1.00 92.75 409 HIS A O 1
ATOM 3296 N N . ARG A 1 410 ? 11.084 -14.831 -26.045 1.00 92.81 410 ARG A N 1
ATOM 3297 C CA . ARG A 1 410 ? 10.765 -13.508 -26.599 1.00 92.81 410 ARG A CA 1
ATOM 3298 C C . ARG A 1 410 ? 11.790 -12.444 -26.229 1.00 92.81 410 ARG A C 1
ATOM 3300 O O . ARG A 1 410 ? 11.944 -11.483 -26.970 1.00 92.81 410 ARG A O 1
ATOM 3307 N N . TYR A 1 411 ? 12.410 -12.595 -25.067 1.00 95.94 411 TYR A N 1
ATOM 3308 C CA . TYR A 1 411 ? 13.409 -11.673 -24.542 1.00 95.94 411 TYR A CA 1
ATOM 3309 C C . TYR A 1 411 ? 14.681 -12.489 -24.298 1.00 95.94 411 TYR A C 1
ATOM 3311 O O . TYR A 1 411 ? 14.843 -13.031 -23.201 1.00 95.94 411 TYR A O 1
ATOM 3319 N N . PRO A 1 412 ? 15.528 -12.668 -25.330 1.00 95.25 412 PRO A N 1
ATOM 3320 C CA . PRO A 1 412 ? 16.813 -13.341 -25.177 1.00 95.25 412 PRO A CA 1
ATOM 3321 C C . PRO A 1 412 ? 17.605 -12.724 -24.020 1.00 95.25 412 PRO A C 1
ATOM 3323 O O . PRO A 1 412 ? 17.558 -11.516 -23.816 1.00 95.25 412 PRO A O 1
ATOM 3326 N N . GLY A 1 413 ? 18.272 -13.559 -23.222 1.00 95.94 413 GLY A N 1
ATOM 3327 C CA . GLY A 1 413 ? 18.983 -13.108 -22.017 1.00 95.94 413 GLY A CA 1
ATOM 3328 C C . GLY A 1 413 ? 18.121 -12.979 -20.753 1.00 95.94 413 GLY A C 1
ATOM 3329 O O . GLY A 1 413 ? 18.675 -12.818 -19.672 1.00 95.94 413 GLY A O 1
ATOM 3330 N N . TYR A 1 414 ? 16.794 -13.144 -20.832 1.00 98.19 414 TYR A N 1
ATOM 3331 C CA . TYR A 1 414 ? 15.908 -13.048 -19.663 1.00 98.19 414 TYR A CA 1
ATOM 3332 C C . TYR A 1 414 ? 15.344 -14.399 -19.215 1.00 98.19 414 TYR A C 1
ATOM 3334 O O . TYR A 1 414 ? 15.022 -15.282 -20.018 1.00 98.19 414 TYR A O 1
ATOM 3342 N N . LEU A 1 415 ? 15.157 -14.527 -17.907 1.00 97.94 415 LEU A N 1
ATOM 3343 C CA . LEU A 1 415 ? 14.318 -15.516 -17.250 1.00 97.94 415 LEU A CA 1
ATOM 3344 C C . LEU A 1 415 ? 12.888 -14.986 -17.170 1.00 97.94 415 LEU A C 1
ATOM 3346 O O . LEU A 1 415 ? 12.659 -13.822 -16.858 1.00 97.94 415 LEU A O 1
ATOM 3350 N N . ARG A 1 416 ? 11.912 -15.846 -17.444 1.00 98.00 416 ARG A N 1
ATOM 3351 C CA . ARG A 1 416 ? 10.492 -15.614 -17.205 1.00 98.00 416 ARG A CA 1
ATOM 3352 C C . ARG A 1 416 ? 10.105 -16.322 -15.914 1.00 98.00 416 ARG A C 1
ATOM 3354 O O . ARG A 1 416 ? 10.231 -17.544 -15.830 1.00 98.00 416 ARG A O 1
ATOM 3361 N N . VAL A 1 417 ? 9.586 -15.554 -14.964 1.00 98.50 417 VAL A N 1
ATOM 3362 C CA . VAL A 1 417 ? 9.300 -15.999 -13.596 1.00 98.50 417 VAL A CA 1
ATOM 3363 C C . VAL A 1 417 ? 7.811 -15.833 -13.307 1.00 98.50 417 VAL A C 1
ATOM 3365 O O . VAL A 1 417 ? 7.211 -14.846 -13.734 1.00 98.50 417 VAL A O 1
ATOM 3368 N N . LEU A 1 418 ? 7.194 -16.802 -12.629 1.00 98.25 418 LEU A N 1
ATOM 3369 C CA . LEU A 1 418 ? 5.802 -16.717 -12.172 1.00 98.25 418 LEU A CA 1
ATOM 3370 C C . LEU A 1 418 ? 5.732 -15.938 -10.853 1.00 98.25 418 LEU A C 1
ATOM 3372 O O . LEU A 1 418 ? 6.478 -16.242 -9.925 1.00 98.25 418 LEU A O 1
ATOM 3376 N N . HIS A 1 419 ? 4.810 -14.974 -10.741 1.00 97.94 419 HIS A N 1
ATOM 3377 C CA . HIS A 1 419 ? 4.635 -14.207 -9.495 1.00 97.94 419 HIS A CA 1
ATOM 3378 C C . HIS A 1 419 ? 4.274 -15.111 -8.310 1.00 97.94 419 HIS A C 1
ATOM 3380 O O . HIS A 1 419 ? 4.776 -14.916 -7.208 1.00 97.94 419 HIS A O 1
ATOM 3386 N N . GLN A 1 420 ? 3.426 -16.119 -8.529 1.00 97.44 420 GLN A N 1
ATOM 3387 C CA . GLN A 1 420 ? 3.033 -17.055 -7.475 1.00 97.44 420 GLN A CA 1
ATOM 3388 C C . GLN A 1 420 ? 4.226 -17.861 -6.949 1.00 97.44 420 GLN A C 1
ATOM 3390 O O . GLN A 1 420 ? 4.436 -17.906 -5.743 1.00 97.44 420 GLN A O 1
ATOM 3395 N N . GLU A 1 421 ? 5.048 -18.413 -7.841 1.00 98.38 421 GLU A N 1
ATOM 3396 C CA . GLU A 1 421 ? 6.236 -19.188 -7.458 1.00 98.38 421 GLU A CA 1
ATOM 3397 C C . GLU A 1 421 ? 7.281 -18.324 -6.757 1.00 98.38 421 GLU A C 1
ATOM 3399 O O . GLU A 1 421 ? 7.896 -18.765 -5.793 1.00 98.38 421 GLU A O 1
ATOM 3404 N N . TYR A 1 422 ? 7.455 -17.075 -7.202 1.00 98.75 422 TYR A N 1
ATOM 3405 C CA . TYR A 1 422 ? 8.342 -16.128 -6.532 1.00 98.75 422 TYR A CA 1
ATOM 3406 C C . TYR A 1 422 ? 7.881 -15.855 -5.093 1.00 98.75 422 TYR A C 1
ATOM 3408 O O . TYR A 1 422 ? 8.685 -15.926 -4.171 1.00 98.75 422 TYR A O 1
ATOM 3416 N N . ARG A 1 423 ? 6.578 -15.625 -4.870 1.00 98.62 423 ARG A N 1
ATOM 3417 C CA . ARG A 1 423 ? 6.022 -15.423 -3.518 1.00 98.62 423 ARG A CA 1
ATOM 3418 C C . ARG A 1 423 ? 6.181 -16.658 -2.627 1.00 98.62 423 ARG A C 1
ATOM 3420 O O . ARG A 1 423 ? 6.538 -16.519 -1.462 1.00 98.62 423 ARG A O 1
ATOM 3427 N N . LEU A 1 424 ? 5.982 -17.861 -3.168 1.00 98.56 424 LEU A N 1
ATOM 3428 C CA . LEU A 1 424 ? 6.222 -19.106 -2.427 1.00 98.56 424 LEU A CA 1
ATOM 3429 C C . LEU A 1 424 ? 7.712 -19.311 -2.105 1.00 98.56 424 LEU A C 1
ATOM 3431 O O . LEU A 1 424 ? 8.040 -19.784 -1.020 1.00 98.56 424 LEU A O 1
ATOM 3435 N N . ALA A 1 425 ? 8.617 -18.915 -3.004 1.00 98.62 425 ALA A N 1
ATOM 3436 C CA . ALA A 1 425 ? 10.056 -18.951 -2.754 1.00 98.62 425 ALA A CA 1
ATOM 3437 C C . ALA A 1 425 ? 10.485 -17.963 -1.661 1.00 98.62 425 ALA A C 1
ATOM 3439 O O . ALA A 1 425 ? 11.321 -18.310 -0.828 1.00 98.62 425 ALA A O 1
ATOM 3440 N N . LEU A 1 426 ? 9.887 -16.767 -1.616 1.00 98.75 426 LEU A N 1
ATOM 3441 C CA . LEU A 1 426 ? 10.093 -15.821 -0.517 1.00 98.75 426 LEU A CA 1
ATOM 3442 C C . LEU A 1 426 ? 9.616 -16.401 0.819 1.00 98.75 426 LEU A C 1
ATOM 3444 O O . LEU A 1 426 ? 10.343 -16.318 1.801 1.00 98.75 426 LEU A O 1
ATOM 3448 N N . LEU A 1 427 ? 8.432 -17.023 0.862 1.00 98.56 427 LEU A N 1
ATOM 3449 C CA . LEU A 1 427 ? 7.935 -17.682 2.074 1.00 98.56 427 LEU A CA 1
ATOM 3450 C C . LEU A 1 427 ? 8.883 -18.798 2.542 1.00 98.56 427 LEU A C 1
ATOM 3452 O O . LEU A 1 427 ? 9.197 -18.877 3.727 1.00 98.56 427 LEU A O 1
ATOM 3456 N N . ALA A 1 428 ? 9.372 -19.630 1.619 1.00 98.12 428 ALA A N 1
ATOM 3457 C CA . ALA A 1 428 ? 10.348 -20.671 1.936 1.00 98.12 428 ALA A CA 1
ATOM 3458 C C . ALA A 1 428 ? 11.660 -20.081 2.480 1.00 98.12 428 ALA A C 1
ATOM 3460 O O . ALA A 1 428 ? 12.176 -20.562 3.483 1.00 98.12 428 ALA A O 1
ATOM 3461 N N . MET A 1 429 ? 12.155 -19.001 1.868 1.00 97.69 429 MET A N 1
ATOM 3462 C CA . MET A 1 429 ? 13.329 -18.273 2.354 1.00 97.69 429 MET A CA 1
ATOM 3463 C C . MET A 1 429 ? 13.113 -17.719 3.765 1.00 97.69 429 MET A C 1
ATOM 3465 O O . MET A 1 429 ? 14.001 -17.851 4.595 1.00 97.69 429 MET A O 1
ATOM 3469 N N . ILE A 1 430 ? 11.948 -17.137 4.068 1.00 98.19 430 ILE A N 1
ATOM 3470 C CA . ILE A 1 430 ? 11.646 -16.634 5.418 1.00 98.19 430 ILE A CA 1
ATOM 3471 C C . ILE A 1 430 ? 11.674 -17.783 6.430 1.00 98.19 430 ILE A C 1
ATOM 3473 O O . ILE A 1 430 ? 12.279 -17.644 7.487 1.00 98.19 430 ILE A O 1
ATOM 3477 N N . ARG A 1 431 ? 11.065 -18.930 6.105 1.00 97.56 431 ARG A N 1
ATOM 3478 C CA . ARG A 1 431 ? 11.055 -20.103 6.996 1.00 97.56 431 ARG A CA 1
ATOM 3479 C C . ARG A 1 431 ? 12.455 -20.642 7.295 1.00 97.56 431 ARG A C 1
ATOM 3481 O O . ARG A 1 431 ? 12.672 -21.149 8.386 1.00 97.56 431 ARG A O 1
ATOM 3488 N N . GLU A 1 432 ? 13.377 -20.533 6.346 1.00 96.44 432 GLU A N 1
ATOM 3489 C CA . GLU A 1 432 ? 14.755 -21.010 6.482 1.00 96.44 432 GLU A CA 1
ATOM 3490 C C . GLU A 1 432 ? 15.649 -19.979 7.187 1.00 96.44 432 GLU A C 1
ATOM 3492 O O . GLU A 1 432 ? 16.223 -20.257 8.235 1.00 96.44 432 GLU A O 1
ATOM 3497 N N . GLU A 1 433 ? 15.717 -18.758 6.661 1.00 96.50 433 GLU A N 1
ATOM 3498 C CA . GLU A 1 433 ? 16.664 -17.729 7.113 1.00 96.50 433 GLU A CA 1
ATOM 3499 C C . GLU A 1 433 ? 16.215 -17.039 8.416 1.00 96.50 433 GLU A C 1
ATOM 3501 O O . GLU A 1 433 ? 17.035 -16.565 9.214 1.00 96.50 433 GLU A O 1
ATOM 3506 N N . ALA A 1 434 ? 14.901 -16.987 8.661 1.00 95.56 434 ALA A N 1
ATOM 3507 C CA . ALA A 1 434 ? 14.304 -16.360 9.837 1.00 95.56 434 ALA A CA 1
ATOM 3508 C C . ALA A 1 434 ? 13.779 -17.372 10.869 1.00 95.56 434 ALA A C 1
ATOM 3510 O O . ALA A 1 434 ? 13.049 -16.951 11.757 1.00 95.56 434 ALA A O 1
ATOM 3511 N N . ALA A 1 435 ? 14.138 -18.661 10.796 1.00 96.44 435 ALA A N 1
ATOM 3512 C CA . ALA A 1 435 ? 13.595 -19.710 11.675 1.00 96.44 435 ALA A CA 1
ATOM 3513 C C . ALA A 1 435 ? 13.604 -19.326 13.172 1.00 96.44 435 ALA A C 1
ATOM 3515 O O . ALA A 1 435 ? 12.559 -19.302 13.816 1.00 96.44 435 ALA A O 1
ATOM 3516 N N . GLU A 1 436 ? 14.761 -18.907 13.690 1.00 95.62 436 GLU A N 1
ATOM 3517 C CA . GLU A 1 436 ? 14.934 -18.468 15.087 1.00 95.62 436 GLU A CA 1
ATOM 3518 C C . GLU A 1 436 ? 14.118 -17.208 15.424 1.00 95.62 436 GLU A C 1
ATOM 3520 O O . GLU A 1 436 ? 13.650 -17.040 16.546 1.00 95.62 436 GLU A O 1
ATOM 3525 N N . LEU A 1 437 ? 13.937 -16.303 14.454 1.00 95.06 437 LEU A N 1
ATOM 3526 C CA . LEU A 1 437 ? 13.118 -15.101 14.634 1.00 95.06 437 LEU A CA 1
ATOM 3527 C C . LEU A 1 437 ? 11.634 -15.469 14.681 1.00 95.06 437 LEU A C 1
ATOM 3529 O O . LEU A 1 437 ? 10.892 -14.924 15.488 1.00 95.06 437 LEU A O 1
ATOM 3533 N N . VAL A 1 438 ? 11.202 -16.399 13.828 1.00 94.50 438 VAL A N 1
ATOM 3534 C CA . VAL A 1 438 ? 9.826 -16.904 13.800 1.00 94.50 438 VAL A CA 1
ATOM 3535 C C . VAL A 1 438 ? 9.489 -17.582 15.122 1.00 94.50 438 VAL A C 1
ATOM 3537 O O . VAL A 1 438 ? 8.424 -17.313 15.672 1.00 94.50 438 VAL A O 1
ATOM 3540 N N . GLU A 1 439 ? 10.396 -18.403 15.651 1.00 93.69 439 GLU A N 1
ATOM 3541 C CA . GLU A 1 439 ? 10.253 -19.014 16.973 1.00 93.69 439 GLU A CA 1
ATOM 3542 C C . GLU A 1 439 ? 10.225 -17.947 18.077 1.00 93.69 439 GLU A C 1
ATOM 3544 O O . GLU A 1 439 ? 9.271 -17.890 18.851 1.00 93.69 439 GLU A O 1
ATOM 3549 N N . GLY A 1 440 ? 11.201 -17.033 18.094 1.00 90.81 440 GLY A N 1
ATOM 3550 C CA . GLY A 1 440 ? 11.306 -15.985 19.113 1.00 90.81 440 GLY A CA 1
ATOM 3551 C C . GLY A 1 440 ? 10.124 -15.008 19.147 1.00 90.81 440 GLY A C 1
ATOM 3552 O O . GLY A 1 440 ? 9.748 -14.535 20.220 1.00 90.81 440 GLY A O 1
ATOM 3553 N N . PHE A 1 441 ? 9.509 -14.716 17.996 1.00 89.50 441 PHE A N 1
ATOM 3554 C CA . PHE A 1 441 ? 8.298 -13.893 17.910 1.00 89.50 441 PHE A CA 1
ATOM 3555 C C . PHE A 1 441 ? 6.995 -14.694 18.060 1.00 89.50 441 PHE A C 1
ATOM 3557 O O . PHE A 1 441 ? 5.937 -14.090 18.205 1.00 89.50 441 PHE A O 1
ATOM 3564 N N . GLY A 1 442 ? 7.030 -16.031 18.014 1.00 90.44 442 GLY A N 1
ATOM 3565 C CA . GLY A 1 442 ? 5.817 -16.855 17.979 1.00 90.44 442 GLY A CA 1
ATOM 3566 C C . GLY A 1 442 ? 5.015 -16.705 16.677 1.00 90.44 442 GLY A C 1
ATOM 3567 O O . GLY A 1 442 ? 3.791 -16.787 16.677 1.00 90.44 442 GLY A O 1
ATOM 3568 N N . PHE A 1 443 ? 5.683 -16.466 15.546 1.00 93.88 443 PHE A N 1
ATOM 3569 C CA . PHE A 1 443 ? 5.056 -16.154 14.252 1.00 93.88 443 PHE A CA 1
ATOM 3570 C C . PHE A 1 443 ? 4.801 -17.374 13.353 1.00 93.88 443 PHE A C 1
ATOM 3572 O O . PHE A 1 443 ? 4.620 -17.231 12.142 1.00 93.88 443 PHE A O 1
ATOM 3579 N N . GLY A 1 444 ? 4.733 -18.577 13.931 1.00 94.19 444 GLY A N 1
ATOM 3580 C CA . GLY A 1 444 ? 4.369 -19.797 13.199 1.00 94.19 444 GLY A CA 1
ATOM 3581 C C . GLY A 1 444 ? 3.011 -19.667 12.500 1.00 94.19 444 GLY A C 1
ATOM 3582 O O . GLY A 1 444 ? 2.922 -19.829 11.281 1.00 94.19 444 GLY A O 1
ATOM 3583 N N . ASP A 1 445 ? 1.982 -19.254 13.244 1.00 94.06 445 ASP A N 1
ATOM 3584 C CA . ASP A 1 445 ? 0.623 -19.067 12.717 1.00 94.06 445 ASP A CA 1
ATOM 3585 C C . ASP A 1 445 ? 0.542 -17.951 11.672 1.00 94.06 445 ASP A C 1
ATOM 3587 O O . ASP A 1 445 ? -0.215 -18.056 10.711 1.00 94.06 445 ASP A O 1
ATOM 3591 N N . LEU A 1 446 ? 1.349 -16.893 11.819 1.00 95.50 446 LEU A N 1
ATOM 3592 C CA . LEU A 1 446 ? 1.444 -15.819 10.826 1.00 95.50 446 LEU A CA 1
ATOM 3593 C C . LEU A 1 446 ? 1.934 -16.360 9.475 1.00 95.50 446 LEU A C 1
ATOM 3595 O O . LEU A 1 446 ? 1.384 -16.012 8.432 1.00 95.50 446 LEU A O 1
ATOM 3599 N N . LEU A 1 447 ? 2.962 -17.215 9.475 1.00 98.00 447 LEU A N 1
ATOM 3600 C CA . LEU A 1 447 ? 3.470 -17.819 8.240 1.00 98.00 447 LEU A CA 1
ATOM 3601 C C . LEU A 1 447 ? 2.551 -18.918 7.693 1.00 98.00 447 LEU A C 1
ATOM 3603 O O . LEU A 1 447 ? 2.595 -19.188 6.491 1.00 98.00 447 LEU A O 1
ATOM 3607 N N . GLY A 1 448 ? 1.748 -19.557 8.546 1.00 97.88 448 GLY A N 1
ATOM 3608 C CA . GLY A 1 448 ? 0.669 -20.457 8.134 1.00 97.88 448 GLY A CA 1
ATOM 3609 C C . GLY A 1 448 ? -0.451 -19.708 7.407 1.00 97.88 448 GLY A C 1
ATOM 3610 O O . GLY A 1 448 ? -0.811 -20.078 6.290 1.00 97.88 448 GLY A O 1
ATOM 3611 N N . ASP A 1 449 ? -0.927 -18.603 7.987 1.00 97.69 449 ASP A N 1
ATOM 3612 C CA . ASP A 1 449 ? -1.905 -17.704 7.363 1.00 97.69 449 ASP A CA 1
ATOM 3613 C C . ASP A 1 449 ? -1.379 -17.153 6.030 1.00 97.69 449 ASP A C 1
ATOM 3615 O O . ASP A 1 449 ? -2.034 -17.297 4.998 1.00 97.69 449 ASP A O 1
ATOM 3619 N N . LEU A 1 450 ? -0.146 -16.631 6.002 1.00 98.62 450 LEU A N 1
ATOM 3620 C CA . LEU A 1 450 ? 0.482 -16.163 4.764 1.00 98.62 450 LEU A CA 1
ATOM 3621 C C . LEU A 1 450 ? 0.499 -17.255 3.682 1.00 98.62 450 LEU A C 1
ATOM 3623 O O . LEU A 1 450 ? 0.213 -16.970 2.519 1.00 98.62 450 LEU A O 1
ATOM 3627 N N . GLU A 1 451 ? 0.805 -18.507 4.033 1.00 98.56 451 GLU A N 1
ATOM 3628 C CA . GLU A 1 451 ? 0.785 -19.612 3.072 1.00 98.56 451 GLU A CA 1
ATOM 3629 C C . GLU A 1 451 ? -0.611 -19.842 2.479 1.00 98.56 451 GLU A C 1
ATOM 3631 O O . GLU A 1 451 ? -0.738 -19.951 1.255 1.00 98.56 451 GLU A O 1
ATOM 3636 N N . LEU A 1 452 ? -1.654 -19.866 3.317 1.00 98.06 452 LEU A N 1
ATOM 3637 C CA . LEU A 1 452 ? -3.045 -20.015 2.875 1.00 98.06 452 LEU A CA 1
ATOM 3638 C C . LEU A 1 452 ? -3.438 -18.896 1.907 1.00 98.06 452 LEU A C 1
ATOM 3640 O O . LEU A 1 452 ? -3.969 -19.165 0.827 1.00 98.06 452 LEU A O 1
ATOM 3644 N N . ARG A 1 453 ? -3.085 -17.647 2.227 1.00 98.38 453 ARG A N 1
ATOM 3645 C CA . ARG A 1 453 ? -3.344 -16.483 1.365 1.00 98.38 453 ARG A CA 1
ATOM 3646 C C . ARG A 1 453 ? -2.622 -16.558 0.023 1.00 98.38 453 ARG A C 1
ATOM 3648 O O . ARG A 1 453 ? -3.160 -16.119 -0.991 1.00 98.38 453 ARG A O 1
ATOM 3655 N N . LEU A 1 454 ? -1.413 -17.118 -0.017 1.00 98.12 454 LEU A N 1
ATOM 3656 C CA . LEU A 1 454 ? -0.648 -17.273 -1.258 1.00 98.12 454 LEU A CA 1
ATOM 3657 C C . LEU A 1 454 ? -1.141 -18.437 -2.130 1.00 98.12 454 LEU A C 1
ATOM 3659 O O . LEU A 1 454 ? -1.025 -18.370 -3.361 1.00 98.12 454 LEU A O 1
ATOM 3663 N N . ARG A 1 455 ? -1.659 -19.506 -1.515 1.00 97.69 455 ARG A N 1
ATOM 3664 C CA . ARG A 1 455 ? -2.165 -20.696 -2.216 1.00 97.69 455 ARG A CA 1
ATOM 3665 C C . ARG A 1 455 ? -3.590 -20.516 -2.720 1.00 97.69 455 ARG A C 1
ATOM 3667 O O . ARG A 1 455 ? -3.871 -20.877 -3.859 1.00 97.69 455 ARG A O 1
ATOM 3674 N N . GLU A 1 456 ? -4.443 -19.896 -1.916 1.00 97.44 456 GLU A N 1
ATOM 3675 C CA . GLU A 1 456 ? -5.861 -19.671 -2.201 1.00 97.44 456 GLU A CA 1
ATOM 3676 C C . GLU A 1 456 ? -6.217 -18.168 -2.122 1.00 97.44 456 GLU A C 1
ATOM 3678 O O . GLU A 1 456 ? -7.061 -17.746 -1.324 1.00 97.44 456 GLU A O 1
ATOM 3683 N N . PRO A 1 457 ? -5.600 -17.318 -2.970 1.00 96.50 457 PRO A N 1
ATOM 3684 C CA . PRO A 1 457 ? -5.721 -15.861 -2.870 1.00 96.50 457 PRO A CA 1
ATOM 3685 C C . PRO A 1 457 ? -7.139 -15.332 -3.109 1.00 96.50 457 PRO A C 1
ATOM 3687 O O . PRO A 1 457 ? -7.478 -14.272 -2.595 1.00 96.50 457 PRO A O 1
ATOM 3690 N N . ALA A 1 458 ? -7.978 -16.053 -3.858 1.00 95.62 458 ALA A N 1
ATOM 3691 C CA . ALA A 1 458 ? -9.369 -15.658 -4.087 1.00 95.62 458 ALA A CA 1
ATOM 3692 C C . ALA A 1 458 ? -10.233 -15.758 -2.817 1.00 95.62 458 ALA A C 1
ATOM 3694 O O . ALA A 1 458 ? -11.201 -15.019 -2.687 1.00 95.62 458 ALA A O 1
ATOM 3695 N N . LYS A 1 459 ? -9.873 -16.654 -1.889 1.00 96.62 459 LYS A N 1
ATOM 3696 C CA . LYS A 1 459 ? -10.633 -16.928 -0.665 1.00 96.62 459 LYS A CA 1
ATOM 3697 C C . LYS A 1 459 ? -10.023 -16.250 0.557 1.00 96.62 459 LYS A C 1
ATOM 3699 O O . LYS A 1 459 ? -10.738 -15.650 1.349 1.00 96.62 459 LYS A O 1
ATOM 3704 N N . TYR A 1 460 ? -8.701 -16.336 0.701 1.00 97.69 460 TYR A N 1
ATOM 3705 C CA . TYR A 1 460 ? -7.996 -15.838 1.885 1.00 97.69 460 TYR A CA 1
ATOM 3706 C C . TYR A 1 460 ? -7.200 -14.556 1.624 1.00 97.69 460 TYR A C 1
ATOM 3708 O O . TYR A 1 460 ? -6.797 -13.897 2.572 1.00 97.69 460 TYR A O 1
ATOM 3716 N N . GLY A 1 461 ? -6.954 -14.162 0.374 1.00 97.56 461 GLY A N 1
ATOM 3717 C CA . GLY A 1 461 ? -6.304 -12.882 0.086 1.00 97.56 461 GLY A CA 1
ATOM 3718 C C . GLY A 1 461 ? -7.274 -11.711 0.241 1.00 97.56 461 GLY A C 1
ATOM 3719 O O . GLY A 1 461 ? -8.436 -11.816 -0.152 1.00 97.56 461 GLY A O 1
ATOM 3720 N N . ALA A 1 462 ? -6.787 -10.571 0.736 1.00 98.00 462 ALA A N 1
ATOM 3721 C CA . ALA A 1 462 ? -7.583 -9.348 0.865 1.00 98.00 462 ALA A CA 1
ATOM 3722 C C . ALA A 1 462 ? -8.201 -8.917 -0.476 1.00 98.00 462 ALA A C 1
ATOM 3724 O O . ALA A 1 462 ? -9.364 -8.532 -0.531 1.00 98.00 462 ALA A O 1
ATOM 3725 N N . SER A 1 463 ? -7.466 -9.056 -1.588 1.00 98.06 463 SER A N 1
ATOM 3726 C CA . SER A 1 463 ? -8.020 -8.766 -2.917 1.00 98.06 463 SER A CA 1
ATOM 3727 C C . SER A 1 463 ? -9.210 -9.664 -3.264 1.00 98.06 463 SER A C 1
ATOM 3729 O O . SER A 1 463 ? -10.191 -9.172 -3.816 1.00 98.06 463 SER A O 1
ATOM 3731 N N . GLY A 1 464 ? -9.143 -10.955 -2.928 1.00 98.12 464 GLY A N 1
ATOM 3732 C CA . GLY A 1 464 ? -10.222 -11.910 -3.171 1.00 98.12 464 GLY A CA 1
ATOM 3733 C C . GLY A 1 464 ? -11.472 -11.587 -2.359 1.00 98.12 464 GLY A C 1
ATOM 3734 O O . GLY A 1 464 ? -12.547 -11.445 -2.940 1.00 98.12 464 GLY A O 1
ATOM 3735 N N . ARG A 1 465 ? -11.314 -11.376 -1.045 1.00 98.44 465 ARG A N 1
ATOM 3736 C CA . ARG A 1 465 ? -12.431 -11.064 -0.139 1.00 98.44 465 ARG A CA 1
ATOM 3737 C C . ARG A 1 465 ? -13.101 -9.730 -0.461 1.00 98.44 465 ARG A C 1
ATOM 3739 O O . ARG A 1 465 ? -14.313 -9.700 -0.650 1.00 98.44 465 ARG A O 1
ATOM 3746 N N . LEU A 1 466 ? -12.316 -8.666 -0.669 1.00 98.62 466 LEU A N 1
ATOM 3747 C CA . LEU A 1 466 ? -12.853 -7.371 -1.103 1.00 98.62 466 LEU A CA 1
ATOM 3748 C C . LEU A 1 466 ? -13.603 -7.506 -2.432 1.00 98.62 466 LEU A C 1
ATOM 3750 O O . LEU A 1 466 ? -14.706 -6.995 -2.573 1.00 98.62 466 LEU A O 1
ATOM 3754 N N . THR A 1 467 ? -13.048 -8.233 -3.407 1.00 98.62 467 THR A N 1
ATOM 3755 C CA . THR A 1 467 ? -13.729 -8.444 -4.695 1.00 98.62 467 THR A CA 1
ATOM 3756 C C . THR A 1 467 ? -15.041 -9.205 -4.521 1.00 98.62 467 THR A C 1
ATOM 3758 O O . THR A 1 467 ? -16.026 -8.832 -5.149 1.00 98.62 467 THR A O 1
ATOM 3761 N N . ALA A 1 468 ? -15.084 -10.224 -3.660 1.00 98.44 468 ALA A N 1
ATOM 3762 C CA . ALA A 1 468 ? -16.307 -10.967 -3.366 1.00 98.44 468 ALA A CA 1
ATOM 3763 C C . ALA A 1 468 ? -17.387 -10.070 -2.737 1.00 98.44 468 ALA A C 1
ATOM 3765 O O . ALA A 1 468 ? -18.530 -10.103 -3.186 1.00 98.44 468 ALA A O 1
ATOM 3766 N N . GLY A 1 469 ? -17.024 -9.212 -1.775 1.00 98.31 469 GLY A N 1
ATOM 3767 C CA . GLY A 1 469 ? -17.947 -8.237 -1.182 1.00 98.31 469 GLY A CA 1
ATOM 3768 C C . GLY A 1 469 ? -18.500 -7.237 -2.205 1.00 98.31 469 GLY A C 1
ATOM 3769 O O . GLY A 1 469 ? -19.706 -6.999 -2.269 1.00 98.31 469 GLY A O 1
ATOM 3770 N N . ILE A 1 470 ? -17.638 -6.724 -3.089 1.00 98.62 470 ILE A N 1
ATOM 3771 C CA . ILE A 1 470 ? -18.032 -5.812 -4.178 1.00 98.62 470 ILE A CA 1
ATOM 3772 C C . ILE A 1 470 ? -18.990 -6.495 -5.160 1.00 98.62 470 ILE A C 1
ATOM 3774 O O . ILE A 1 470 ? -19.979 -5.900 -5.587 1.00 98.62 470 ILE A O 1
ATOM 3778 N N . LEU A 1 471 ? -18.699 -7.742 -5.527 1.00 98.50 471 LEU A N 1
ATOM 3779 C CA . LEU A 1 471 ? -19.507 -8.538 -6.446 1.00 98.50 471 LEU A CA 1
ATOM 3780 C C . LEU A 1 471 ? -20.872 -8.892 -5.854 1.00 98.50 471 LEU A C 1
ATOM 3782 O O . LEU A 1 471 ? -21.881 -8.729 -6.537 1.00 98.50 471 LEU A O 1
ATOM 3786 N N . ALA A 1 472 ? -20.924 -9.257 -4.571 1.00 98.06 472 ALA A N 1
ATOM 3787 C CA . ALA A 1 472 ? -22.176 -9.457 -3.847 1.00 98.06 472 ALA A CA 1
ATOM 3788 C C . ALA A 1 472 ? -23.020 -8.171 -3.829 1.00 98.06 472 ALA A C 1
ATOM 3790 O O . ALA A 1 472 ? -24.209 -8.206 -4.143 1.00 98.06 472 ALA A O 1
ATOM 3791 N N . LYS A 1 473 ? -22.394 -7.012 -3.573 1.00 97.31 473 LYS A N 1
ATOM 3792 C CA . LYS A 1 473 ? -23.056 -5.696 -3.638 1.00 97.31 473 LYS A CA 1
ATOM 3793 C C . LYS A 1 473 ? -23.527 -5.324 -5.049 1.00 97.31 473 LYS A C 1
ATOM 3795 O O . LYS A 1 473 ? -24.464 -4.538 -5.212 1.00 97.31 473 LYS A O 1
ATOM 3800 N N . GLY A 1 474 ? -22.840 -5.833 -6.067 1.00 95.62 474 GLY A N 1
ATOM 3801 C CA . GLY A 1 474 ? -23.145 -5.641 -7.482 1.00 95.62 474 GLY A CA 1
ATOM 3802 C C . GLY A 1 474 ? -24.138 -6.647 -8.069 1.00 95.62 474 GLY A C 1
ATOM 3803 O O . GLY A 1 474 ? -24.651 -6.388 -9.154 1.00 95.62 474 GLY A O 1
ATOM 3804 N N . GLY A 1 475 ? -24.414 -7.757 -7.377 1.00 96.69 475 GLY A N 1
ATOM 3805 C CA . GLY A 1 475 ? -25.243 -8.856 -7.877 1.00 96.69 475 GLY A CA 1
ATOM 3806 C C . GLY A 1 475 ? -24.606 -9.636 -9.034 1.00 96.69 475 GLY A C 1
ATOM 3807 O O . GLY A 1 475 ? -25.310 -9.992 -9.975 1.00 96.69 475 GLY A O 1
ATOM 3808 N N . ALA A 1 476 ? -23.287 -9.861 -9.004 1.00 97.12 476 ALA A N 1
ATOM 3809 C CA . ALA A 1 476 ? -22.545 -10.527 -10.081 1.00 97.12 476 ALA A CA 1
ATOM 3810 C C . ALA A 1 476 ? -21.566 -11.589 -9.557 1.00 97.12 476 ALA A C 1
ATOM 3812 O O . ALA A 1 476 ? -21.093 -11.485 -8.432 1.00 97.12 476 ALA A O 1
ATOM 3813 N N . ASP A 1 477 ? -21.199 -12.563 -10.396 1.00 96.12 477 ASP A N 1
ATOM 3814 C CA . ASP A 1 477 ? -20.243 -13.628 -10.040 1.00 96.12 477 ASP A CA 1
ATOM 3815 C C . ASP A 1 477 ? -18.807 -13.317 -10.493 1.00 96.12 477 ASP A C 1
ATOM 3817 O O . ASP A 1 477 ? -17.827 -13.807 -9.925 1.00 96.12 477 ASP A O 1
ATOM 3821 N N . SER A 1 478 ? -18.654 -12.487 -11.529 1.00 97.06 478 SER A N 1
ATOM 3822 C CA . SER A 1 478 ? -17.360 -12.061 -12.056 1.00 97.06 478 SER A CA 1
ATOM 3823 C C . SER A 1 478 ? -17.279 -10.545 -12.224 1.00 97.06 478 SER A C 1
ATOM 3825 O O . SER A 1 478 ? -18.239 -9.923 -12.683 1.00 97.06 478 SER A O 1
ATOM 3827 N N . PRO A 1 479 ? -16.093 -9.923 -12.031 1.00 97.00 479 PRO A N 1
ATOM 3828 C CA . PRO A 1 479 ? -15.904 -8.504 -12.348 1.00 97.00 479 PRO A CA 1
ATOM 3829 C C . PRO A 1 479 ? -16.185 -8.170 -13.822 1.00 97.00 479 PRO A C 1
ATOM 3831 O O . PRO A 1 479 ? -16.385 -7.010 -14.174 1.00 97.00 479 PRO A O 1
ATOM 3834 N N . TYR A 1 480 ? -16.163 -9.177 -14.702 1.00 96.69 480 TYR A N 1
ATOM 3835 C CA . TYR A 1 480 ? -16.429 -9.037 -16.133 1.00 96.69 480 TYR A CA 1
ATOM 3836 C C . TYR A 1 480 ? -17.898 -9.231 -16.526 1.00 96.69 480 TYR A C 1
ATOM 3838 O O . TYR A 1 480 ? -18.207 -9.067 -17.711 1.00 96.69 480 TYR A O 1
ATOM 3846 N N . ASP A 1 481 ? -18.775 -9.580 -15.585 1.00 96.00 481 ASP A N 1
ATOM 3847 C CA . ASP A 1 481 ? -20.223 -9.675 -15.820 1.00 96.00 481 ASP A CA 1
ATOM 3848 C C . ASP A 1 481 ? -20.908 -8.310 -15.678 1.00 96.00 481 ASP A C 1
ATOM 3850 O O . ASP A 1 481 ? -22.040 -8.130 -16.110 1.00 96.00 481 ASP A O 1
ATOM 3854 N N . MET A 1 482 ? -20.172 -7.325 -15.158 1.00 95.50 482 MET A N 1
ATOM 3855 C CA . MET A 1 482 ? -20.571 -5.929 -15.035 1.00 95.50 482 MET A CA 1
ATOM 3856 C C . MET A 1 482 ? -19.717 -5.044 -15.954 1.00 95.50 482 MET A C 1
ATOM 3858 O O . MET A 1 482 ? -18.553 -5.352 -16.267 1.00 95.50 482 MET A O 1
ATOM 3862 N N . SER A 1 483 ? -20.262 -3.894 -16.353 1.00 95.75 483 SER A N 1
ATOM 3863 C CA . SER A 1 483 ? -19.445 -2.815 -16.910 1.00 95.75 483 SER A CA 1
ATOM 3864 C C . SER A 1 483 ? -18.446 -2.303 -15.866 1.00 95.75 483 SER A C 1
ATOM 3866 O O . SER A 1 483 ? -18.629 -2.460 -14.655 1.00 95.75 483 SER A O 1
ATOM 3868 N N . ALA A 1 484 ? -17.372 -1.655 -16.326 1.00 96.12 484 ALA A N 1
ATOM 3869 C CA . ALA A 1 484 ? -16.374 -1.092 -15.420 1.00 96.12 484 ALA A CA 1
ATOM 3870 C C . ALA A 1 484 ? -16.988 -0.068 -14.453 1.00 96.12 484 ALA A C 1
ATOM 3872 O O . ALA A 1 484 ? -16.716 -0.095 -13.254 1.00 96.12 484 ALA A O 1
ATOM 3873 N N . ARG A 1 485 ? -17.886 0.783 -14.961 1.00 95.81 485 ARG A N 1
ATOM 3874 C CA . ARG A 1 485 ? -18.600 1.779 -14.161 1.00 95.81 485 ARG A CA 1
ATOM 3875 C C . ARG A 1 485 ? -19.492 1.142 -13.098 1.00 95.81 485 ARG A C 1
ATOM 3877 O O . ARG A 1 485 ? -19.482 1.609 -11.963 1.00 95.81 485 ARG A O 1
ATOM 3884 N N . GLU A 1 486 ? -20.250 0.102 -13.442 1.00 97.56 486 GLU A N 1
ATOM 3885 C CA . GLU A 1 486 ? -21.120 -0.587 -12.480 1.00 97.56 486 GLU A CA 1
ATOM 3886 C C . GLU A 1 486 ? -20.308 -1.252 -11.368 1.00 97.56 486 GLU A C 1
ATOM 3888 O O . GLU A 1 486 ? -20.655 -1.088 -10.200 1.00 97.56 486 GLU A O 1
ATOM 3893 N N . PHE A 1 487 ? -19.201 -1.923 -11.709 1.00 98.25 487 PHE A N 1
ATOM 3894 C CA . PHE A 1 487 ? -18.300 -2.509 -10.715 1.00 98.25 487 PHE A CA 1
ATOM 3895 C C . PHE A 1 487 ? -17.701 -1.439 -9.795 1.00 98.25 487 PHE A C 1
ATOM 3897 O O . PHE A 1 487 ? -17.748 -1.578 -8.577 1.00 98.25 487 PHE A O 1
ATOM 3904 N N . ASN A 1 488 ? -17.173 -0.344 -10.353 1.00 97.75 488 ASN A N 1
ATOM 3905 C CA . ASN A 1 488 ? -16.532 0.707 -9.557 1.00 97.75 488 ASN A CA 1
ATOM 3906 C C . ASN A 1 488 ? -17.544 1.434 -8.645 1.00 97.75 488 ASN A C 1
ATOM 3908 O O . ASN A 1 488 ? -17.228 1.744 -7.499 1.00 97.75 488 ASN A O 1
ATOM 3912 N N . LEU A 1 489 ? -18.788 1.635 -9.102 1.00 97.75 489 LEU A N 1
ATOM 3913 C CA . LEU A 1 489 ? -19.873 2.158 -8.262 1.00 97.75 489 LEU A CA 1
ATOM 3914 C C . LEU A 1 489 ? -20.322 1.158 -7.188 1.00 97.75 489 LEU A C 1
ATOM 3916 O O . LEU A 1 489 ? -20.669 1.573 -6.083 1.00 97.75 489 LEU A O 1
ATOM 3920 N N . ALA A 1 490 ? -20.341 -0.142 -7.493 1.00 98.25 490 ALA A N 1
ATOM 3921 C CA . ALA A 1 490 ? -20.599 -1.176 -6.493 1.00 98.25 490 ALA A CA 1
ATOM 3922 C C . ALA A 1 490 ? -19.494 -1.196 -5.431 1.00 98.25 490 ALA A C 1
ATOM 3924 O O . ALA A 1 490 ? -19.806 -1.294 -4.248 1.00 98.25 490 ALA A O 1
ATOM 3925 N N . ALA A 1 491 ? -18.235 -0.998 -5.835 1.00 98.00 491 ALA A N 1
ATOM 3926 C CA . ALA A 1 491 ? -17.110 -0.904 -4.917 1.00 98.00 491 ALA A CA 1
ATOM 3927 C C . ALA A 1 491 ? -17.245 0.279 -3.957 1.00 98.00 491 ALA A C 1
ATOM 3929 O O . ALA A 1 491 ? -17.134 0.099 -2.749 1.00 98.00 491 ALA A O 1
ATOM 3930 N N . GLU A 1 492 ? -17.580 1.467 -4.467 1.00 96.88 492 GLU A N 1
ATOM 3931 C CA . GLU A 1 492 ? -17.860 2.628 -3.616 1.00 96.88 492 GLU A CA 1
ATOM 3932 C C . GLU A 1 492 ? -18.976 2.377 -2.601 1.00 96.88 492 GLU A C 1
ATOM 3934 O O . GLU A 1 492 ? -18.852 2.801 -1.453 1.00 96.88 492 GLU A O 1
ATOM 3939 N N . ARG A 1 493 ? -20.070 1.721 -3.015 1.00 97.38 493 ARG A N 1
ATOM 3940 C CA . ARG A 1 493 ? -21.170 1.386 -2.100 1.00 97.38 4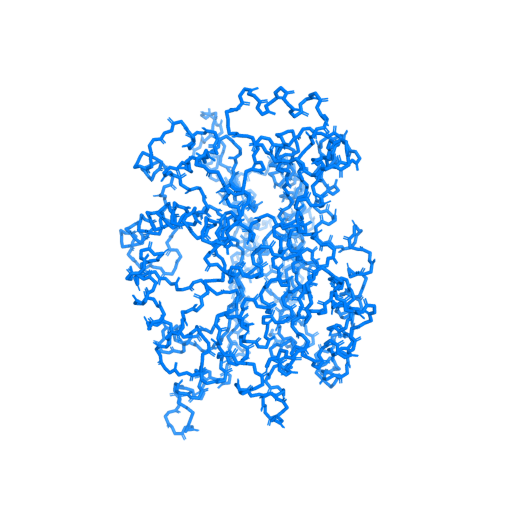93 ARG A CA 1
ATOM 3941 C C . ARG A 1 493 ? -20.719 0.388 -1.040 1.00 97.38 493 ARG A C 1
ATOM 3943 O O . ARG A 1 493 ? -20.958 0.634 0.133 1.00 97.38 493 ARG A O 1
ATOM 3950 N N . TYR A 1 494 ? -20.017 -0.669 -1.444 1.00 98.38 494 TYR A N 1
ATOM 3951 C CA . TYR A 1 494 ? -19.495 -1.689 -0.536 1.00 98.38 494 TYR A CA 1
ATOM 3952 C C . TYR A 1 494 ? -18.560 -1.094 0.529 1.00 98.38 494 TYR A C 1
ATOM 3954 O O . TYR A 1 494 ? -18.735 -1.347 1.717 1.00 98.38 494 TYR A O 1
ATOM 3962 N N . TYR A 1 495 ? -17.610 -0.238 0.130 1.00 97.44 495 TYR A N 1
ATOM 3963 C CA . TYR A 1 495 ? -16.704 0.422 1.079 1.00 97.44 495 TYR A CA 1
ATOM 3964 C C . TYR A 1 495 ? -17.438 1.354 2.048 1.00 97.44 495 TYR A C 1
ATOM 3966 O O . TYR A 1 495 ? -17.085 1.459 3.221 1.00 97.44 495 TYR A O 1
ATOM 3974 N N . ARG A 1 496 ? -18.460 2.049 1.546 1.00 95.31 496 ARG A N 1
ATOM 3975 C CA . ARG A 1 496 ? -19.244 3.026 2.302 1.00 95.31 496 ARG A CA 1
ATOM 3976 C C . ARG A 1 496 ? -20.197 2.381 3.306 1.00 95.31 496 ARG A C 1
ATOM 3978 O O . ARG A 1 496 ? -20.463 2.985 4.343 1.00 95.31 496 ARG A O 1
ATOM 3985 N N . GLU A 1 497 ? -20.744 1.222 2.970 1.00 95.25 497 GLU A N 1
ATOM 3986 C CA . GLU A 1 497 ? -21.832 0.579 3.702 1.00 95.25 497 GLU A CA 1
ATOM 3987 C C . GLU A 1 497 ? -21.318 -0.675 4.418 1.00 95.25 497 GLU A C 1
ATOM 3989 O O . GLU A 1 497 ? -20.963 -0.586 5.592 1.00 95.25 497 GLU A O 1
ATOM 3994 N N . GLU A 1 498 ? -21.223 -1.814 3.732 1.00 96.88 498 GLU A N 1
ATOM 3995 C CA . GLU A 1 498 ? -20.889 -3.108 4.338 1.00 96.88 498 GLU A CA 1
ATOM 3996 C C . GLU A 1 498 ? -19.519 -3.125 5.019 1.00 96.88 498 GLU A C 1
ATOM 3998 O O . GLU A 1 498 ? -19.435 -3.421 6.210 1.00 96.88 498 GLU A O 1
ATOM 4003 N N . LEU A 1 499 ? -18.452 -2.750 4.304 1.00 97.69 499 LEU A N 1
ATOM 4004 C CA . LEU A 1 499 ? -17.098 -2.808 4.863 1.00 97.69 499 LEU A CA 1
ATOM 4005 C C . LEU A 1 499 ? -16.947 -1.856 6.055 1.00 97.69 499 LEU A C 1
ATOM 4007 O O . LEU A 1 499 ? -16.316 -2.188 7.058 1.00 97.69 499 LEU A O 1
ATOM 4011 N N . ARG A 1 500 ? -17.561 -0.669 5.966 1.00 96.75 500 ARG A N 1
ATOM 4012 C CA . ARG A 1 500 ? -17.609 0.286 7.078 1.00 96.75 500 ARG A CA 1
ATOM 4013 C C . ARG A 1 500 ? -18.279 -0.342 8.301 1.00 96.75 500 ARG A C 1
ATOM 4015 O O . ARG A 1 500 ? -17.766 -0.173 9.402 1.00 96.75 500 ARG A O 1
ATOM 4022 N N . GLN A 1 501 ? -19.407 -1.031 8.126 1.00 96.12 501 GLN A N 1
ATOM 4023 C CA . GLN A 1 501 ? -20.129 -1.672 9.229 1.00 96.12 501 GLN A CA 1
ATOM 4024 C C . GLN A 1 501 ? -19.331 -2.822 9.853 1.00 96.12 501 GLN A C 1
ATOM 4026 O O . GLN A 1 501 ? -19.256 -2.920 11.077 1.00 96.12 501 GLN A O 1
ATOM 4031 N N . GLU A 1 502 ? -18.662 -3.639 9.040 1.00 96.69 502 GLU A N 1
ATOM 4032 C CA . GLU A 1 502 ? -17.760 -4.694 9.523 1.00 96.69 502 GLU A CA 1
ATOM 4033 C C . GLU A 1 502 ? -16.621 -4.107 10.373 1.00 96.69 502 GLU A C 1
ATOM 4035 O O . GLU A 1 502 ? -16.357 -4.574 11.481 1.00 96.69 502 GLU A O 1
ATOM 4040 N N . GLN A 1 503 ? -16.013 -3.013 9.914 1.00 97.50 503 GLN A N 1
ATOM 4041 C CA . GLN A 1 503 ? -14.945 -2.311 10.631 1.00 97.50 503 GLN A CA 1
ATOM 4042 C C . GLN A 1 503 ? -15.434 -1.602 11.905 1.00 97.50 503 GLN A C 1
ATOM 4044 O O . GLN A 1 503 ? -14.710 -1.555 12.902 1.00 97.50 503 GLN A O 1
ATOM 4049 N N . ILE A 1 504 ? -16.662 -1.070 11.908 1.00 97.44 504 ILE A N 1
ATOM 4050 C CA . ILE A 1 504 ? -17.319 -0.554 13.121 1.00 97.44 504 ILE A CA 1
ATOM 4051 C C . ILE A 1 504 ? -17.523 -1.689 14.123 1.00 97.44 504 ILE A C 1
ATOM 4053 O O . ILE A 1 504 ? -17.204 -1.519 15.298 1.00 97.44 504 ILE A O 1
ATOM 4057 N N . SER A 1 505 ? -18.003 -2.849 13.668 1.00 97.19 505 SER A N 1
ATOM 4058 C CA . SER A 1 505 ? -18.206 -4.021 14.521 1.00 97.19 505 SER A CA 1
ATOM 4059 C C . SER A 1 505 ? -16.890 -4.525 15.123 1.00 97.19 505 SER A C 1
ATOM 4061 O O . SER A 1 505 ? -16.861 -4.894 16.297 1.00 97.19 505 SER A O 1
ATOM 4063 N N . GLU A 1 506 ? -15.798 -4.517 14.357 1.00 96.81 506 GLU A N 1
ATOM 4064 C CA . GLU A 1 506 ? -14.466 -4.878 14.856 1.00 96.81 506 GLU A CA 1
ATOM 4065 C C . GLU A 1 506 ? -13.969 -3.886 15.924 1.00 96.81 506 GLU A C 1
ATOM 4067 O O . GLU A 1 506 ? -13.514 -4.293 16.993 1.00 96.81 506 GLU A O 1
ATOM 4072 N N . GLY A 1 507 ? -14.114 -2.577 15.684 1.00 96.44 507 GLY A N 1
ATOM 4073 C CA . GLY A 1 507 ? -13.790 -1.550 16.681 1.00 96.44 507 GLY A CA 1
ATOM 4074 C C . GLY A 1 507 ? -14.649 -1.653 17.942 1.00 96.44 507 GLY A C 1
ATOM 4075 O O . GLY A 1 507 ? -14.137 -1.495 19.052 1.00 96.44 507 GLY A O 1
ATOM 4076 N N . TRP A 1 508 ? -15.936 -1.973 17.781 1.00 97.00 508 TRP A N 1
ATOM 4077 C CA . TRP A 1 508 ? -16.872 -2.159 18.885 1.00 97.00 508 TRP A CA 1
ATOM 4078 C C . TRP A 1 508 ? -16.442 -3.297 19.804 1.00 97.00 508 TRP A C 1
ATOM 4080 O O . TRP A 1 508 ? -16.464 -3.123 21.019 1.00 97.00 508 TRP A O 1
ATOM 4090 N N . GLN A 1 509 ? -16.002 -4.430 19.246 1.00 95.44 509 GLN A N 1
ATOM 4091 C CA . GLN A 1 509 ? -15.538 -5.562 20.047 1.00 95.44 509 GLN A CA 1
ATOM 4092 C C . GLN A 1 509 ? -14.423 -5.145 21.016 1.00 95.44 509 GLN A C 1
ATOM 4094 O O . GLN A 1 509 ? -14.498 -5.444 22.205 1.00 95.44 509 GLN A O 1
ATOM 4099 N N . TYR A 1 510 ? -13.426 -4.397 20.540 1.00 94.00 510 TYR A N 1
ATOM 4100 C CA . TYR A 1 510 ? -12.325 -3.950 21.394 1.00 94.00 510 TYR A CA 1
ATOM 4101 C C . TYR A 1 510 ? -12.746 -2.943 22.462 1.00 94.00 510 TYR A C 1
ATOM 4103 O O . TYR A 1 510 ? -12.258 -3.014 23.588 1.00 94.00 510 TYR A O 1
ATOM 4111 N N . VAL A 1 511 ? -13.654 -2.022 22.133 1.00 94.00 511 VAL A N 1
ATOM 4112 C CA . VAL A 1 511 ? -14.174 -1.052 23.106 1.00 94.00 511 VAL A CA 1
ATOM 4113 C C . VAL A 1 511 ? -15.048 -1.730 24.160 1.00 94.00 511 VAL A C 1
ATOM 4115 O O . VAL A 1 511 ? -14.935 -1.409 25.339 1.00 94.00 511 VAL A O 1
ATOM 4118 N N . ALA A 1 512 ? -15.879 -2.693 23.762 1.00 94.38 512 ALA A N 1
ATOM 4119 C CA . ALA A 1 512 ? -16.691 -3.473 24.688 1.00 94.38 512 ALA A CA 1
ATOM 4120 C C . ALA A 1 512 ? -15.817 -4.274 25.666 1.00 94.38 512 ALA A C 1
ATOM 4122 O O . ALA A 1 512 ? -16.071 -4.226 26.866 1.00 94.38 512 ALA A O 1
ATOM 4123 N N . GLU A 1 513 ? -14.756 -4.927 25.175 1.00 92.44 513 GLU A N 1
ATOM 4124 C CA . GLU A 1 513 ? -13.766 -5.613 26.021 1.00 92.44 513 GLU A CA 1
ATOM 4125 C C . GLU A 1 513 ? -13.138 -4.657 27.052 1.00 92.44 513 GLU A C 1
ATOM 4127 O O . GLU A 1 513 ? -13.043 -5.001 28.228 1.00 92.44 513 GLU A O 1
ATOM 4132 N N . ASP A 1 514 ? -12.743 -3.445 26.637 1.00 90.56 514 ASP A N 1
ATOM 4133 C CA . ASP A 1 514 ? -12.173 -2.443 27.552 1.00 90.56 514 ASP A CA 1
ATOM 4134 C C . ASP A 1 514 ? -13.178 -2.017 28.633 1.00 90.56 514 ASP A C 1
ATOM 4136 O O . ASP A 1 514 ? -12.834 -1.950 29.813 1.00 90.56 514 ASP A O 1
ATOM 4140 N N . ILE A 1 515 ? -14.431 -1.751 28.252 1.00 90.81 515 ILE A N 1
ATOM 4141 C CA . ILE A 1 515 ? -15.487 -1.332 29.184 1.00 90.81 515 ILE A CA 1
ATOM 4142 C C . ILE A 1 515 ? -15.819 -2.448 30.177 1.00 90.81 515 ILE A C 1
ATOM 4144 O O . ILE A 1 515 ? -15.948 -2.177 31.372 1.00 90.81 515 ILE A O 1
ATOM 4148 N N . GLN A 1 516 ? -15.909 -3.697 29.719 1.00 90.44 516 GLN A N 1
ATOM 4149 C CA . GLN A 1 516 ? -16.132 -4.843 30.602 1.00 90.44 516 GLN A CA 1
ATOM 4150 C C . GLN A 1 516 ? -14.976 -5.025 31.585 1.00 90.44 516 GLN A C 1
ATOM 4152 O O . GLN A 1 516 ? -15.215 -5.180 32.780 1.00 90.44 516 GLN A O 1
ATOM 4157 N N . ALA A 1 517 ? -13.729 -4.924 31.120 1.00 87.69 517 ALA A N 1
ATOM 4158 C CA . ALA A 1 517 ? -12.555 -5.043 31.980 1.00 87.69 517 ALA A CA 1
ATOM 4159 C C . ALA A 1 517 ? -12.457 -3.900 33.016 1.00 87.69 517 ALA A C 1
ATOM 4161 O O . ALA A 1 517 ? -12.027 -4.123 34.152 1.00 87.69 517 ALA A O 1
ATOM 4162 N N . MET A 1 518 ? -12.890 -2.680 32.663 1.00 86.56 518 MET A N 1
ATOM 4163 C CA . MET A 1 518 ? -13.033 -1.569 33.617 1.00 86.56 518 MET A CA 1
ATOM 4164 C C . MET A 1 518 ? -14.114 -1.858 34.666 1.00 86.56 518 MET A C 1
ATOM 4166 O O . MET A 1 518 ? -13.874 -1.671 35.859 1.00 86.56 518 MET A O 1
ATOM 4170 N N . ALA A 1 519 ? -15.281 -2.350 34.243 1.00 83.31 519 ALA A N 1
ATOM 4171 C CA . ALA A 1 519 ? -16.401 -2.647 35.133 1.00 83.31 519 ALA A CA 1
ATOM 4172 C C . ALA A 1 519 ? -16.135 -3.828 36.080 1.00 83.31 519 ALA A C 1
ATOM 4174 O O . ALA A 1 519 ? -16.493 -3.772 37.254 1.00 83.31 519 ALA A O 1
ATOM 4175 N N . ALA A 1 520 ? -15.471 -4.878 35.592 1.00 83.88 520 ALA A N 1
ATOM 4176 C CA . ALA A 1 520 ? -15.103 -6.058 36.373 1.00 83.88 520 ALA A CA 1
ATOM 4177 C C . ALA A 1 520 ? -13.949 -5.797 37.362 1.00 83.88 520 ALA A C 1
ATOM 4179 O O . ALA A 1 520 ? -13.618 -6.658 38.175 1.00 83.88 520 ALA A O 1
ATOM 4180 N N . GLY A 1 521 ? -13.321 -4.616 37.307 1.00 79.12 521 GLY A N 1
ATOM 4181 C CA . GLY A 1 521 ? -12.178 -4.267 38.152 1.00 79.12 521 GLY A CA 1
ATOM 4182 C C . GLY A 1 521 ? -10.870 -4.959 37.755 1.00 79.12 521 GLY A C 1
ATOM 4183 O O . GLY A 1 521 ? -9.903 -4.901 38.512 1.00 79.12 521 GLY A O 1
ATOM 4184 N N . GLU A 1 522 ? -10.811 -5.579 36.572 1.00 81.12 522 GLU A N 1
ATOM 4185 C CA . GLU A 1 522 ? -9.581 -6.147 35.998 1.00 81.12 522 GLU A CA 1
ATOM 4186 C C . GLU A 1 522 ? -8.576 -5.047 35.629 1.00 81.12 522 GLU A C 1
ATOM 4188 O O . GLU A 1 522 ? -7.357 -5.248 35.620 1.00 81.12 522 GLU A O 1
ATOM 4193 N N . ILE A 1 523 ? -9.091 -3.850 35.338 1.00 74.56 523 ILE A N 1
ATOM 4194 C CA . ILE A 1 523 ? -8.306 -2.639 35.138 1.00 74.56 523 ILE A CA 1
ATOM 4195 C C . ILE A 1 523 ? -8.355 -1.806 36.426 1.00 74.56 523 ILE A C 1
ATOM 4197 O O . ILE A 1 523 ? -9.429 -1.336 36.801 1.00 74.56 523 ILE A O 1
ATOM 4201 N N . PRO A 1 524 ? -7.216 -1.588 37.114 1.00 75.50 524 PRO A N 1
ATOM 4202 C CA . PRO A 1 524 ? -7.186 -0.730 38.292 1.00 75.50 524 PRO A CA 1
ATOM 4203 C C . PRO A 1 524 ? -7.555 0.710 37.916 1.00 75.50 524 PRO A C 1
ATOM 4205 O O . PRO A 1 524 ? -6.853 1.349 37.133 1.00 75.50 524 PRO A O 1
ATOM 4208 N N . LEU A 1 525 ? -8.647 1.209 38.493 1.00 82.12 525 LEU A N 1
ATOM 4209 C CA . LEU A 1 525 ? -9.113 2.590 38.362 1.00 82.12 525 LEU A CA 1
ATOM 4210 C C . LEU A 1 525 ? -8.763 3.371 39.632 1.00 82.12 525 LEU A C 1
ATOM 4212 O O . LEU A 1 525 ? -8.819 2.814 40.732 1.00 82.12 525 LEU A O 1
ATOM 4216 N N . SER A 1 526 ? -8.440 4.662 39.498 1.00 83.62 526 SER A N 1
ATOM 4217 C CA . SER A 1 526 ? -8.460 5.567 40.653 1.00 83.62 526 SER A CA 1
ATOM 4218 C C . SER A 1 526 ? -9.892 5.697 41.187 1.00 83.62 526 SER A C 1
ATOM 4220 O O . SER A 1 526 ? -10.856 5.368 40.492 1.00 83.62 526 SER A O 1
ATOM 4222 N N . LEU A 1 527 ? -10.041 6.179 42.425 1.00 84.19 527 LEU A N 1
ATOM 4223 C CA . LEU A 1 527 ? -11.365 6.420 43.006 1.00 84.19 527 LEU A CA 1
ATOM 4224 C C . LEU A 1 527 ? -12.186 7.382 42.128 1.00 84.19 527 LEU A C 1
ATOM 4226 O O . LEU A 1 527 ? -13.314 7.059 41.776 1.00 84.19 527 LEU A O 1
ATOM 4230 N N . GLU A 1 528 ? -11.564 8.480 41.692 1.00 85.25 528 GLU A N 1
ATOM 4231 C CA . GLU A 1 528 ? -12.155 9.485 40.795 1.00 85.25 528 GLU A CA 1
ATOM 4232 C C . GLU A 1 528 ? -12.649 8.862 39.479 1.00 85.25 528 GLU A C 1
ATOM 4234 O O . GLU A 1 528 ? -13.801 9.035 39.100 1.00 85.25 528 GLU A O 1
ATOM 4239 N N . MET A 1 529 ? -11.822 8.048 38.812 1.00 85.81 529 MET A N 1
ATOM 4240 C CA . MET A 1 529 ? -12.211 7.387 37.558 1.00 85.81 529 MET A CA 1
ATOM 4241 C C . MET A 1 529 ? -13.348 6.386 37.754 1.00 85.81 529 MET A C 1
ATOM 4243 O O . MET A 1 529 ? -14.182 6.208 36.871 1.00 85.81 529 MET A O 1
ATOM 4247 N N . ARG A 1 530 ? -13.389 5.702 38.902 1.00 85.62 530 ARG A N 1
ATOM 4248 C CA . ARG A 1 530 ? -14.481 4.777 39.217 1.00 85.62 530 ARG A CA 1
ATOM 4249 C C . ARG A 1 530 ? -15.793 5.531 39.430 1.00 85.62 530 ARG A C 1
ATOM 4251 O O . ARG A 1 530 ? -16.830 5.065 38.968 1.00 85.62 530 ARG A O 1
ATOM 4258 N N . GLU A 1 531 ? -15.749 6.681 40.097 1.00 86.75 531 GLU A N 1
ATOM 4259 C CA . GLU A 1 531 ? -16.903 7.572 40.235 1.00 86.75 531 GLU A CA 1
ATOM 4260 C C . GLU A 1 531 ? -17.369 8.102 38.874 1.00 86.75 531 GLU A C 1
ATOM 4262 O O . GLU A 1 531 ? -18.565 8.064 38.601 1.00 86.75 531 GLU A O 1
ATOM 4267 N N . GLU A 1 532 ? -16.449 8.494 37.986 1.00 89.50 532 GLU A N 1
ATOM 4268 C CA . GLU A 1 532 ? -16.774 8.917 36.617 1.00 89.50 532 GLU A CA 1
ATOM 4269 C C . GLU A 1 532 ? -17.425 7.796 35.798 1.00 89.50 532 GLU A C 1
ATOM 4271 O O . GLU A 1 532 ? -18.479 8.008 35.202 1.00 89.50 532 GLU A O 1
ATOM 4276 N N . VAL A 1 533 ? -16.853 6.586 35.793 1.00 88.44 533 VAL A N 1
ATOM 4277 C CA . VAL A 1 533 ? -17.433 5.431 35.085 1.00 88.44 533 VAL A CA 1
ATOM 4278 C C . VAL A 1 533 ? -18.836 5.122 35.612 1.00 88.44 533 VAL A C 1
ATOM 4280 O O . VAL A 1 533 ? -19.761 4.936 34.820 1.00 88.44 533 VAL A O 1
ATOM 4283 N N . ASN A 1 534 ? -19.025 5.137 36.935 1.00 87.50 534 ASN A N 1
ATOM 4284 C CA . ASN A 1 534 ? -20.338 4.945 37.551 1.00 87.50 534 ASN A CA 1
ATOM 4285 C C . ASN A 1 534 ? -21.314 6.077 37.197 1.00 87.50 534 ASN A C 1
ATOM 4287 O O . ASN A 1 534 ? -22.485 5.809 36.948 1.00 87.50 534 ASN A O 1
ATOM 4291 N N . ALA A 1 535 ? -20.855 7.328 37.129 1.00 89.81 535 ALA A N 1
ATOM 4292 C CA . ALA A 1 535 ? -21.683 8.462 36.732 1.00 89.81 535 ALA A CA 1
ATOM 4293 C C . ALA A 1 535 ? -22.115 8.375 35.257 1.00 89.81 535 ALA A C 1
ATOM 4295 O O . ALA A 1 535 ? -23.265 8.674 34.940 1.00 89.81 535 ALA A O 1
ATOM 4296 N N . ILE A 1 536 ? -21.228 7.923 34.363 1.00 91.56 536 ILE A N 1
ATOM 4297 C CA . ILE A 1 536 ? -21.526 7.736 32.934 1.00 91.56 536 ILE A CA 1
ATOM 4298 C C . ILE A 1 536 ? -22.513 6.580 32.722 1.00 91.56 536 ILE A C 1
ATOM 4300 O O . ILE A 1 536 ? -23.435 6.677 31.905 1.00 91.56 536 ILE A O 1
ATOM 4304 N N . LEU A 1 537 ? -22.333 5.465 33.433 1.00 87.44 537 LEU A N 1
ATOM 4305 C CA . LEU A 1 537 ? -23.210 4.295 33.323 1.00 87.44 537 LEU A CA 1
ATOM 4306 C C . LEU A 1 537 ? -24.541 4.485 34.071 1.00 87.44 537 LEU A C 1
ATOM 4308 O O . LEU A 1 537 ? -25.561 3.933 33.655 1.00 87.44 537 LEU A O 1
ATOM 4312 N N . GLY A 1 538 ? -24.561 5.310 35.118 1.00 85.81 538 GLY A N 1
ATOM 4313 C CA . GLY A 1 538 ? -25.731 5.547 35.956 1.00 85.81 538 GLY A CA 1
ATOM 4314 C C . GLY A 1 538 ? -26.167 4.274 36.684 1.00 85.81 538 GLY A C 1
ATOM 4315 O O . GLY A 1 538 ? -25.358 3.572 37.283 1.00 85.81 538 GLY A O 1
ATOM 4316 N N . THR A 1 539 ? -27.462 3.962 36.631 1.00 82.50 539 THR A N 1
ATOM 4317 C CA . THR A 1 539 ? -28.036 2.725 37.197 1.00 82.50 539 THR A CA 1
ATOM 4318 C C . THR A 1 539 ? -28.075 1.562 36.202 1.00 82.50 539 THR A C 1
ATOM 4320 O O . THR A 1 539 ? -28.590 0.493 36.528 1.00 82.50 539 THR A O 1
ATOM 4323 N N . GLN A 1 540 ? -27.578 1.762 34.978 1.00 86.25 540 GLN A N 1
ATOM 4324 C CA . GLN A 1 540 ? -27.653 0.769 33.915 1.00 86.25 540 GLN A CA 1
ATOM 4325 C C . GLN A 1 540 ? -26.579 -0.307 34.099 1.00 86.25 540 GLN A C 1
ATOM 4327 O O . GLN A 1 540 ? -25.406 -0.007 34.314 1.00 86.25 540 GLN A O 1
ATOM 4332 N N . GLU A 1 541 ? -26.972 -1.574 33.965 1.00 89.00 541 GLU A N 1
ATOM 4333 C CA . GLU A 1 541 ? -26.021 -2.683 33.915 1.00 89.00 541 GLU A CA 1
ATOM 4334 C C . GLU A 1 541 ? -25.121 -2.556 32.676 1.00 89.00 541 GLU A C 1
ATOM 4336 O O . GLU A 1 541 ? -25.608 -2.291 31.574 1.00 89.00 541 GLU A O 1
ATOM 4341 N N . VAL A 1 542 ? -23.819 -2.797 32.844 1.00 89.62 542 VAL A N 1
ATOM 4342 C CA . VAL A 1 542 ? -22.803 -2.690 31.781 1.00 89.62 542 VAL A CA 1
ATOM 4343 C C . VAL A 1 542 ? -23.171 -3.540 30.568 1.00 89.62 542 VAL A C 1
ATOM 4345 O O . VAL A 1 542 ? -23.176 -3.037 29.448 1.00 89.62 542 VAL A O 1
ATOM 4348 N N . ASP A 1 543 ? -23.564 -4.797 30.773 1.00 90.06 543 ASP A N 1
ATOM 4349 C CA . ASP A 1 543 ? -23.953 -5.688 29.674 1.00 90.06 543 ASP A CA 1
ATOM 4350 C C . ASP A 1 543 ? -25.253 -5.246 28.988 1.00 90.06 543 ASP A C 1
ATOM 4352 O O . ASP A 1 543 ? -25.453 -5.486 27.794 1.00 90.06 543 ASP A O 1
ATOM 4356 N N . GLY A 1 544 ? -26.154 -4.590 29.723 1.00 91.56 544 GLY A N 1
ATOM 4357 C CA . GLY A 1 544 ? -27.340 -3.950 29.157 1.00 91.56 544 GLY A CA 1
ATOM 4358 C C . GLY A 1 544 ? -26.972 -2.748 28.286 1.00 91.56 544 GLY A C 1
ATOM 4359 O O . GLY A 1 544 ? -27.417 -2.660 27.142 1.00 91.56 544 GLY A O 1
ATOM 4360 N N . PHE A 1 545 ? -26.111 -1.866 28.800 1.00 92.56 545 PHE A N 1
ATOM 4361 C CA . PHE A 1 545 ? -25.607 -0.695 28.083 1.00 92.56 545 PHE A CA 1
ATOM 4362 C C . PHE A 1 545 ? -24.863 -1.084 26.803 1.00 92.56 545 PHE A C 1
ATOM 4364 O O . PHE A 1 545 ? -25.135 -0.524 25.741 1.00 92.56 545 PHE A O 1
ATOM 4371 N N . LEU A 1 546 ? -23.962 -2.068 26.877 1.00 94.12 546 LEU A N 1
ATOM 4372 C CA . LEU A 1 546 ? -23.184 -2.526 25.728 1.00 94.12 546 LEU A CA 1
ATOM 4373 C C . LEU A 1 546 ? -24.081 -3.143 24.652 1.00 94.12 546 LEU A C 1
ATOM 4375 O O . LEU A 1 546 ? -23.934 -2.811 23.479 1.00 94.12 546 LEU A O 1
ATOM 4379 N N . ARG A 1 547 ? -25.042 -3.998 25.023 1.00 93.00 547 ARG A N 1
ATOM 4380 C CA . ARG A 1 547 ? -25.977 -4.586 24.048 1.00 93.00 547 ARG A CA 1
ATOM 4381 C C . ARG A 1 547 ? -26.814 -3.520 23.347 1.00 93.00 547 ARG A C 1
ATOM 4383 O O . ARG A 1 547 ? -26.813 -3.474 22.122 1.00 93.00 547 ARG A O 1
ATOM 4390 N N . GLN A 1 548 ? -27.447 -2.632 24.113 1.00 93.19 548 GLN A N 1
ATOM 4391 C CA . GLN A 1 548 ? -28.253 -1.543 23.559 1.00 93.19 548 GLN A CA 1
ATOM 4392 C C . GLN A 1 548 ? -27.427 -0.651 22.623 1.00 93.19 548 GLN A C 1
ATOM 4394 O O . GLN A 1 548 ? -27.815 -0.409 21.483 1.00 93.19 548 GLN A O 1
ATOM 4399 N N . THR A 1 549 ? -26.265 -0.193 23.090 1.00 93.75 549 THR A N 1
ATOM 4400 C CA . THR A 1 549 ? -25.401 0.716 22.328 1.00 93.75 549 THR A CA 1
ATOM 4401 C C . THR A 1 549 ? -24.888 0.061 21.050 1.00 93.75 549 THR A C 1
ATOM 4403 O O . THR A 1 549 ? -24.805 0.728 20.023 1.00 93.75 549 THR A O 1
ATOM 4406 N N . ARG A 1 550 ? -24.579 -1.244 21.074 1.00 94.88 550 ARG A N 1
ATOM 4407 C CA . ARG A 1 550 ? -24.179 -1.996 19.879 1.00 94.88 550 ARG A CA 1
ATOM 4408 C C . ARG A 1 550 ? -25.280 -2.003 18.827 1.00 94.88 550 ARG A C 1
ATOM 4410 O O . ARG A 1 550 ? -24.999 -1.718 17.665 1.00 94.88 550 ARG A O 1
ATOM 4417 N N . ASP A 1 551 ? -26.499 -2.350 19.228 1.00 93.62 551 ASP A N 1
ATOM 4418 C CA . ASP A 1 551 ? -27.626 -2.476 18.305 1.00 93.62 551 ASP A CA 1
ATOM 4419 C C . ASP A 1 551 ? -27.978 -1.110 17.697 1.00 93.62 551 ASP A C 1
ATOM 4421 O O . ASP A 1 551 ? -28.149 -0.995 16.484 1.00 93.62 551 ASP A O 1
ATOM 4425 N N . GLU A 1 552 ? -27.974 -0.053 18.514 1.00 93.88 552 GLU A N 1
ATOM 4426 C CA . GLU A 1 552 ? -28.166 1.329 18.063 1.00 93.88 552 GLU A CA 1
ATOM 4427 C C . GLU A 1 552 ? -27.035 1.812 17.131 1.00 93.88 552 GLU A C 1
ATOM 4429 O O . GLU A 1 552 ? -27.287 2.487 16.132 1.00 93.88 552 GLU A O 1
ATOM 4434 N N . LEU A 1 553 ? -25.779 1.461 17.428 1.00 93.69 553 LEU A N 1
ATOM 4435 C CA . LEU A 1 553 ? -24.610 1.826 16.624 1.00 93.69 553 LEU A CA 1
ATOM 4436 C C . LEU A 1 553 ? -24.628 1.151 15.248 1.00 93.69 553 LEU A C 1
ATOM 4438 O O . LEU A 1 553 ? -24.476 1.824 14.229 1.00 93.69 553 LEU A O 1
ATOM 4442 N N . LEU A 1 554 ? -24.823 -0.170 15.209 1.00 91.56 554 LEU A N 1
ATOM 4443 C CA . LEU A 1 554 ? -24.862 -0.933 13.957 1.00 91.56 554 LEU A CA 1
ATOM 4444 C C . LEU A 1 554 ? -26.129 -0.626 13.144 1.00 91.56 554 LEU A C 1
ATOM 4446 O O . LEU A 1 554 ? -26.095 -0.671 11.914 1.00 91.56 554 LEU A O 1
ATOM 4450 N N . GLY A 1 555 ? -27.218 -0.246 13.819 1.00 89.75 555 GLY A N 1
ATOM 4451 C CA . GLY A 1 555 ? -28.447 0.262 13.212 1.00 89.75 555 GLY A CA 1
ATOM 4452 C C . GLY A 1 555 ? -28.374 1.712 12.717 1.00 89.75 555 GLY A C 1
ATOM 4453 O O . GLY A 1 555 ? -29.348 2.191 12.142 1.00 89.75 555 GLY A O 1
ATOM 4454 N N . ASP A 1 556 ? -27.245 2.409 12.916 1.00 85.56 556 ASP A N 1
ATOM 4455 C CA . ASP A 1 556 ? -27.056 3.828 12.570 1.00 85.56 556 ASP A CA 1
ATOM 4456 C C . ASP A 1 556 ? -28.126 4.749 13.198 1.00 85.56 556 ASP A C 1
ATOM 4458 O O . ASP A 1 556 ? -28.537 5.753 12.616 1.00 85.56 556 ASP A O 1
ATOM 4462 N N . SER A 1 557 ? -28.587 4.384 14.399 1.00 89.62 557 SER A N 1
ATOM 4463 C CA . SER A 1 557 ? -29.653 5.049 15.158 1.00 89.62 557 SER A CA 1
ATOM 4464 C C . SER A 1 557 ? -29.212 5.479 16.562 1.00 89.62 557 SER A C 1
ATOM 4466 O O . SER A 1 557 ? -30.052 5.815 17.397 1.00 89.62 557 SER A O 1
ATOM 4468 N N . LEU A 1 558 ? -27.906 5.444 16.844 1.00 91.69 558 LEU A N 1
ATOM 4469 C CA . LEU A 1 558 ? -27.333 5.835 18.131 1.00 91.69 558 LEU A CA 1
ATOM 4470 C C . LEU A 1 558 ? -27.573 7.320 18.410 1.00 91.69 558 LEU A C 1
ATOM 4472 O O . LEU A 1 558 ? -27.055 8.194 17.712 1.00 91.69 558 LEU A O 1
ATOM 4476 N N . GLY A 1 559 ? -28.337 7.594 19.467 1.00 90.44 559 GLY A N 1
ATOM 4477 C CA . GLY A 1 559 ? -28.635 8.954 19.901 1.00 90.44 559 GLY A CA 1
ATOM 4478 C C . GLY A 1 559 ? -27.395 9.700 20.419 1.00 90.44 559 GLY A C 1
ATOM 4479 O O . GLY A 1 559 ? -26.442 9.078 20.902 1.00 90.44 559 GLY A O 1
ATOM 4480 N N . PRO A 1 560 ? -27.401 11.047 20.390 1.00 91.69 560 PRO A N 1
ATOM 4481 C CA . PRO A 1 560 ? -26.249 11.860 20.785 1.00 91.69 560 PRO A CA 1
ATOM 4482 C C . PRO A 1 560 ? -25.843 11.672 22.255 1.00 91.69 560 PRO A C 1
ATOM 4484 O O . PRO A 1 560 ? -24.670 11.829 22.581 1.00 91.69 560 PRO A O 1
ATOM 4487 N N . GLU A 1 561 ? -26.781 11.316 23.135 1.00 92.00 561 GLU A N 1
ATOM 4488 C CA . GLU A 1 561 ? -26.506 11.039 24.549 1.00 92.00 561 GLU A CA 1
ATOM 4489 C C . GLU A 1 561 ? -25.675 9.760 24.729 1.00 92.00 561 GLU A C 1
ATOM 4491 O O . GLU A 1 561 ? -24.594 9.806 25.315 1.00 92.00 561 GLU A O 1
ATOM 4496 N N . ASN A 1 562 ? -26.119 8.634 24.160 1.00 92.06 562 ASN A N 1
ATOM 4497 C CA . ASN A 1 562 ? -25.378 7.371 24.232 1.00 92.06 562 ASN A CA 1
ATOM 4498 C C . ASN A 1 562 ? -24.044 7.448 23.477 1.00 92.06 562 ASN A C 1
ATOM 4500 O O . ASN A 1 562 ? -23.040 6.920 23.955 1.00 92.06 562 ASN A O 1
ATOM 4504 N N . ALA A 1 563 ? -23.991 8.171 22.352 1.00 93.44 563 ALA A N 1
ATOM 4505 C CA . ALA A 1 563 ? -22.734 8.466 21.667 1.00 93.44 563 ALA A CA 1
ATOM 4506 C C . ALA A 1 563 ? -21.760 9.241 22.574 1.00 93.44 563 ALA A C 1
ATOM 4508 O O . A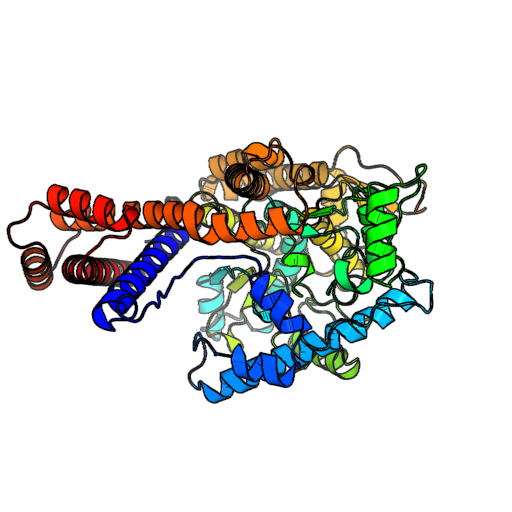LA A 1 563 ? -20.584 8.887 22.645 1.00 93.44 563 ALA A O 1
ATOM 4509 N N . ALA A 1 564 ? -22.234 10.255 23.308 1.00 93.75 564 ALA A N 1
ATOM 4510 C CA . ALA A 1 564 ? -21.409 11.014 24.247 1.00 93.75 564 ALA A CA 1
ATOM 4511 C C . ALA A 1 564 ? -20.912 10.151 25.418 1.00 93.75 564 ALA A C 1
ATOM 4513 O O . ALA A 1 564 ? -19.724 10.197 25.737 1.00 93.75 564 ALA A O 1
ATOM 4514 N N . ARG A 1 565 ? -21.783 9.319 26.006 1.00 94.19 565 ARG A N 1
ATOM 4515 C CA . ARG A 1 565 ? -21.417 8.367 27.073 1.00 94.19 565 ARG A CA 1
ATOM 4516 C C . ARG A 1 565 ? -20.325 7.402 26.605 1.00 94.19 565 ARG A C 1
ATOM 4518 O O . ARG A 1 565 ? -19.323 7.214 27.291 1.00 94.19 565 ARG A O 1
ATOM 4525 N N . LEU A 1 566 ? -20.470 6.840 25.404 1.00 94.94 566 LEU A N 1
ATOM 4526 C CA . LEU A 1 566 ? -19.477 5.931 24.831 1.00 94.94 566 LEU A CA 1
ATOM 4527 C C . LEU A 1 566 ? -18.145 6.637 24.539 1.00 94.94 566 LEU A C 1
ATOM 4529 O O . LEU A 1 566 ? -17.088 6.101 24.864 1.00 94.94 566 LEU A O 1
ATOM 4533 N N . LEU A 1 567 ? -18.180 7.854 23.985 1.00 95.56 567 LEU A N 1
ATOM 4534 C CA . LEU A 1 567 ? -16.981 8.668 23.761 1.00 95.56 567 LEU A CA 1
ATOM 4535 C C . LEU A 1 567 ? -16.230 8.943 25.073 1.00 95.56 567 LEU A C 1
ATOM 4537 O O . LEU A 1 567 ? -15.008 8.823 25.104 1.00 95.56 567 LEU A O 1
ATOM 4541 N N . GLN A 1 568 ? -16.944 9.262 26.157 1.00 94.44 568 GLN A N 1
ATOM 4542 C CA . GLN A 1 568 ? -16.349 9.473 27.481 1.00 94.44 568 GLN A CA 1
ATOM 4543 C C . GLN A 1 568 ? -15.672 8.200 28.009 1.00 94.44 568 GLN A C 1
ATOM 4545 O O . GLN A 1 568 ? -14.514 8.253 28.419 1.00 94.44 568 GLN A O 1
ATOM 4550 N N . LEU A 1 569 ? -16.336 7.042 27.919 1.00 93.62 569 LEU A N 1
ATOM 4551 C CA . LEU A 1 569 ? -15.747 5.756 28.321 1.00 93.62 569 LEU A CA 1
ATOM 4552 C C . LEU A 1 569 ? -14.498 5.408 27.499 1.00 93.62 569 LEU A C 1
ATOM 4554 O O . LEU A 1 569 ? -13.511 4.922 28.049 1.00 93.62 569 LEU A O 1
ATOM 4558 N N . MET A 1 570 ? -14.507 5.687 26.193 1.00 94.44 570 MET A N 1
ATOM 4559 C CA . MET A 1 570 ? -13.341 5.478 25.331 1.00 94.44 570 MET A CA 1
ATOM 4560 C C . MET A 1 570 ? -12.165 6.389 25.703 1.00 94.44 570 MET A C 1
ATOM 4562 O O . MET A 1 570 ? -11.022 5.942 25.638 1.00 94.44 570 MET A O 1
ATOM 4566 N N . ILE A 1 571 ? -12.424 7.637 26.114 1.00 93.06 571 ILE A N 1
ATOM 4567 C CA . ILE A 1 571 ? -11.382 8.560 26.599 1.00 93.06 571 ILE A CA 1
ATOM 4568 C C . ILE A 1 571 ? -10.745 8.021 27.884 1.00 93.06 571 ILE A C 1
ATOM 4570 O O . ILE A 1 571 ? -9.519 8.003 27.987 1.00 93.06 571 ILE A O 1
ATOM 4574 N N . ILE A 1 572 ? -11.555 7.531 28.830 1.00 90.31 572 ILE A N 1
ATOM 4575 C CA . ILE A 1 572 ? -11.056 6.914 30.069 1.00 90.31 572 ILE A CA 1
ATOM 4576 C C . ILE A 1 572 ? -10.197 5.684 29.740 1.00 90.31 572 ILE A C 1
ATOM 4578 O O . ILE A 1 572 ? -9.078 5.561 30.239 1.00 90.31 572 ILE A O 1
ATOM 4582 N N . ALA A 1 573 ? -10.675 4.806 28.852 1.00 87.94 573 ALA A N 1
ATOM 4583 C CA . ALA A 1 573 ? -9.928 3.625 28.422 1.00 87.94 573 ALA A CA 1
ATOM 4584 C C . ALA A 1 573 ? -8.576 3.988 27.775 1.00 87.94 573 ALA A C 1
ATOM 4586 O O . ALA A 1 573 ? -7.559 3.364 28.075 1.00 87.94 573 ALA A O 1
ATOM 4587 N N . GLU A 1 574 ? -8.538 5.017 26.924 1.00 86.50 574 GLU A N 1
ATOM 4588 C CA . GLU A 1 574 ? -7.304 5.476 26.271 1.00 86.50 574 GLU A CA 1
ATOM 4589 C C . GLU A 1 574 ? -6.306 6.101 27.264 1.00 86.50 574 GLU A C 1
ATOM 4591 O O . GLU A 1 574 ? -5.095 5.880 27.152 1.00 86.50 574 GLU A O 1
ATOM 4596 N N . ASP A 1 575 ? -6.781 6.852 28.263 1.00 85.56 575 ASP A N 1
ATOM 4597 C CA . ASP A 1 575 ? -5.917 7.402 29.316 1.00 85.56 575 ASP A CA 1
ATOM 4598 C C . ASP A 1 575 ? -5.285 6.282 30.161 1.00 85.56 575 ASP A C 1
ATOM 4600 O O . ASP A 1 575 ? -4.085 6.311 30.457 1.00 85.56 575 ASP A O 1
ATOM 4604 N N . LEU A 1 576 ? -6.056 5.238 30.479 1.00 81.31 576 LEU A N 1
ATOM 4605 C CA . LEU A 1 576 ? -5.559 4.051 31.181 1.00 81.31 576 LEU A CA 1
ATOM 4606 C C . LEU A 1 576 ? -4.509 3.299 30.357 1.00 81.31 576 LEU A C 1
ATOM 4608 O O . LEU A 1 576 ? -3.444 2.954 30.884 1.00 81.31 576 LEU A O 1
ATOM 4612 N N . ASP A 1 577 ? -4.766 3.089 29.065 1.00 78.25 577 ASP A N 1
ATOM 4613 C CA . ASP A 1 577 ? -3.806 2.477 28.144 1.00 78.25 577 ASP A CA 1
ATOM 4614 C C . ASP A 1 577 ? -2.512 3.304 28.066 1.00 78.25 577 ASP A C 1
ATOM 4616 O O . ASP A 1 577 ? -1.408 2.759 28.174 1.00 78.25 577 ASP A O 1
ATOM 4620 N N . THR A 1 578 ? -2.629 4.631 27.981 1.00 78.88 578 THR A N 1
ATOM 4621 C CA . THR A 1 578 ? -1.489 5.558 27.937 1.00 78.88 578 THR A CA 1
ATOM 4622 C C . THR A 1 578 ? -0.661 5.503 29.223 1.00 78.88 578 THR A C 1
ATOM 4624 O O . THR A 1 578 ? 0.572 5.412 29.172 1.00 78.88 578 THR A O 1
ATOM 4627 N N . LYS A 1 579 ? -1.309 5.523 30.393 1.00 77.69 579 LYS A N 1
ATOM 4628 C CA . LYS A 1 579 ? -0.640 5.424 31.702 1.00 77.69 579 LYS A CA 1
ATOM 4629 C C . LYS A 1 579 ? 0.092 4.091 31.858 1.00 77.69 579 LYS A C 1
ATOM 4631 O O . LYS A 1 579 ? 1.255 4.081 32.262 1.00 77.69 579 LYS A O 1
ATOM 4636 N N . ARG A 1 580 ? -0.529 2.980 31.451 1.00 70.94 580 ARG A N 1
ATOM 4637 C CA . ARG A 1 580 ? 0.095 1.644 31.449 1.00 70.94 580 ARG A CA 1
ATOM 4638 C C . ARG A 1 580 ? 1.307 1.573 30.527 1.00 70.94 580 ARG A C 1
ATOM 4640 O O . ARG A 1 580 ? 2.339 1.014 30.902 1.00 70.94 580 ARG A O 1
ATOM 4647 N N . GLN A 1 581 ? 1.205 2.142 29.326 1.00 67.38 581 GLN A N 1
ATOM 4648 C CA . GLN A 1 581 ? 2.330 2.194 28.395 1.00 67.38 581 GLN A CA 1
ATOM 4649 C C . GLN A 1 581 ? 3.506 2.979 28.980 1.00 67.38 581 GLN A C 1
ATOM 4651 O O . GLN A 1 581 ? 4.630 2.492 28.898 1.00 67.38 581 GLN A O 1
ATOM 4656 N N . LYS A 1 582 ? 3.255 4.129 29.620 1.00 65.06 582 LYS A N 1
ATOM 4657 C CA . LYS A 1 582 ? 4.289 4.935 30.292 1.00 65.06 582 LYS A CA 1
ATOM 4658 C C . LYS A 1 582 ? 4.935 4.226 31.482 1.00 65.06 582 LYS A C 1
ATOM 4660 O O . LYS A 1 582 ? 6.124 4.389 31.680 1.00 65.06 582 LYS A O 1
ATOM 4665 N N . GLN A 1 583 ? 4.182 3.439 32.250 1.00 56.50 583 GLN A N 1
ATOM 4666 C CA . GLN A 1 583 ? 4.724 2.664 33.377 1.00 56.50 583 GLN A CA 1
ATOM 4667 C C . GLN A 1 583 ? 5.562 1.454 32.941 1.00 56.50 583 GLN A C 1
ATOM 4669 O O . GLN A 1 583 ? 6.345 0.940 33.733 1.00 56.50 583 GLN A O 1
ATOM 4674 N N . THR A 1 584 ? 5.384 0.976 31.703 1.00 48.03 584 THR A N 1
ATOM 4675 C CA . THR A 1 584 ? 6.173 -0.140 31.148 1.00 48.03 584 THR A CA 1
ATOM 4676 C C . THR A 1 584 ? 7.318 0.322 30.233 1.00 48.03 584 THR A C 1
ATOM 4678 O O . THR A 1 584 ? 8.024 -0.511 29.657 1.00 48.03 584 THR A O 1
ATOM 4681 N N . LEU A 1 585 ? 7.450 1.635 30.034 1.00 39.81 585 LEU A N 1
ATOM 4682 C CA . LEU A 1 585 ? 8.540 2.310 29.329 1.00 39.81 585 LEU A CA 1
ATOM 4683 C C . LEU A 1 585 ? 9.597 2.746 30.339 1.00 39.81 585 LEU A C 1
ATOM 4685 O O . LEU A 1 585 ? 10.785 2.685 29.949 1.00 39.81 585 LEU A O 1
#

Radius of gyration: 24.97 Å; chains: 1; bounding box: 62×51×77 Å

pLDDT: mean 91.66, std 8.38, range [38.03, 98.75]

Foldseek 3Di:
DPDLQVFPLLVQLLVVLQVLLLVQLVQLLCCVVVVQVVVVHGDADFAALDDDPVLVVVLVVDAQVVNLVVPQQDDCPPHPDRVVRSVVSNQVFQLLLQLLQVLVVLCVVLCVDVDPQAARDHSGAPLVVNQADKDWDFDPVLLVLPVDPVNPRHLLNLQQLQLLLLLLVLLQLLLQELFQFAHKAFQFLLQQGCSRQQRNVSQAADSVQSVQLNVLLLVQFQQDAPNDRDHARHDSVRSVVCCVVRVGQTAIFLHCSPRSYPQGGFADQVAFPRLSDPCSQQVRQVVCVVVSNGHSVDRDHHQKDWPRCVNNVTTTIMGRLHGDGLHSCLRSSLVVSVVVLSSVLSVLCVVVVVDHCQLQDRGSNSSNQSNSLNVCSRRVRFKGKDFPVRSNNVVVVLVVQQPPWDADPVDHRIIIGTSLSSNVSVLVCSCPSSVVVCVSSVCPVSSVLSVCCSVPVLPSGRSNVLLVLLCVLLVHDDPSVDHSVSSSVSSVVSRRAVSSLVSSVNSLVSLLVLLVCVVVCVQPDDPVVNVVNCVLCPPHDSVRLSVVQNVCVSVSNRDSSSSVSSSSSSVSSVVSVVVVVVVVD

Sequence (585 aa):
AMTPHTGYGRALARETAKRFLFTQLLIMYANEKFALAHRGQKAMLFFSPHPPMRQRALNECISDAFYRKLFMSPCLSGWDEGEAKHQYMILCHQVLSRSHLNAVMKMREAGIITTNLVMMPHTSNISLANNGTHVSMGSRKMTRLLHDPASGFTPRHEKCMGDLVAKIMEHFLPLFVTTYSAAPYRLAFEDFHPEQALGFLPHQLDYTHLRMLWRRWRKKAKNKFCGQALTPFGPPLIDQIVGGACRCKGDFIPDFRLIDYPVALLSTERSASQDGRLHNDRRLKEDLDMMGIFDKRMSVYLPYKLREFEVMGFSGFEARYYSQFEQFAGDLGRATDLQMLLNALAFKLIASGACSHQHIPDTPFVESERRQILFGTAIGIPTFFVHKDTPNRFLRAILKKTKNTRTSHRYPGYLRVLHQEYRLALLAMIREEAAELVEGFGFGDLLGDLELRLREPAKYGASGRLTAGILAKGGADSPYDMSAREFNLAAERYYREELRQEQISEGWQYVAEDIQAMAAGEIPLSLEMREEVNAILGTQEVDGFLRQTRDELLGDSLGPENAARLLQLMIIAEDLDTKRQKQTL